Protein AF-0000000086655453 (afdb_homodimer)

Foldseek 3Di:
DPPLPDQDADDPVRCVLCVVVCVVQHRSLLSLQQAFEEEEEDQALLSQLLLLLSVSSHHAEYEYEAQDFAACLRVQRRDQADPVRGGHQRQVRNQPSSCVSHVNHHYHYHNDDPVPDDLVVPLVGQEYEHELDAPVSQQVVQVSCVVSQHKYKYKYAFFLKMKIWTANAKAKFKEWDWDWDFDPDPDDDDDPDRDTDTDTDIDMDIDGADGPVQQAPDALVQDDDPPCLLVLVVNLQNVLCNVPVDGDAPVCQVPPSSVVSSVVSCVSNVVPCVNVVVSNDRRHGHRNVSSNLNSVLRSVQVSCRSSRYDDHQQTMKIADSVVRDIDGDNGD/DPPLPDQDADDPVRCVLCVVVCVVQHRSLLSLQQAFEEEEEDQALLSQLLLLLSVSSHHAEYEYEAQDFAACLRVQRRDQADPVRGGHQRQVRNQPSSCVSHVNHHYHYHNDDPVPDDLVVPLVGQEYEHELDAPVSQQVVQVSCVVSQHKYKYKYAFFLWMKIWTANAKAKFKEWDWDWDFDDDPDDDDDPDRDTDTDTDIDMDIDGADGPVQQAPDALVQDDDPPCLLVLVVNLQNVLCNVPVDGDAPVCQVPPSSVVSSVVSCVSNVVPCVNVVVSNDRRHGHRNVSSNLNSVLRSVQVSCRSSRYDDHQQTMKIADSVVRDIDGDNGD

Organism: Vespula vulgaris (NCBI:txid7454)

Solvent-accessible surface area (backbone atoms only — not comparable to full-atom values): 35285 Å² total; per-residue (Å²): 125,80,83,72,73,85,59,66,78,76,49,71,67,52,47,63,62,42,41,65,56,27,69,71,65,29,64,68,25,46,31,38,25,41,64,35,28,34,38,38,30,32,67,47,24,36,36,44,33,28,52,52,34,42,46,42,70,38,29,28,33,39,36,32,33,20,53,52,57,34,48,69,69,41,56,39,26,24,75,44,43,54,82,85,45,62,68,35,44,34,19,61,52,26,39,66,55,54,36,61,64,34,81,82,34,48,68,46,59,36,60,53,52,75,88,74,55,58,77,71,63,60,66,74,34,51,31,39,37,42,27,90,64,36,56,68,54,49,40,51,51,44,53,52,22,61,74,67,69,21,36,31,35,37,39,49,51,34,14,54,31,32,39,36,38,42,28,52,42,80,37,64,28,35,36,78,40,80,40,75,40,77,46,77,71,78,77,89,66,80,92,73,78,76,49,68,43,79,42,79,43,79,41,80,46,77,49,77,48,54,58,65,67,61,59,55,86,57,59,69,88,75,47,62,83,91,61,38,63,56,53,53,52,51,50,30,53,44,49,41,23,50,74,68,75,44,76,62,49,65,91,44,66,88,28,66,67,60,47,51,39,43,48,52,49,32,61,74,63,66,46,78,69,74,52,51,70,64,71,72,42,60,57,35,52,53,36,33,27,47,18,24,28,54,13,12,53,49,26,45,43,50,50,23,61,55,31,26,42,44,84,67,78,62,29,32,38,38,39,35,59,85,76,74,28,51,46,77,42,69,58,116,127,80,83,72,73,85,58,67,79,75,49,70,68,50,46,61,61,42,41,64,58,28,69,72,67,30,64,69,23,46,32,38,25,43,65,35,30,33,37,37,30,33,68,47,23,37,36,43,35,29,51,51,35,42,46,42,68,37,28,27,33,39,36,32,32,20,53,53,57,33,48,70,68,42,58,39,26,24,74,46,43,55,82,86,46,61,67,35,45,33,19,61,50,26,40,65,56,55,36,61,64,34,82,81,34,48,68,45,59,36,59,55,52,74,88,74,54,56,78,71,64,60,67,76,34,50,32,38,38,44,28,91,65,36,56,69,53,50,41,51,50,44,52,53,23,60,73,66,69,21,36,33,33,38,38,49,52,33,14,53,32,34,40,37,37,43,28,54,44,77,37,63,26,35,36,79,41,79,39,77,39,78,46,78,73,78,77,89,68,81,92,72,78,75,50,67,44,78,43,79,42,78,41,80,46,76,49,76,48,55,58,67,68,61,58,55,87,57,58,69,88,75,48,63,81,92,63,40,64,56,53,53,52,50,50,31,52,46,49,41,23,50,74,68,75,46,76,61,48,65,90,44,64,90,28,67,68,60,48,51,39,44,48,52,50,31,60,75,64,66,45,78,70,74,52,52,70,64,69,71,42,62,57,34,52,51,37,33,29,48,18,24,28,54,14,12,53,49,24,47,44,51,50,23,62,55,32,27,42,45,84,66,78,63,28,32,38,37,37,37,59,86,76,74,29,50,47,77,41,69,58,116

Structure (mmCIF, N/CA/C/O backbone):
data_AF-0000000086655453-model_v1
#
loop_
_entity.id
_entity.type
_entity.pdbx_description
1 polymer 'THIF-type NAD/FAD binding fold domain-containing protein'
#
loop_
_atom_site.group_PDB
_atom_site.id
_atom_site.type_symbol
_atom_site.label_atom_id
_atom_site.label_alt_id
_atom_site.label_comp_id
_atom_site.label_asym_id
_atom_site.label_entity_id
_atom_site.label_seq_id
_atom_site.pdbx_PDB_ins_code
_atom_site.Cartn_x
_atom_site.Cartn_y
_atom_site.Cartn_z
_atom_site.occupancy
_atom_site.B_iso_or_equiv
_atom_site.auth_seq_id
_atom_site.auth_comp_id
_atom_site.auth_asym_id
_atom_site.auth_atom_id
_atom_site.pdbx_PDB_model_num
ATOM 1 N N . MET A 1 1 ? 33.812 9.242 -1.359 1 27.67 1 MET A N 1
ATOM 2 C CA . MET A 1 1 ? 34.188 8 -0.683 1 27.67 1 MET A CA 1
ATOM 3 C C . MET A 1 1 ? 33.219 7.684 0.447 1 27.67 1 MET A C 1
ATOM 5 O O . MET A 1 1 ? 33 8.516 1.324 1 27.67 1 MET A O 1
ATOM 9 N N . PHE A 1 2 ? 32.219 6.801 0.137 1 37.5 2 PHE A N 1
ATOM 10 C CA . PHE A 1 2 ? 31.234 6.391 1.139 1 37.5 2 PHE A CA 1
ATOM 11 C C . PHE A 1 2 ? 31.922 5.984 2.436 1 37.5 2 PHE A C 1
ATOM 13 O O . PHE A 1 2 ? 32.812 5.145 2.428 1 37.5 2 PHE A O 1
ATOM 20 N N . ASP A 1 3 ? 32.156 6.832 3.258 1 39.81 3 ASP A N 1
ATOM 21 C CA . ASP A 1 3 ? 32.781 6.469 4.531 1 39.81 3 ASP A CA 1
ATOM 22 C C . ASP A 1 3 ? 32.156 5.195 5.098 1 39.81 3 ASP A C 1
ATOM 24 O O . ASP A 1 3 ? 31.047 5.219 5.613 1 39.81 3 ASP A O 1
ATOM 28 N N . ASP A 1 4 ? 32.281 4.039 4.48 1 44.34 4 ASP A N 1
ATOM 29 C CA . ASP A 1 4 ? 31.969 2.625 4.637 1 44.34 4 ASP A CA 1
ATOM 30 C C . ASP A 1 4 ? 32.219 2.152 6.062 1 44.34 4 ASP A C 1
ATOM 32 O O . ASP A 1 4 ? 32.219 0.95 6.336 1 44.34 4 ASP A O 1
ATOM 36 N N . LYS A 1 5 ? 33.062 2.898 6.848 1 44.72 5 LYS A N 1
ATOM 37 C CA . LYS A 1 5 ? 33.75 2.197 7.93 1 44.72 5 LYS A CA 1
ATOM 38 C C . LYS A 1 5 ? 32.75 1.598 8.914 1 44.72 5 LYS A C 1
ATOM 40 O O . LYS A 1 5 ? 32.938 0.47 9.383 1 44.72 5 LYS A O 1
ATOM 45 N N . ASN A 1 6 ? 31.969 2.42 9.727 1 48.34 6 ASN A N 1
ATOM 46 C CA . ASN A 1 6 ? 31.578 2.094 11.094 1 48.34 6 ASN A CA 1
ATOM 47 C C . ASN A 1 6 ? 30.219 1.396 11.133 1 48.34 6 ASN A C 1
ATOM 49 O O . ASN A 1 6 ? 29.438 1.604 12.062 1 48.34 6 ASN A O 1
ATOM 53 N N . HIS A 1 7 ? 29.781 0.825 10 1 65.94 7 HIS A N 1
ATOM 54 C CA . HIS A 1 7 ? 28.516 0.166 10.289 1 65.94 7 HIS A CA 1
ATOM 55 C C . HIS A 1 7 ? 28.734 -1.15 11.023 1 65.94 7 HIS A C 1
ATOM 57 O O . HIS A 1 7 ? 29.641 -1.915 10.688 1 65.94 7 HIS A O 1
ATOM 63 N N . ALA A 1 8 ? 28.031 -1.305 12.102 1 70.62 8 ALA A N 1
ATOM 64 C CA . ALA A 1 8 ? 28.125 -2.514 12.914 1 70.62 8 ALA A CA 1
ATOM 65 C C . ALA A 1 8 ? 27.859 -3.762 12.078 1 70.62 8 ALA A C 1
ATOM 67 O O . ALA A 1 8 ? 27.047 -3.742 11.156 1 70.62 8 ALA A O 1
ATOM 68 N N . GLU A 1 9 ? 28.609 -4.754 12.242 1 87.56 9 GLU A N 1
ATOM 69 C CA . GLU A 1 9 ? 28.438 -6.043 11.586 1 87.56 9 GLU A CA 1
ATOM 70 C C . GLU A 1 9 ? 27.125 -6.695 12.008 1 87.56 9 GLU A C 1
ATOM 72 O O . GLU A 1 9 ? 26.672 -6.512 13.141 1 87.56 9 GLU A O 1
ATOM 77 N N . LEU A 1 10 ? 26.453 -7.328 11.008 1 92.62 10 LEU A N 1
ATOM 78 C CA . LEU A 1 10 ? 25.25 -8.07 11.328 1 92.62 10 LEU A CA 1
ATOM 79 C C . LEU A 1 10 ? 25.562 -9.305 12.164 1 92.62 10 LEU A C 1
ATOM 81 O O . LEU A 1 10 ? 26.547 -10 11.906 1 92.62 10 LEU A O 1
ATOM 85 N N . THR A 1 11 ? 24.812 -9.492 13.172 1 92.69 11 THR A N 1
ATOM 86 C CA . THR A 1 11 ? 24.906 -10.742 13.914 1 92.69 11 THR A CA 1
ATOM 87 C C . THR A 1 11 ? 24.453 -11.914 13.055 1 92.69 11 THR A C 1
ATOM 89 O O . THR A 1 11 ? 23.812 -11.727 12.016 1 92.69 11 THR A O 1
ATOM 92 N N . ASP A 1 12 ? 24.75 -13.109 13.484 1 91.81 12 ASP A N 1
ATOM 93 C CA . ASP A 1 12 ? 24.312 -14.305 12.773 1 91.81 12 ASP A CA 1
ATOM 94 C C . ASP A 1 12 ? 22.781 -14.367 12.703 1 91.81 12 ASP A C 1
ATOM 96 O O . ASP A 1 12 ? 22.219 -14.758 11.68 1 91.81 12 ASP A O 1
ATOM 100 N N . ALA A 1 13 ? 22.188 -14.039 13.773 1 90.19 13 ALA A N 1
ATOM 101 C CA . ALA A 1 13 ? 20.734 -14.055 13.836 1 90.19 13 ALA A CA 1
ATOM 102 C C . ALA 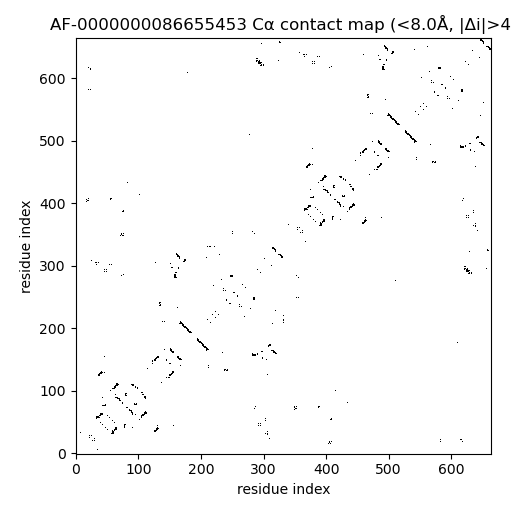A 1 13 ? 20.125 -13.055 12.852 1 90.19 13 ALA A C 1
ATOM 104 O O . ALA A 1 13 ? 19.156 -13.367 12.156 1 90.19 13 ALA A O 1
ATOM 105 N N . GLU A 1 14 ? 20.703 -11.93 12.758 1 91.25 14 GLU A N 1
ATOM 106 C CA . GLU A 1 14 ? 20.25 -10.922 11.805 1 91.25 14 GLU A CA 1
ATOM 107 C C . GLU A 1 14 ? 20.484 -11.375 10.367 1 91.25 14 GLU A C 1
ATOM 109 O O . GLU A 1 14 ? 19.609 -11.219 9.508 1 91.25 14 GLU A O 1
ATOM 114 N N . ALA A 1 15 ? 21.656 -11.891 10.18 1 90.81 15 ALA A N 1
ATOM 115 C CA . ALA A 1 15 ? 22 -12.367 8.836 1 90.81 15 ALA A CA 1
ATOM 116 C C . ALA A 1 15 ? 21.016 -13.43 8.367 1 90.81 15 ALA A C 1
ATOM 118 O O . ALA A 1 15 ? 20.625 -13.445 7.195 1 90.81 15 ALA A O 1
ATOM 119 N N . GLU A 1 16 ? 20.719 -14.25 9.25 1 89.75 16 GLU A N 1
ATOM 120 C CA . GLU A 1 16 ? 19.75 -15.297 8.922 1 89.75 16 GLU A CA 1
ATOM 121 C C . GLU A 1 16 ? 18.375 -14.695 8.641 1 89.75 16 GLU A C 1
ATOM 123 O O . GLU A 1 16 ? 17.719 -15.062 7.66 1 89.75 16 GLU A O 1
ATOM 128 N N . LEU A 1 17 ? 17.984 -13.812 9.461 1 88 17 LEU A N 1
ATOM 129 C CA . LEU A 1 17 ? 16.656 -13.211 9.352 1 88 17 LEU A CA 1
ATOM 130 C C . LEU A 1 17 ? 16.547 -12.375 8.078 1 88 17 LEU A C 1
ATOM 132 O O . LEU A 1 17 ? 15.5 -12.367 7.426 1 88 17 LEU A O 1
ATOM 136 N N . TYR A 1 18 ? 17.625 -11.711 7.699 1 90.5 18 TYR A N 1
ATOM 137 C CA . TYR A 1 18 ? 17.562 -10.766 6.59 1 90.5 18 TYR A CA 1
ATOM 138 C C . TYR A 1 18 ? 18.219 -11.352 5.344 1 90.5 18 TYR A C 1
ATOM 140 O O . TYR A 1 18 ? 18.578 -10.609 4.422 1 90.5 18 TYR A O 1
ATOM 148 N N . ASP A 1 19 ? 18.406 -12.625 5.309 1 88.25 19 ASP A N 1
ATOM 149 C CA . ASP A 1 19 ? 19.094 -13.289 4.211 1 88.25 19 ASP A CA 1
ATOM 150 C C . ASP A 1 19 ? 18.484 -12.914 2.863 1 88.25 19 ASP A C 1
ATOM 152 O O . ASP A 1 19 ? 19.203 -12.562 1.925 1 88.25 19 ASP A O 1
ATOM 156 N N . ARG A 1 20 ? 17.234 -12.992 2.744 1 85.25 20 ARG A N 1
ATOM 157 C CA . ARG A 1 20 ? 16.562 -12.664 1.486 1 85.25 20 ARG A CA 1
ATOM 158 C C . ARG A 1 20 ? 16.859 -11.234 1.062 1 85.25 20 ARG A C 1
ATOM 160 O O . ARG A 1 20 ? 17.188 -10.977 -0.1 1 85.25 20 ARG A O 1
ATOM 167 N N . GLN A 1 21 ? 16.75 -10.273 1.935 1 88.44 21 GLN A N 1
ATOM 168 C CA . GLN A 1 21 ? 16.984 -8.859 1.662 1 88.44 21 GLN A CA 1
ATOM 169 C C . GLN A 1 21 ? 18.438 -8.609 1.259 1 88.44 21 GLN A C 1
ATOM 171 O O . GLN A 1 21 ? 18.703 -7.816 0.357 1 88.44 21 GLN A O 1
ATOM 176 N N . ILE A 1 22 ? 19.297 -9.297 1.886 1 89.94 22 ILE A N 1
ATOM 177 C CA . ILE A 1 22 ? 20.719 -9.172 1.585 1 89.94 22 ILE A CA 1
ATOM 178 C C . ILE A 1 22 ? 20.984 -9.641 0.154 1 89.94 22 ILE A C 1
ATOM 180 O O . ILE A 1 22 ? 21.781 -9.031 -0.563 1 89.94 22 ILE A O 1
ATOM 184 N N . ARG A 1 23 ? 20.312 -10.625 -0.198 1 84.56 23 ARG A N 1
ATOM 185 C CA . ARG A 1 23 ? 20.469 -11.117 -1.563 1 84.56 23 ARG A CA 1
ATOM 186 C C . ARG A 1 23 ? 19.906 -10.125 -2.572 1 84.56 23 ARG A C 1
ATOM 188 O O . ARG A 1 23 ? 20.328 -10.094 -3.729 1 84.56 23 ARG A O 1
ATOM 195 N N . LEU A 1 24 ? 19 -9.352 -2.152 1 83.75 24 LEU A N 1
ATOM 196 C CA . LEU A 1 24 ? 18.328 -8.383 -3.006 1 83.75 24 LEU A CA 1
ATOM 197 C C . LEU A 1 24 ? 19.172 -7.117 -3.158 1 83.75 24 LEU A C 1
ATOM 199 O O . LEU A 1 24 ? 19.406 -6.656 -4.277 1 83.75 24 LEU A O 1
ATOM 203 N N . TRP A 1 25 ? 19.609 -6.555 -2.109 1 87.88 25 TRP A N 1
ATOM 204 C CA . TRP A 1 25 ? 20.266 -5.262 -2.234 1 87.88 25 TRP A CA 1
ATOM 205 C C . TRP A 1 25 ? 21.672 -5.309 -1.643 1 87.88 25 TRP A C 1
ATOM 207 O O . TRP A 1 25 ? 22.391 -4.309 -1.657 1 87.88 25 TRP A O 1
ATOM 217 N N . GLY A 1 26 ? 22.125 -6.379 -1.104 1 89.38 26 GLY A N 1
ATOM 218 C CA . GLY A 1 26 ? 23.516 -6.547 -0.687 1 89.38 26 GLY A CA 1
ATOM 219 C C . GLY A 1 26 ? 23.719 -6.355 0.805 1 89.38 26 GLY A C 1
ATOM 220 O O . GLY A 1 26 ? 22.922 -5.676 1.461 1 89.38 26 GLY A O 1
ATOM 221 N N . LEU A 1 27 ? 24.828 -6.91 1.204 1 93.44 27 LEU A N 1
ATOM 222 C CA . LEU A 1 27 ? 25.172 -6.918 2.621 1 93.44 27 LEU A CA 1
ATOM 223 C C . LEU A 1 27 ? 25.391 -5.5 3.135 1 93.44 27 LEU A C 1
ATOM 225 O O . LEU A 1 27 ? 24.891 -5.133 4.199 1 93.44 27 LEU A O 1
ATOM 229 N N . GLU A 1 28 ? 26.078 -4.695 2.365 1 94.38 28 GLU A N 1
ATOM 230 C CA . GLU A 1 28 ? 26.391 -3.336 2.795 1 94.38 28 GLU A CA 1
ATOM 231 C C . GLU A 1 28 ? 25.109 -2.502 2.928 1 94.38 28 GLU A C 1
ATOM 233 O O . GLU A 1 28 ? 24.984 -1.698 3.854 1 94.38 28 GLU A O 1
ATOM 238 N N . SER A 1 29 ? 24.203 -2.68 2.025 1 94.44 29 SER A N 1
ATOM 239 C CA . SER A 1 29 ? 22.922 -1.995 2.09 1 94.44 29 SER A CA 1
ATOM 240 C C . SER A 1 29 ? 22.156 -2.381 3.35 1 94.44 29 SER A C 1
ATOM 242 O O . SER A 1 29 ? 21.562 -1.522 4.016 1 94.44 29 SER A O 1
ATOM 244 N N . GLN A 1 30 ? 22.203 -3.648 3.68 1 95.38 30 GLN A N 1
ATOM 245 C CA . GLN A 1 30 ? 21.484 -4.113 4.867 1 95.38 30 GLN A CA 1
ATOM 246 C C . GLN A 1 30 ? 22.141 -3.576 6.141 1 95.38 30 GLN A C 1
ATOM 248 O O . GLN A 1 30 ? 21.453 -3.287 7.121 1 95.38 30 GLN A O 1
ATOM 253 N N . LYS A 1 31 ? 23.422 -3.461 6.125 1 96.62 31 LYS A N 1
ATOM 254 C CA . LYS A 1 31 ? 24.109 -2.877 7.266 1 96.62 31 LYS A CA 1
ATOM 255 C C . LYS A 1 31 ? 23.688 -1.427 7.484 1 96.62 31 LYS A C 1
ATOM 257 O O . LYS A 1 31 ? 23.5 -0.998 8.625 1 96.62 31 LYS A O 1
ATOM 262 N N . ARG A 1 32 ? 23.531 -0.727 6.379 1 96.94 32 ARG A N 1
ATOM 263 C CA . ARG A 1 32 ? 23.078 0.656 6.488 1 96.94 32 ARG A CA 1
ATOM 264 C C . ARG A 1 32 ? 21.672 0.725 7.074 1 96.94 32 ARG A C 1
ATOM 266 O O . ARG A 1 32 ? 21.391 1.582 7.91 1 96.94 32 ARG A O 1
ATOM 273 N N . LEU A 1 33 ? 20.844 -0.157 6.633 1 97.12 33 LEU A N 1
ATOM 274 C CA . LEU A 1 33 ? 19.5 -0.228 7.18 1 97.12 33 LEU A CA 1
ATOM 275 C C . LEU A 1 33 ? 19.531 -0.518 8.68 1 97.12 33 LEU A C 1
ATOM 277 O O . LEU A 1 33 ? 18.828 0.129 9.453 1 97.12 33 LEU A O 1
ATOM 281 N N . ARG A 1 34 ? 20.375 -1.398 9.055 1 96.88 34 ARG A N 1
ATOM 282 C CA . ARG A 1 34 ? 20.453 -1.827 10.445 1 96.88 34 ARG A CA 1
ATOM 283 C C . ARG A 1 34 ? 21.125 -0.757 11.312 1 96.88 34 ARG A C 1
ATOM 285 O O . ARG A 1 34 ? 21.172 -0.886 12.531 1 96.88 34 ARG A O 1
ATOM 292 N N . SER A 1 35 ? 21.562 0.302 10.711 1 97.12 35 SER A N 1
ATOM 293 C CA . SER A 1 35 ? 22.141 1.414 11.461 1 97.12 35 SER A CA 1
ATOM 294 C C . SER A 1 35 ? 21.188 2.596 11.531 1 97.12 35 SER A C 1
ATOM 296 O O . SER A 1 35 ? 21.438 3.572 12.234 1 97.12 35 SER A O 1
ATOM 298 N N . ALA A 1 36 ? 20.125 2.529 10.828 1 98.38 36 ALA A N 1
ATOM 299 C CA . ALA A 1 36 ? 19.188 3.645 10.688 1 98.38 36 ALA A CA 1
ATOM 300 C C . ALA A 1 36 ? 18.391 3.863 11.969 1 98.38 36 ALA A C 1
ATOM 302 O O . ALA A 1 36 ? 17.891 2.908 12.57 1 98.38 36 ALA A O 1
ATOM 303 N N . LYS A 1 37 ? 18.328 5.062 12.461 1 98.81 37 LYS A N 1
ATOM 304 C CA . LYS A 1 37 ? 17.5 5.527 13.562 1 98.81 37 LYS A CA 1
ATOM 305 C C . LYS A 1 37 ? 16.359 6.414 13.062 1 98.81 37 LYS A C 1
ATOM 307 O O . LYS A 1 37 ? 16.578 7.578 12.727 1 98.81 37 LYS A O 1
ATOM 312 N N . VAL A 1 38 ? 15.148 5.906 13.102 1 98.94 38 VAL A N 1
ATOM 313 C CA . VAL A 1 38 ? 14.016 6.539 12.438 1 98.94 38 VAL A CA 1
ATOM 314 C C . VAL A 1 38 ? 13.109 7.199 13.477 1 98.94 38 VAL A C 1
ATOM 316 O O . VAL A 1 38 ? 12.797 6.594 14.508 1 98.94 38 VAL A O 1
ATOM 319 N N . LEU A 1 39 ? 12.75 8.43 13.273 1 98.94 39 LEU A N 1
ATOM 320 C CA . LEU A 1 39 ? 11.648 9.078 13.977 1 98.94 39 LEU A CA 1
ATOM 321 C C . LEU A 1 39 ? 10.406 9.148 13.094 1 98.94 39 LEU A C 1
ATOM 323 O O . LEU A 1 39 ? 10.445 9.75 12.016 1 98.94 39 LEU A O 1
ATOM 327 N N . LEU A 1 40 ? 9.375 8.508 13.477 1 98.94 40 LEU A N 1
ATOM 328 C CA . LEU A 1 40 ? 8.086 8.57 12.789 1 98.94 40 LEU A CA 1
ATOM 329 C C . LEU A 1 40 ? 7.09 9.406 13.578 1 98.94 40 LEU A C 1
ATOM 331 O O . LEU A 1 40 ? 6.711 9.047 14.695 1 98.94 40 LEU A O 1
ATOM 335 N N . ILE A 1 41 ? 6.699 10.492 12.984 1 98.94 41 ILE A N 1
ATOM 336 C CA . ILE A 1 41 ? 5.77 11.422 13.617 1 98.94 41 ILE A CA 1
ATOM 337 C C . ILE A 1 41 ? 4.367 11.219 13.039 1 98.94 41 ILE A C 1
ATOM 339 O O . ILE A 1 41 ? 4.164 11.32 11.828 1 98.94 41 ILE A O 1
ATOM 343 N N . GLY A 1 42 ? 3.389 11.008 13.914 1 98.56 42 GLY A N 1
ATOM 344 C CA . GLY A 1 42 ? 2.025 10.742 13.484 1 98.56 42 GLY A CA 1
ATOM 345 C C . GLY A 1 42 ? 1.745 9.266 13.273 1 98.56 42 GLY A C 1
ATOM 346 O O . GLY A 1 42 ? 2.402 8.609 12.453 1 98.56 42 GLY A O 1
ATOM 347 N N . LEU A 1 43 ? 0.722 8.773 14.039 1 98.31 43 LEU A N 1
ATOM 348 C CA . LEU A 1 43 ? 0.458 7.336 13.992 1 98.31 43 LEU A CA 1
ATOM 349 C C . LEU A 1 43 ? -0.995 7.062 13.617 1 98.31 43 LEU A C 1
ATOM 351 O O . LEU A 1 43 ? -1.688 6.316 14.32 1 98.31 43 LEU A O 1
ATOM 355 N N . GLY A 1 44 ? -1.481 7.652 12.492 1 97.44 44 GLY A N 1
ATOM 356 C CA . GLY A 1 44 ? -2.676 7.164 11.82 1 97.44 44 GLY A CA 1
ATOM 357 C C . GLY A 1 44 ? -2.428 5.918 10.992 1 97.44 44 GLY A C 1
ATOM 358 O O . GLY A 1 44 ? -1.442 5.211 11.203 1 97.44 44 GLY A O 1
ATOM 359 N N . GLY A 1 45 ? -3.342 5.605 10.133 1 98 45 GLY A N 1
ATOM 360 C CA . GLY A 1 45 ? -3.141 4.453 9.266 1 98 45 GLY A CA 1
ATOM 361 C C . GLY A 1 45 ? -1.906 4.574 8.391 1 98 45 GLY A C 1
ATOM 362 O O . GLY A 1 45 ? -1.184 3.594 8.195 1 98 45 GLY A O 1
ATOM 363 N N . PHE A 1 46 ? -1.718 5.785 7.855 1 98.62 46 PHE A N 1
ATOM 364 C CA . PHE A 1 46 ? -0.568 6.055 7 1 98.62 46 PHE A CA 1
ATOM 365 C C . PHE A 1 46 ? 0.735 5.82 7.754 1 98.62 46 PHE A C 1
ATOM 367 O O . PHE A 1 46 ? 1.624 5.121 7.266 1 98.62 46 PHE A O 1
ATOM 374 N N . GLY A 1 47 ? 0.87 6.316 8.961 1 98.81 47 GLY A N 1
ATOM 375 C CA . GLY A 1 47 ? 2.039 6.098 9.797 1 98.81 47 GLY A CA 1
ATOM 376 C C . GLY A 1 47 ? 2.258 4.641 10.148 1 98.81 47 GLY A C 1
ATOM 377 O O . GLY A 1 47 ? 3.395 4.164 10.172 1 98.81 47 GLY A O 1
ATOM 378 N N . ALA A 1 48 ? 1.188 3.959 10.445 1 98.81 48 ALA A N 1
ATOM 379 C CA . ALA A 1 48 ? 1.271 2.535 10.758 1 98.81 48 ALA A CA 1
ATOM 380 C C . ALA A 1 48 ? 1.857 1.748 9.594 1 98.81 48 ALA A C 1
ATOM 382 O O . ALA A 1 48 ? 2.67 0.841 9.789 1 98.81 48 ALA A O 1
ATOM 383 N N . GLU A 1 49 ? 1.449 2.084 8.406 1 98.88 49 GLU A N 1
ATOM 384 C CA . GLU A 1 49 ? 1.982 1.428 7.219 1 98.88 49 GLU A CA 1
ATOM 385 C C . GLU A 1 49 ? 3.484 1.658 7.086 1 98.88 49 GLU A C 1
ATOM 387 O O . GLU A 1 49 ? 4.234 0.736 6.758 1 98.88 49 GLU A O 1
ATOM 392 N N . ILE A 1 50 ? 3.922 2.877 7.273 1 98.88 50 ILE A N 1
ATOM 393 C CA . ILE A 1 50 ? 5.34 3.205 7.191 1 98.88 50 ILE A CA 1
ATOM 394 C C . ILE A 1 50 ? 6.117 2.408 8.242 1 98.88 50 ILE A C 1
ATOM 396 O O . ILE A 1 50 ? 7.121 1.77 7.926 1 98.88 50 ILE A O 1
ATOM 400 N N . ALA A 1 51 ? 5.609 2.414 9.469 1 98.88 51 ALA A N 1
ATOM 401 C CA . ALA A 1 51 ? 6.262 1.669 10.547 1 98.88 51 ALA A CA 1
ATOM 402 C C . ALA A 1 51 ? 6.398 0.193 10.188 1 98.88 51 ALA A C 1
ATOM 404 O O . ALA A 1 51 ? 7.477 -0.388 10.32 1 98.88 51 ALA A O 1
ATOM 405 N N . LYS A 1 52 ? 5.34 -0.365 9.719 1 98.69 52 LYS A N 1
ATOM 406 C CA . LYS A 1 52 ? 5.336 -1.777 9.344 1 98.69 52 LYS A CA 1
ATOM 407 C C . LYS A 1 52 ? 6.449 -2.086 8.344 1 98.69 52 LYS A C 1
ATOM 409 O O . LYS A 1 52 ? 7.27 -2.975 8.578 1 98.69 52 LYS A O 1
ATOM 414 N N . ASN A 1 53 ? 6.523 -1.34 7.348 1 98.62 53 ASN A N 1
ATOM 415 C CA . ASN A 1 53 ? 7.422 -1.657 6.242 1 98.62 53 ASN A CA 1
ATOM 416 C C . ASN A 1 53 ? 8.883 -1.405 6.617 1 98.62 53 ASN A C 1
ATOM 418 O O . ASN A 1 53 ? 9.758 -2.193 6.266 1 98.62 53 ASN A O 1
ATOM 422 N N . VAL A 1 54 ? 9.195 -0.356 7.344 1 98.38 54 VAL A N 1
ATOM 423 C CA . VAL A 1 54 ? 10.578 -0.045 7.68 1 98.38 54 VAL A CA 1
ATOM 424 C C . VAL A 1 54 ? 11.086 -1.024 8.734 1 98.38 54 VAL A C 1
ATOM 426 O O . VAL A 1 54 ? 12.266 -1.402 8.727 1 98.38 54 VAL A O 1
ATOM 429 N N . ILE A 1 55 ? 10.203 -1.456 9.641 1 98.31 55 ILE A N 1
ATOM 430 C CA . ILE A 1 55 ? 10.578 -2.428 10.664 1 98.31 55 ILE A CA 1
ATOM 431 C C . ILE A 1 55 ? 10.875 -3.775 10.016 1 98.31 55 ILE A C 1
ATOM 433 O O . ILE A 1 55 ? 11.875 -4.422 10.336 1 98.31 55 ILE A O 1
ATOM 437 N N . LEU A 1 56 ? 10.055 -4.18 9.117 1 96.94 56 LEU A N 1
ATOM 438 C CA . LEU A 1 56 ? 10.266 -5.441 8.414 1 96.94 56 LEU A CA 1
ATOM 439 C C . LEU A 1 56 ? 11.562 -5.402 7.609 1 96.94 56 LEU A C 1
ATOM 441 O O . LEU A 1 56 ? 12.219 -6.434 7.434 1 96.94 56 LEU A O 1
ATOM 445 N N . ALA A 1 57 ? 11.93 -4.176 7.121 1 96.12 57 ALA A N 1
ATOM 446 C CA . ALA A 1 57 ? 13.164 -4.02 6.355 1 96.12 57 ALA A CA 1
ATOM 447 C C . ALA A 1 57 ? 14.383 -4.133 7.262 1 96.12 57 ALA A C 1
ATOM 449 O O . ALA A 1 57 ? 15.508 -4.305 6.781 1 96.12 57 ALA A O 1
ATOM 450 N N . GLY A 1 58 ? 14.219 -3.922 8.586 1 96.88 58 GLY A N 1
ATOM 451 C CA . GLY A 1 58 ? 15.289 -4.191 9.539 1 96.88 58 GLY A CA 1
ATOM 452 C C . GLY A 1 58 ? 16.062 -2.947 9.938 1 96.88 58 GLY A C 1
ATOM 453 O O . GLY A 1 58 ? 17.297 -2.977 10.023 1 96.88 58 GLY A O 1
ATOM 454 N N . VAL A 1 59 ? 15.414 -1.843 10.133 1 97.75 59 VAL A N 1
ATOM 455 C CA . VAL A 1 59 ? 16.078 -0.666 10.68 1 97.75 59 VAL A CA 1
ATOM 456 C C . VAL A 1 59 ? 16.516 -0.938 12.117 1 97.75 59 VAL A C 1
ATOM 458 O O . VAL A 1 59 ? 16.062 -1.898 12.742 1 97.75 59 VAL A O 1
ATOM 461 N N . LYS A 1 60 ? 17.391 -0.098 12.602 1 97.75 60 LYS A N 1
ATOM 462 C CA . LYS A 1 60 ? 17.906 -0.299 13.961 1 97.75 60 LYS A CA 1
ATOM 463 C C . LYS A 1 60 ? 16.844 0.051 15 1 97.75 60 LYS A C 1
ATOM 465 O O . LYS A 1 60 ? 16.531 -0.758 15.883 1 97.75 60 LYS A O 1
ATOM 470 N N . THR A 1 61 ? 16.438 1.29 14.945 1 98.56 61 THR A N 1
ATOM 471 C CA . THR A 1 61 ? 15.445 1.794 15.883 1 98.56 61 THR A CA 1
ATOM 472 C C . THR A 1 61 ? 14.367 2.59 15.156 1 98.56 61 THR A C 1
ATOM 474 O O . THR A 1 61 ? 14.617 3.168 14.102 1 98.56 61 THR A O 1
ATOM 477 N N . ILE A 1 62 ? 13.195 2.539 15.695 1 98.88 62 ILE A N 1
ATOM 478 C CA . ILE A 1 62 ? 12.141 3.461 15.281 1 98.88 62 ILE A CA 1
ATOM 479 C C . ILE A 1 62 ? 11.445 4.02 16.516 1 98.88 62 ILE A C 1
ATOM 481 O O . ILE A 1 62 ? 11.078 3.27 17.422 1 98.88 62 ILE A O 1
ATOM 485 N N . THR A 1 63 ? 11.359 5.32 16.594 1 98.94 63 THR A N 1
ATOM 486 C CA . THR A 1 63 ? 10.594 6.004 17.625 1 98.94 63 THR A CA 1
ATOM 487 C C . THR A 1 63 ? 9.266 6.504 17.062 1 98.94 63 THR A C 1
ATOM 489 O O . THR A 1 63 ? 9.234 7.238 16.078 1 98.94 63 THR A O 1
ATOM 492 N N . LEU A 1 64 ? 8.203 6.039 17.719 1 98.94 64 LEU A N 1
ATOM 493 C CA . LEU A 1 64 ? 6.852 6.469 17.375 1 98.94 64 LEU A CA 1
ATOM 494 C C . LEU A 1 64 ? 6.453 7.703 18.188 1 98.94 64 LEU A C 1
ATOM 496 O O . LEU A 1 64 ? 6.273 7.621 19.406 1 98.94 64 LEU A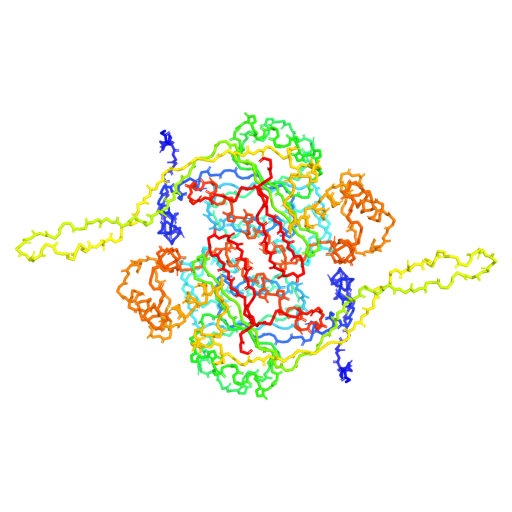 O 1
ATOM 500 N N . LEU A 1 65 ? 6.34 8.828 17.516 1 98.94 65 LEU A N 1
ATOM 501 C CA . LEU A 1 65 ? 6.012 10.078 18.188 1 98.94 65 LEU A CA 1
ATOM 502 C C . LEU A 1 65 ? 4.609 10.547 17.812 1 98.94 65 LEU A C 1
ATOM 504 O O . LEU A 1 65 ? 4.332 10.836 16.656 1 98.94 65 LEU A O 1
ATOM 508 N N . ASP A 1 66 ? 3.717 10.609 18.766 1 98.81 66 ASP A N 1
ATOM 509 C CA . ASP A 1 66 ? 2.352 11.102 18.578 1 98.81 66 ASP A CA 1
ATOM 510 C C . ASP A 1 66 ? 1.738 11.516 19.922 1 98.81 66 ASP A C 1
ATOM 512 O O . ASP A 1 66 ? 1.638 10.695 20.844 1 98.81 66 ASP A O 1
ATOM 516 N N . HIS A 1 67 ? 1.304 12.75 20.047 1 98.5 67 HIS A N 1
ATOM 517 C CA . HIS A 1 67 ? 0.749 13.242 21.312 1 98.5 67 HIS A CA 1
ATOM 518 C C . HIS A 1 67 ? -0.752 12.984 21.391 1 98.5 67 HIS A C 1
ATOM 520 O O . HIS A 1 67 ? -1.355 13.133 22.453 1 98.5 67 HIS A O 1
ATOM 526 N N . ARG A 1 68 ? -1.411 12.602 20.344 1 97.62 68 ARG A N 1
ATOM 527 C CA . ARG A 1 68 ? -2.863 12.492 20.266 1 97.62 68 ARG A CA 1
ATOM 528 C C . ARG A 1 68 ? -3.34 11.141 20.797 1 97.62 68 ARG A C 1
ATOM 530 O O . ARG A 1 68 ? -2.57 10.18 20.828 1 97.62 68 ARG A O 1
ATOM 537 N N . ASN A 1 69 ? -4.609 11.125 21.078 1 98.25 69 ASN A N 1
ATOM 538 C CA . ASN A 1 69 ? -5.25 9.914 21.562 1 98.25 69 ASN A CA 1
ATOM 539 C C . ASN A 1 69 ? -5.996 9.18 20.453 1 98.25 69 ASN A C 1
ATOM 541 O O . ASN A 1 69 ? -6.406 9.797 19.469 1 98.25 69 ASN A O 1
ATOM 545 N N . VAL A 1 70 ? -6.191 7.887 20.641 1 97.38 70 VAL A N 1
ATOM 546 C CA . VAL A 1 70 ? -6.902 7.02 19.703 1 97.38 70 VAL A CA 1
ATOM 547 C C . VAL A 1 70 ? -8.375 7.41 19.656 1 97.38 70 VAL A C 1
ATOM 549 O O . VAL A 1 70 ? -9 7.637 20.703 1 97.38 70 VAL A O 1
ATOM 552 N N . THR A 1 71 ? -8.906 7.527 18.484 1 93.19 71 THR A N 1
ATOM 553 C CA . THR A 1 71 ? -10.328 7.77 18.25 1 93.19 71 THR A CA 1
ATOM 554 C C . THR A 1 71 ? -10.969 6.598 17.516 1 93.19 71 THR A C 1
ATOM 556 O O . THR A 1 71 ? -10.266 5.707 17.031 1 93.19 71 THR A O 1
ATOM 559 N N . ILE A 1 72 ? -12.258 6.598 17.438 1 89.56 72 ILE A N 1
ATOM 560 C CA . ILE A 1 72 ? -12.992 5.535 16.75 1 89.56 72 ILE A CA 1
ATOM 561 C C . ILE A 1 72 ? -12.625 5.516 15.273 1 89.56 72 ILE A C 1
ATOM 563 O O . ILE A 1 72 ? -12.555 4.449 14.656 1 89.56 72 ILE A O 1
ATOM 567 N N . GLU A 1 73 ? -12.281 6.656 14.719 1 87.06 73 GLU A N 1
ATOM 568 C CA . GLU A 1 73 ? -11.93 6.77 13.305 1 87.06 73 GLU A CA 1
ATOM 569 C C . GLU A 1 73 ? -10.633 6.035 13 1 87.06 73 GLU A C 1
ATOM 571 O O . GLU A 1 73 ? -10.438 5.543 11.883 1 87.06 73 GLU A O 1
ATOM 576 N N . ASP A 1 74 ? -9.805 5.898 13.977 1 92.25 74 ASP A N 1
ATOM 577 C CA . ASP A 1 74 ? -8.516 5.238 13.789 1 92.25 74 ASP A CA 1
ATOM 578 C C . ASP A 1 74 ? -8.695 3.742 13.555 1 92.25 74 ASP A C 1
ATOM 580 O O . ASP A 1 74 ? -7.855 3.104 12.922 1 92.25 74 ASP A O 1
ATOM 584 N N . THR A 1 75 ? -9.789 3.17 14.023 1 90.69 75 THR A N 1
ATOM 585 C CA . THR A 1 75 ? -9.977 1.724 14.016 1 90.69 75 THR A CA 1
ATOM 586 C C . THR A 1 75 ? -10.164 1.207 12.594 1 90.69 75 THR A C 1
ATOM 588 O O . THR A 1 75 ? -10.016 0.01 12.336 1 90.69 75 THR A O 1
ATOM 591 N N . CYS A 1 76 ? -10.359 2.039 11.641 1 90.5 76 CYS A N 1
ATOM 592 C CA . CYS A 1 76 ? -10.641 1.632 10.273 1 90.5 76 CYS A CA 1
ATOM 593 C C . CYS A 1 76 ? -9.359 1.551 9.453 1 90.5 76 CYS A C 1
ATOM 595 O O . CYS A 1 76 ? -9.367 1.028 8.336 1 90.5 76 CYS A O 1
ATOM 597 N N . SER A 1 77 ? -8.297 2.072 10.039 1 95 77 SER A N 1
ATOM 598 C CA . SER A 1 77 ? -7.09 2.102 9.219 1 95 77 SER A CA 1
ATOM 599 C C . SER A 1 77 ? -5.844 1.827 10.047 1 95 77 SER A C 1
ATOM 601 O O . SER A 1 77 ? -4.789 1.488 9.508 1 95 77 SER A O 1
ATOM 603 N N . GLN A 1 78 ? -5.859 2.039 11.359 1 97 78 GLN A N 1
ATOM 604 C CA . GLN A 1 78 ? -4.715 1.819 12.234 1 97 78 GLN A CA 1
ATOM 605 C C . GLN A 1 78 ? -4.715 0.398 12.789 1 97 78 GLN A C 1
ATOM 607 O O . GLN A 1 78 ? -5.504 0.074 13.68 1 97 78 GLN A O 1
ATOM 612 N N . PHE A 1 79 ? -3.77 -0.41 12.375 1 97.81 79 PHE A N 1
ATOM 613 C CA . PHE A 1 79 ? -3.877 -1.844 12.617 1 97.81 79 PHE A CA 1
ATOM 614 C C . PHE A 1 79 ? -2.938 -2.277 13.734 1 97.81 79 PHE A C 1
ATOM 616 O O . PHE A 1 79 ? -2.957 -3.438 14.156 1 97.81 79 PHE A O 1
ATOM 623 N N . PHE A 1 80 ? -2.172 -1.38 14.289 1 97.94 80 PHE A N 1
ATOM 624 C CA . PHE A 1 80 ? -1.322 -1.715 15.422 1 97.94 80 PHE A CA 1
ATOM 625 C C . PHE A 1 80 ? -2.066 -1.502 16.734 1 97.94 80 PHE A C 1
ATOM 627 O O . PHE A 1 80 ? -1.629 -1.974 17.797 1 97.94 80 PHE A O 1
ATOM 634 N N . ILE A 1 81 ? -3.137 -0.752 16.719 1 97.5 81 ILE A N 1
ATOM 635 C CA . ILE A 1 81 ? -3.834 -0.391 17.953 1 97.5 81 ILE A CA 1
ATOM 636 C C . ILE A 1 81 ? -5.031 -1.316 18.156 1 97.5 81 ILE A C 1
ATOM 638 O O . ILE A 1 81 ? -5.926 -1.383 17.312 1 97.5 81 ILE A O 1
ATOM 642 N N . PRO A 1 82 ? -5.035 -1.959 19.266 1 94 82 PRO A N 1
ATOM 643 C CA . PRO A 1 82 ? -6.223 -2.768 19.562 1 94 82 PRO A CA 1
ATOM 644 C C . PRO A 1 82 ? -7.488 -1.926 19.688 1 94 82 PRO A C 1
ATOM 646 O O . PRO A 1 82 ? -7.438 -0.789 20.156 1 94 82 PRO A O 1
ATOM 649 N N . ASN A 1 83 ? -8.609 -2.535 19.359 1 89.25 83 ASN A N 1
ATOM 650 C CA . ASN A 1 83 ? -9.883 -1.822 19.312 1 89.25 83 ASN A CA 1
ATOM 651 C C . ASN A 1 83 ? -10.32 -1.368 20.703 1 89.25 83 ASN A C 1
ATOM 653 O O . ASN A 1 83 ? -11.102 -0.427 20.828 1 89.25 83 ASN A O 1
ATOM 657 N N . ASP A 1 84 ? -9.773 -1.943 21.719 1 92.5 84 ASP A N 1
ATOM 658 C CA . ASP A 1 84 ? -10.203 -1.61 23.078 1 92.5 84 ASP A CA 1
ATOM 659 C C . ASP A 1 84 ? -9.336 -0.504 23.672 1 92.5 84 ASP A C 1
ATOM 661 O O . ASP A 1 84 ? -9.398 -0.233 24.875 1 92.5 84 ASP A O 1
ATOM 665 N N . GLN A 1 85 ? -8.492 0.105 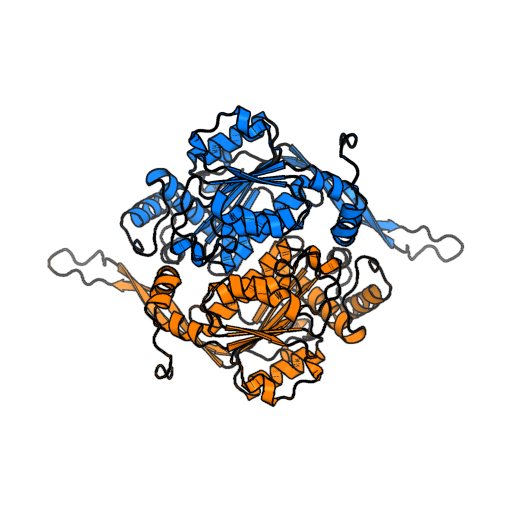22.906 1 96.06 85 GLN A N 1
ATOM 666 C CA . GLN A 1 85 ? -7.559 1.107 23.422 1 96.06 85 GLN A CA 1
ATOM 667 C C . GLN A 1 85 ? -7.996 2.516 23.016 1 96.06 85 GLN A C 1
ATOM 669 O O . GLN A 1 85 ? -7.191 3.449 23.047 1 96.06 85 GLN A O 1
ATOM 674 N N . ILE A 1 86 ? -9.258 2.68 22.594 1 94.75 86 ILE A N 1
ATOM 675 C CA . ILE A 1 86 ? -9.789 4 22.281 1 94.75 86 ILE A CA 1
ATOM 676 C C . ILE A 1 86 ? -9.617 4.926 23.484 1 94.75 86 ILE A C 1
ATOM 678 O O . ILE A 1 86 ? -9.898 4.539 24.609 1 94.75 86 ILE A O 1
ATOM 682 N N . GLY A 1 87 ? -9.078 6.125 23.297 1 97.62 87 GLY A N 1
ATOM 683 C CA . GLY A 1 87 ? -8.867 7.09 24.359 1 97.62 87 GLY A CA 1
ATOM 684 C C . GLY A 1 87 ? -7.449 7.074 24.906 1 97.62 87 GLY A C 1
ATOM 685 O O . GLY A 1 87 ? -7.035 8.008 25.609 1 97.62 87 GLY A O 1
ATOM 686 N N . LYS A 1 88 ? -6.711 6.051 24.594 1 98.44 88 LYS A N 1
ATOM 687 C CA . LYS A 1 88 ? -5.305 5.977 24.984 1 98.44 88 LYS A CA 1
ATOM 688 C C . LYS A 1 88 ? -4.41 6.672 23.969 1 98.44 88 LYS A C 1
ATOM 690 O O . LYS A 1 88 ? -4.84 6.961 22.844 1 98.44 88 LYS A O 1
ATOM 695 N N . ASN A 1 89 ? -3.217 6.965 24.422 1 98.75 89 ASN A N 1
ATOM 696 C CA . ASN A 1 89 ? -2.281 7.621 23.516 1 98.75 89 ASN A CA 1
ATOM 697 C C . ASN A 1 89 ? -1.927 6.723 22.328 1 98.75 89 ASN A C 1
ATOM 699 O O . ASN A 1 89 ? -1.615 5.547 22.5 1 98.75 89 ASN A O 1
ATOM 703 N N . LYS A 1 90 ? -1.868 7.266 21.125 1 98.62 90 LYS A N 1
ATOM 704 C CA . LYS A 1 90 ? -1.662 6.504 19.906 1 98.62 90 LYS A CA 1
ATOM 705 C C . LYS A 1 90 ? -0.291 5.836 19.891 1 98.62 90 LYS A C 1
ATOM 707 O O . LYS A 1 90 ? -0.166 4.672 19.516 1 98.62 90 LYS A O 1
ATOM 712 N N . ALA A 1 91 ? 0.753 6.605 20.25 1 98.81 91 ALA A N 1
ATOM 713 C CA . ALA A 1 91 ? 2.105 6.059 20.219 1 98.81 91 ALA A CA 1
ATOM 714 C C . ALA A 1 91 ? 2.24 4.891 21.203 1 98.81 91 ALA A C 1
ATOM 716 O O . ALA A 1 91 ? 2.744 3.824 20.828 1 98.81 91 ALA A O 1
ATOM 717 N N . GLU A 1 92 ? 1.746 5.074 22.344 1 98.81 92 GLU A N 1
ATOM 718 C CA . GLU A 1 92 ? 1.829 4.051 23.391 1 98.81 92 GLU A CA 1
ATOM 719 C C . GLU A 1 92 ? 0.984 2.832 23.031 1 98.81 92 GLU A C 1
ATOM 721 O O . GLU A 1 92 ? 1.418 1.694 23.219 1 98.81 92 GLU A O 1
ATOM 726 N N . ALA A 1 93 ? -0.197 3.109 22.531 1 98.62 93 ALA A N 1
ATOM 727 C CA . ALA A 1 93 ? -1.118 2.025 22.203 1 98.62 93 ALA A CA 1
ATOM 728 C C . ALA A 1 93 ? -0.588 1.193 21.031 1 98.62 93 ALA A C 1
ATOM 730 O O . ALA A 1 93 ? -0.967 0.031 20.875 1 98.62 93 ALA A O 1
ATOM 731 N N . SER A 1 94 ? 0.271 1.731 20.188 1 98.62 94 SER A N 1
ATOM 732 C CA . SER A 1 94 ? 0.803 1.049 19.016 1 98.62 94 SER A CA 1
ATOM 733 C C . SER A 1 94 ? 2.041 0.23 19.375 1 98.62 94 SER A C 1
ATOM 735 O O . SER A 1 94 ? 2.5 -0.585 18.562 1 98.62 94 SER A O 1
ATOM 737 N N . LEU A 1 95 ? 2.582 0.394 20.5 1 98.56 95 LEU A N 1
ATOM 738 C CA . LEU A 1 95 ? 3.943 -0.017 20.828 1 98.56 95 LEU A CA 1
ATOM 739 C C . LEU A 1 95 ? 4.078 -1.536 20.797 1 98.56 95 LEU A C 1
ATOM 741 O O . LEU A 1 95 ? 4.941 -2.072 20.094 1 98.56 95 LEU A O 1
ATOM 745 N N . GLN A 1 96 ? 3.246 -2.24 21.484 1 97.25 96 GLN A N 1
ATOM 746 C CA . GLN A 1 96 ? 3.404 -3.678 21.688 1 97.25 96 GLN A CA 1
ATOM 747 C C . GLN A 1 96 ? 3.295 -4.426 20.359 1 97.25 96 GLN A C 1
ATOM 749 O O . GLN A 1 96 ? 4.145 -5.262 20.031 1 97.25 96 GLN A O 1
ATOM 754 N N . ARG A 1 97 ? 2.26 -4.172 19.609 1 96.94 97 ARG A N 1
ATOM 755 C CA . ARG A 1 97 ? 2.068 -4.867 18.328 1 96.94 97 ARG A CA 1
ATOM 756 C C . ARG A 1 97 ? 3.156 -4.492 17.328 1 96.94 97 ARG A C 1
ATOM 758 O O . ARG A 1 97 ? 3.57 -5.316 16.516 1 96.94 97 ARG A O 1
ATOM 765 N N . THR A 1 98 ? 3.639 -3.26 17.391 1 97.88 98 THR A N 1
ATOM 766 C CA . THR A 1 98 ? 4.742 -2.85 16.531 1 97.88 98 THR A CA 1
ATOM 767 C C . THR A 1 98 ? 6.012 -3.619 16.875 1 97.88 98 THR A C 1
ATOM 769 O O . THR A 1 98 ? 6.723 -4.09 15.984 1 97.88 98 THR A O 1
ATOM 772 N N . LYS A 1 99 ? 6.297 -3.826 18.125 1 97.25 99 LYS A N 1
ATOM 773 C CA . LYS A 1 99 ? 7.465 -4.562 18.594 1 97.25 99 LYS A CA 1
ATOM 774 C C . LYS A 1 99 ? 7.43 -6.012 18.109 1 97.25 99 LYS A C 1
ATOM 776 O O . LYS A 1 99 ? 8.477 -6.598 17.812 1 97.25 99 LYS A O 1
ATOM 781 N N . ASN A 1 100 ? 6.262 -6.523 18.031 1 94.94 100 ASN A N 1
ATOM 782 C CA . ASN A 1 100 ? 6.082 -7.93 17.688 1 94.94 100 ASN A CA 1
ATOM 783 C C . ASN A 1 100 ? 6.434 -8.195 16.219 1 94.94 100 ASN A C 1
ATOM 785 O O . ASN A 1 100 ? 6.637 -9.344 15.828 1 94.94 100 ASN A O 1
ATOM 789 N N . LEU A 1 101 ? 6.492 -7.199 15.406 1 95.56 101 LEU A N 1
ATOM 790 C CA . LEU A 1 101 ? 6.746 -7.367 13.977 1 95.56 101 LEU A CA 1
ATOM 791 C C . LEU A 1 101 ? 8.148 -7.91 13.734 1 95.56 101 LEU A C 1
ATOM 793 O O . LEU A 1 101 ? 8.359 -8.742 12.852 1 95.56 101 LEU A O 1
ATOM 797 N N . ASN A 1 102 ? 9.141 -7.434 14.484 1 95.06 102 ASN A N 1
ATOM 798 C CA . ASN A 1 102 ? 10.547 -7.793 14.336 1 95.06 102 ASN A CA 1
ATOM 799 C C . ASN A 1 102 ? 11.32 -7.594 15.641 1 95.06 102 ASN A C 1
ATOM 801 O O . ASN A 1 102 ? 11.633 -6.465 16.016 1 95.06 102 ASN A O 1
ATOM 805 N N . PRO A 1 103 ? 11.633 -8.578 16.297 1 93.81 103 PRO A N 1
ATOM 806 C CA . PRO A 1 103 ? 12.273 -8.469 17.609 1 93.81 103 PRO A CA 1
ATOM 807 C C . PRO A 1 103 ? 13.664 -7.848 17.531 1 93.81 103 PRO A C 1
ATOM 809 O O . PRO A 1 103 ? 14.227 -7.449 18.562 1 93.81 103 PRO A O 1
ATOM 812 N N . MET A 1 104 ? 14.258 -7.738 16.375 1 94.75 104 MET A N 1
ATOM 813 C CA . MET A 1 104 ? 15.602 -7.195 16.219 1 94.75 104 MET A CA 1
ATOM 814 C C . MET A 1 104 ? 15.57 -5.672 16.125 1 94.75 104 MET A C 1
ATOM 816 O O . MET A 1 104 ? 16.609 -5.02 16.203 1 94.75 104 MET A O 1
ATOM 820 N N . VAL A 1 105 ? 14.406 -5.094 15.938 1 97.56 105 VAL A N 1
ATOM 821 C CA . VAL A 1 105 ? 14.258 -3.648 15.828 1 97.56 105 VAL A CA 1
ATOM 822 C C . VAL A 1 105 ? 13.844 -3.064 17.172 1 97.56 105 VAL A C 1
ATOM 824 O O . VAL A 1 105 ? 12.906 -3.553 17.812 1 97.56 105 VAL A O 1
ATOM 827 N N . ASN A 1 106 ? 14.594 -2.049 17.641 1 98.44 106 ASN A N 1
ATOM 828 C CA . ASN A 1 106 ? 14.219 -1.339 18.859 1 98.44 106 ASN A CA 1
ATOM 829 C C . ASN A 1 106 ? 13.102 -0.335 18.594 1 98.44 106 ASN A C 1
ATOM 831 O O . ASN A 1 106 ? 13.281 0.631 17.859 1 98.44 106 ASN A O 1
ATOM 835 N N . VAL A 1 107 ? 11.93 -0.566 19.172 1 98.81 107 VAL A N 1
ATOM 836 C CA . VAL A 1 107 ? 10.766 0.298 18.984 1 98.81 107 VAL A CA 1
ATOM 837 C C . VAL A 1 107 ? 10.469 1.054 20.281 1 98.81 107 VAL A C 1
ATOM 839 O O . VAL A 1 107 ? 10.367 0.449 21.344 1 98.81 107 VAL A O 1
ATOM 842 N N . GLU A 1 108 ? 10.352 2.363 20.156 1 98.81 108 GLU A N 1
ATOM 843 C CA . GLU A 1 108 ? 10.031 3.205 21.312 1 98.81 108 GLU A CA 1
ATOM 844 C C . GLU A 1 108 ? 8.812 4.086 21.031 1 98.81 108 GLU A C 1
ATOM 846 O O . GLU A 1 108 ? 8.547 4.438 19.875 1 98.81 108 GLU A O 1
ATOM 851 N N . ALA A 1 109 ? 8.102 4.395 22.094 1 98.81 109 ALA A N 1
ATOM 852 C CA . ALA A 1 109 ? 6.973 5.32 22 1 98.81 109 ALA A CA 1
ATOM 853 C C . ALA A 1 109 ? 7.285 6.633 22.719 1 98.81 109 ALA A C 1
ATOM 855 O O . ALA A 1 109 ? 7.91 6.637 23.781 1 98.81 109 ALA A O 1
ATOM 856 N N . ASP A 1 110 ? 6.988 7.723 22.094 1 98.81 110 ASP A N 1
ATOM 857 C CA . ASP A 1 110 ? 7.074 9.07 22.641 1 98.81 110 ASP A CA 1
ATOM 858 C C . ASP A 1 110 ? 5.738 9.797 22.531 1 98.81 110 ASP A C 1
ATOM 860 O O . ASP A 1 110 ? 5.312 10.164 21.438 1 98.81 110 ASP A O 1
ATOM 864 N N . SER A 1 111 ? 5.055 10.125 23.641 1 98.69 111 SER A N 1
ATOM 865 C CA . SER A 1 111 ? 3.699 10.664 23.656 1 98.69 111 SER A CA 1
ATOM 866 C C . SER A 1 111 ? 3.709 12.188 23.672 1 98.69 111 SER A C 1
ATOM 868 O O . SER A 1 111 ? 2.658 12.82 23.812 1 98.69 111 SER A O 1
ATOM 870 N N . ALA A 1 112 ? 4.855 12.773 23.531 1 98.44 112 ALA A N 1
ATOM 871 C CA . ALA A 1 112 ? 4.973 14.227 23.609 1 98.44 112 ALA A CA 1
ATOM 872 C C . ALA A 1 112 ? 4.5 14.883 22.312 1 98.44 112 ALA A C 1
ATOM 874 O O . ALA A 1 112 ? 4.387 14.211 21.281 1 98.44 112 ALA A O 1
ATOM 875 N N . ASN A 1 113 ? 4.148 16.156 22.453 1 98.31 113 ASN A N 1
ATOM 876 C CA . ASN A 1 113 ? 3.875 16.969 21.281 1 98.31 113 ASN A CA 1
ATOM 877 C C . ASN A 1 113 ? 5.164 17.375 20.562 1 98.31 113 ASN A C 1
ATOM 879 O O . ASN A 1 113 ? 6.137 17.766 21.203 1 98.31 113 ASN A O 1
ATOM 883 N N . ILE A 1 114 ? 5.156 17.203 19.281 1 97.88 114 ILE A N 1
ATOM 884 C CA . ILE A 1 114 ? 6.344 17.5 18.484 1 97.88 114 ILE A CA 1
ATOM 885 C C . ILE A 1 114 ? 6.793 18.938 18.734 1 97.88 114 ILE A C 1
ATOM 887 O O . ILE A 1 114 ? 7.992 19.219 18.719 1 97.88 114 ILE A O 1
ATOM 891 N N . ASP A 1 115 ? 5.863 19.844 18.953 1 97.5 115 ASP A N 1
ATOM 892 C CA . ASP A 1 115 ? 6.152 21.266 19.156 1 97.5 115 ASP A CA 1
ATOM 893 C C . ASP A 1 115 ? 6.91 21.5 20.469 1 97.5 115 ASP A C 1
ATOM 895 O O . ASP A 1 115 ? 7.531 22.547 20.656 1 97.5 115 ASP A O 1
ATOM 899 N N . ASP A 1 116 ? 6.906 20.547 21.312 1 97.94 116 ASP A N 1
ATOM 900 C CA . ASP A 1 116 ? 7.539 20.688 22.625 1 97.94 116 ASP A CA 1
ATOM 901 C C . ASP A 1 116 ? 8.969 20.141 22.594 1 97.94 116 ASP A C 1
ATOM 903 O O . ASP A 1 116 ? 9.703 20.281 23.578 1 97.94 116 ASP A O 1
ATOM 907 N N . LYS A 1 117 ? 9.367 19.531 21.516 1 98.5 117 LYS A N 1
ATOM 908 C CA . LYS A 1 117 ? 10.695 18.938 21.438 1 98.5 117 LYS A CA 1
ATOM 909 C C . LYS A 1 117 ? 11.742 20 21.062 1 98.5 117 LYS A C 1
ATOM 911 O O . LYS A 1 117 ? 11.547 20.781 20.141 1 98.5 117 LYS A O 1
ATOM 916 N N . PRO A 1 118 ? 12.812 20.062 21.828 1 98.19 118 PRO A N 1
ATOM 917 C CA . PRO A 1 118 ? 13.906 20.953 21.406 1 98.19 118 PRO A CA 1
ATOM 918 C C . PRO A 1 118 ? 14.586 20.484 20.125 1 98.19 118 PRO A C 1
ATOM 920 O O . PRO A 1 118 ? 14.562 19.297 19.812 1 98.19 118 PRO A O 1
ATOM 923 N N . ASP A 1 119 ? 15.234 21.375 19.406 1 97.94 119 ASP A N 1
ATOM 924 C CA . ASP A 1 119 ? 15.867 21.062 18.125 1 97.94 119 ASP A CA 1
ATOM 925 C C . ASP A 1 119 ? 16.875 19.922 18.281 1 97.94 119 ASP A C 1
ATOM 927 O O . ASP A 1 119 ? 17.016 19.078 17.406 1 97.94 119 ASP A O 1
ATOM 931 N N . GLU A 1 120 ? 17.516 19.891 19.391 1 98.19 120 GLU A N 1
ATOM 932 C CA . GLU A 1 120 ? 18.562 18.906 19.641 1 98.19 120 GLU A CA 1
ATOM 933 C C . GLU A 1 120 ? 18 17.484 19.703 1 98.19 120 GLU A C 1
ATOM 935 O O . GLU A 1 120 ? 18.719 16.516 19.453 1 98.19 120 GLU A O 1
ATOM 940 N N . TYR A 1 121 ? 16.75 17.391 20.062 1 98.62 121 TYR A N 1
ATOM 941 C CA . TYR A 1 121 ? 16.078 16.094 20.109 1 98.62 121 TYR A CA 1
ATOM 942 C C . TYR A 1 121 ? 16.188 15.359 18.781 1 98.62 121 TYR A C 1
ATOM 944 O O . TYR A 1 121 ? 16.422 14.148 18.75 1 98.62 121 TYR A O 1
ATOM 952 N N . PHE A 1 122 ? 16.094 16.078 17.734 1 98.75 122 PHE A N 1
ATOM 953 C CA . PHE A 1 122 ? 15.992 15.492 16.391 1 98.75 122 PHE A CA 1
ATOM 954 C C . PHE A 1 122 ? 17.344 15 15.906 1 98.75 122 PHE A C 1
ATOM 956 O O . PHE A 1 122 ? 17.422 14.164 15.008 1 98.75 122 PHE A O 1
ATOM 963 N N . ASN A 1 123 ? 18.422 15.5 16.484 1 98.19 123 ASN A N 1
ATOM 964 C CA . ASN A 1 123 ? 19.766 15.094 16.109 1 98.19 123 ASN A CA 1
ATOM 965 C C . ASN A 1 123 ? 20.062 13.656 16.516 1 98.19 123 ASN A C 1
ATOM 967 O O . ASN A 1 123 ? 21.078 13.078 16.109 1 98.19 123 ASN A O 1
ATOM 971 N N . ASN A 1 124 ? 19.156 13.039 17.266 1 98.31 124 ASN A N 1
ATOM 972 C CA . ASN A 1 124 ? 19.297 11.648 17.688 1 98.31 124 ASN A CA 1
ATOM 973 C C . ASN A 1 124 ? 18.906 10.688 16.562 1 98.31 124 ASN A C 1
ATOM 975 O O . ASN A 1 124 ? 19.141 9.484 16.672 1 98.31 124 ASN A O 1
ATOM 979 N N . PHE A 1 125 ? 18.438 11.211 15.477 1 98.81 125 PHE A N 1
ATOM 980 C CA . PHE A 1 125 ? 17.922 10.391 14.383 1 98.81 125 PHE A CA 1
ATOM 981 C C . PHE A 1 125 ? 18.656 10.711 13.086 1 98.81 125 PHE A C 1
ATOM 983 O O . PHE A 1 125 ? 19.266 11.773 12.953 1 98.81 125 PHE A O 1
ATOM 990 N N . ASN A 1 126 ? 18.641 9.773 12.141 1 98.5 126 ASN A N 1
ATOM 991 C CA . ASN A 1 126 ? 19.203 10.062 10.828 1 98.5 126 ASN A CA 1
ATOM 992 C C . ASN A 1 126 ? 18.141 9.945 9.727 1 98.5 126 ASN A C 1
ATOM 994 O O . ASN A 1 126 ? 18.422 10.234 8.562 1 98.5 126 ASN A O 1
ATOM 998 N N . VAL A 1 127 ? 16.953 9.562 10.086 1 98.88 127 VAL A N 1
ATOM 999 C CA . VAL A 1 127 ? 15.781 9.594 9.227 1 98.88 127 VAL A CA 1
ATOM 1000 C C . VAL A 1 127 ? 14.586 10.133 10 1 98.88 127 VAL A C 1
ATOM 1002 O O . VAL A 1 127 ? 14.297 9.664 11.109 1 98.88 127 VAL A O 1
ATOM 1005 N N . ILE A 1 128 ? 13.891 11.094 9.477 1 98.94 128 ILE A N 1
ATOM 1006 C CA . ILE A 1 128 ? 12.664 11.602 10.086 1 98.94 128 ILE A CA 1
ATOM 1007 C C . ILE A 1 128 ? 11.531 11.586 9.062 1 98.94 128 ILE A C 1
ATOM 1009 O O . ILE A 1 128 ? 11.688 12.07 7.941 1 98.94 128 ILE A O 1
ATOM 1013 N N . CYS A 1 129 ? 10.461 10.984 9.406 1 98.88 129 CYS A N 1
ATOM 1014 C CA . CYS A 1 129 ? 9.234 10.969 8.609 1 98.88 129 CYS A CA 1
ATOM 1015 C C . CYS A 1 129 ? 8.102 11.672 9.352 1 98.88 129 CYS A C 1
ATOM 1017 O O . CYS A 1 129 ? 7.715 11.25 10.445 1 98.88 129 CYS A O 1
ATOM 1019 N N . ALA A 1 130 ? 7.562 12.688 8.75 1 98.88 130 ALA A N 1
ATOM 1020 C CA . ALA A 1 130 ? 6.527 13.5 9.383 1 98.88 130 ALA A CA 1
ATOM 1021 C C . ALA A 1 130 ? 5.184 13.328 8.688 1 98.88 130 ALA A C 1
ATOM 1023 O O . ALA A 1 130 ? 5.078 13.531 7.473 1 98.88 130 ALA A O 1
ATOM 1024 N N . THR A 1 131 ? 4.188 12.922 9.375 1 98.44 131 THR A N 1
ATOM 1025 C CA . THR A 1 131 ? 2.812 12.828 8.898 1 98.44 131 THR A CA 1
ATOM 1026 C C . THR A 1 131 ? 1.858 13.539 9.859 1 98.44 131 THR A C 1
ATOM 1028 O O . THR A 1 131 ? 2.154 13.68 11.047 1 98.44 131 THR A O 1
ATOM 1031 N N . GLN A 1 132 ? 0.75 14.023 9.297 1 97.56 132 GLN A N 1
ATOM 1032 C CA . GLN A 1 132 ? -0.271 14.734 10.062 1 97.56 132 GLN A CA 1
ATOM 1033 C C . GLN A 1 132 ? 0.312 15.969 10.75 1 97.56 132 GLN A C 1
ATOM 1035 O O . GLN A 1 132 ? 0.021 16.234 11.914 1 97.56 132 GLN A O 1
ATOM 1040 N N . CYS A 1 133 ? 1.227 16.641 10.117 1 98.5 133 CYS A N 1
ATOM 1041 C CA . CYS A 1 133 ? 1.858 17.875 10.586 1 98.5 133 CYS A CA 1
ATOM 1042 C C . CYS A 1 133 ? 1.391 19.078 9.773 1 98.5 133 CYS A C 1
ATOM 1044 O O . CYS A 1 133 ? 1.012 18.922 8.609 1 98.5 133 CYS A O 1
ATOM 1046 N N . THR A 1 134 ? 1.384 20.219 10.391 1 98.38 134 THR A N 1
ATOM 1047 C CA . THR A 1 134 ? 1.102 21.469 9.688 1 98.38 134 THR A CA 1
ATOM 1048 C C . THR A 1 134 ? 2.277 21.859 8.797 1 98.38 134 THR A C 1
ATOM 1050 O O . THR A 1 134 ? 3.383 21.344 8.945 1 98.38 134 THR A O 1
ATOM 1053 N N . MET A 1 135 ? 2.023 22.781 7.879 1 98.31 135 MET A N 1
ATOM 1054 C CA . MET A 1 135 ? 3.09 23.281 7.02 1 98.31 135 MET A CA 1
ATOM 1055 C C . MET A 1 135 ? 4.191 23.938 7.844 1 98.31 135 MET A C 1
ATOM 1057 O O . MET A 1 135 ? 5.375 23.781 7.535 1 98.31 135 MET A O 1
ATOM 1061 N N . THR A 1 136 ? 3.795 24.672 8.844 1 98.44 136 THR A N 1
ATOM 1062 C CA . THR A 1 136 ? 4.762 25.297 9.734 1 98.44 136 THR A CA 1
ATOM 1063 C C . THR A 1 136 ? 5.668 24.266 10.383 1 98.44 136 THR A C 1
ATOM 1065 O O . THR A 1 136 ? 6.891 24.422 10.398 1 98.44 136 THR A O 1
ATOM 1068 N N . GLN A 1 137 ? 5.098 23.203 10.875 1 98.56 137 GLN A N 1
ATOM 1069 C CA . GLN A 1 137 ? 5.863 22.125 11.484 1 98.56 137 GLN A CA 1
ATOM 1070 C C . GLN A 1 137 ? 6.785 21.469 10.461 1 98.56 137 GLN A C 1
ATOM 1072 O O . GLN A 1 137 ? 7.945 21.172 10.758 1 98.56 137 GLN A O 1
ATOM 1077 N N . LEU A 1 138 ? 6.254 21.219 9.289 1 98.81 138 LEU A N 1
ATOM 1078 C CA . LEU A 1 138 ? 7.027 20.562 8.242 1 98.81 138 LEU A CA 1
ATOM 1079 C C . LEU A 1 138 ? 8.234 21.406 7.844 1 98.81 138 LEU A C 1
ATOM 1081 O O . LEU A 1 138 ? 9.336 20.891 7.684 1 98.81 138 LEU A O 1
ATOM 1085 N N . LYS A 1 139 ? 8 22.703 7.691 1 98.62 139 LYS A N 1
ATOM 1086 C CA . LYS A 1 139 ? 9.086 23.609 7.344 1 98.62 139 LYS A CA 1
ATOM 1087 C C . LYS A 1 139 ? 10.156 23.641 8.43 1 98.62 139 LYS A C 1
ATOM 1089 O O . LYS A 1 139 ? 11.352 23.578 8.133 1 98.62 139 LYS A O 1
ATOM 1094 N N . LYS A 1 140 ? 9.734 23.703 9.594 1 98.62 140 LYS A N 1
ATOM 1095 C CA . LYS A 1 140 ? 10.664 23.734 10.719 1 98.62 140 LYS A CA 1
ATOM 1096 C C . LYS A 1 140 ? 11.469 22.438 10.789 1 98.62 140 LYS A C 1
ATOM 1098 O O . LYS A 1 140 ? 12.695 22.469 10.906 1 98.62 140 LYS A O 1
ATOM 1103 N N . LEU A 1 141 ? 10.805 21.312 10.734 1 98.81 141 LEU A N 1
ATOM 1104 C CA . LEU A 1 141 ? 11.461 20 10.789 1 98.81 141 LEU A CA 1
ATOM 1105 C C . LEU A 1 141 ? 12.469 19.859 9.648 1 98.81 141 LEU A C 1
ATOM 1107 O O . LEU A 1 141 ? 13.578 19.359 9.852 1 98.81 141 LEU A O 1
ATOM 1111 N N . ASN A 1 142 ? 12.008 20.266 8.484 1 98.88 142 ASN A N 1
ATOM 1112 C CA . ASN A 1 142 ? 12.898 20.141 7.332 1 98.88 142 ASN A CA 1
ATOM 1113 C C . ASN A 1 142 ? 14.156 20.984 7.504 1 98.88 142 ASN A C 1
ATOM 1115 O O . ASN A 1 142 ? 15.25 20.547 7.145 1 98.88 142 ASN A O 1
ATOM 1119 N N . LYS A 1 143 ? 13.977 22.188 8 1 98.56 143 LYS A N 1
ATOM 1120 C CA . LYS A 1 143 ? 15.125 23.047 8.273 1 98.56 143 LYS A CA 1
ATOM 1121 C C . LYS A 1 143 ? 16.094 22.391 9.258 1 98.56 143 LYS A C 1
ATOM 1123 O O . LYS A 1 143 ? 17.297 22.391 9.047 1 98.56 143 LYS A O 1
ATOM 1128 N N . ILE A 1 144 ? 15.586 21.828 10.312 1 98.69 144 ILE A N 1
ATOM 1129 C CA . ILE A 1 144 ? 16.375 21.141 11.312 1 98.69 144 ILE A CA 1
ATOM 1130 C C . ILE A 1 144 ? 17.094 19.953 10.68 1 98.69 144 ILE A C 1
ATOM 1132 O O . ILE A 1 144 ? 18.281 19.734 10.922 1 98.69 144 ILE A O 1
ATOM 1136 N N . CYS A 1 145 ? 16.406 19.188 9.859 1 98.75 145 CYS A N 1
ATOM 1137 C CA . CYS A 1 145 ? 16.984 18 9.219 1 98.75 145 CYS A CA 1
ATOM 1138 C C . CYS A 1 145 ? 18.141 18.391 8.305 1 98.75 145 CYS A C 1
ATOM 1140 O O . CYS A 1 145 ? 19.156 17.688 8.25 1 98.75 145 CYS A O 1
ATOM 1142 N N . ARG A 1 146 ? 17.984 19.469 7.57 1 98.38 146 ARG A N 1
ATOM 1143 C CA . ARG A 1 146 ? 19.062 19.938 6.707 1 98.38 146 ARG A CA 1
ATOM 1144 C C . ARG A 1 146 ? 20.281 20.359 7.531 1 98.38 146 ARG A C 1
ATOM 1146 O O . ARG A 1 146 ? 21.422 20.094 7.148 1 98.38 146 ARG A O 1
ATOM 1153 N N . GLN A 1 147 ? 19.984 20.984 8.609 1 98.06 147 GLN A N 1
ATOM 1154 C CA . GLN A 1 147 ? 21.047 21.438 9.5 1 98.06 147 GLN A CA 1
ATOM 1155 C C . GLN A 1 147 ? 21.859 20.25 10.023 1 98.06 147 GLN A C 1
ATOM 1157 O O . GLN A 1 147 ? 23.094 20.297 10.07 1 98.06 147 GLN A O 1
ATOM 1162 N N . TYR A 1 148 ? 21.172 19.203 10.375 1 98.25 148 TYR A N 1
ATOM 1163 C CA . TYR A 1 148 ? 21.812 18.062 11 1 98.25 148 TYR A CA 1
ATOM 1164 C C . TYR A 1 148 ? 22.078 16.953 9.977 1 98.25 148 TYR A C 1
ATOM 1166 O O . TYR A 1 148 ? 22.531 15.867 10.336 1 98.25 148 TYR A O 1
ATOM 1174 N N . LYS A 1 149 ? 21.797 17.172 8.68 1 97.94 149 LYS A N 1
ATOM 1175 C CA . LYS A 1 149 ? 22 16.219 7.594 1 97.94 149 LYS A CA 1
ATOM 1176 C C . LYS A 1 149 ? 21.203 14.945 7.824 1 97.94 149 LYS A C 1
ATOM 1178 O O . LYS A 1 149 ? 21.734 13.844 7.676 1 97.94 149 LYS A O 1
ATOM 1183 N N . ILE A 1 150 ? 20.016 15.141 8.312 1 98.75 150 ILE A N 1
ATOM 1184 C CA . ILE A 1 150 ? 19.062 14.062 8.508 1 98.75 150 ILE A CA 1
ATOM 1185 C C . ILE A 1 150 ? 18.188 13.914 7.258 1 98.75 150 ILE A C 1
ATOM 1187 O O . ILE A 1 150 ? 17.75 14.906 6.676 1 98.75 150 ILE A O 1
ATOM 1191 N N . LYS A 1 151 ? 18 12.688 6.766 1 98.81 151 LYS A N 1
ATOM 1192 C CA . LYS A 1 151 ? 17.062 12.445 5.676 1 98.81 151 LYS A CA 1
ATOM 1193 C C . LYS A 1 151 ? 15.625 12.75 6.105 1 98.81 151 LYS A C 1
ATOM 1195 O O . LYS A 1 151 ? 15.156 12.242 7.125 1 98.81 151 LYS A O 1
ATOM 1200 N N . PHE A 1 152 ? 14.93 13.617 5.32 1 98.88 152 PHE A N 1
ATOM 1201 C CA . PHE A 1 152 ? 13.609 14.086 5.73 1 98.88 152 PHE A CA 1
ATOM 1202 C C . PHE A 1 152 ? 12.539 13.602 4.762 1 98.88 152 PHE A C 1
ATOM 1204 O O . PHE A 1 152 ? 12.68 13.742 3.545 1 98.88 152 PHE A O 1
ATOM 1211 N N . PHE A 1 153 ? 11.484 13.07 5.312 1 98.94 153 PHE A N 1
ATOM 1212 C CA . PHE A 1 153 ? 10.312 12.625 4.574 1 98.94 153 PHE A CA 1
ATOM 1213 C C . PHE A 1 153 ? 9.039 13.211 5.168 1 98.94 153 PHE A C 1
ATOM 1215 O O . PHE A 1 153 ? 8.938 13.367 6.387 1 98.94 153 PHE A O 1
ATOM 1222 N N . ALA A 1 154 ? 8.094 13.492 4.34 1 98.88 154 ALA A N 1
ATOM 1223 C CA . ALA A 1 154 ? 6.77 13.945 4.762 1 98.88 154 ALA A CA 1
ATOM 1224 C C . ALA A 1 154 ? 5.68 13.352 3.873 1 98.88 154 ALA A C 1
ATOM 1226 O O . ALA A 1 154 ? 5.934 13 2.719 1 98.88 154 ALA A O 1
ATOM 1227 N N . GLY A 1 155 ? 4.531 13.195 4.371 1 98.5 155 GLY A N 1
ATOM 1228 C CA . GLY A 1 155 ? 3.398 12.711 3.598 1 98.5 155 GLY A CA 1
ATOM 1229 C C . GLY A 1 155 ? 2.125 12.594 4.414 1 98.5 155 GLY A C 1
ATOM 1230 O O . GLY A 1 155 ? 2.145 12.773 5.633 1 98.5 155 GLY A O 1
ATOM 1231 N N . ASP A 1 156 ? 1.096 12.273 3.662 1 98.38 156 ASP A N 1
ATOM 1232 C CA . ASP A 1 156 ? -0.203 12.117 4.309 1 98.38 156 ASP A CA 1
ATOM 1233 C C . ASP A 1 156 ? -1.195 11.414 3.383 1 98.38 156 ASP A C 1
ATOM 1235 O O . ASP A 1 156 ? -0.963 11.312 2.178 1 98.38 156 ASP A O 1
ATOM 1239 N N . VAL A 1 157 ? -2.223 10.938 4.035 1 97.69 157 VAL A N 1
ATOM 1240 C CA . VAL A 1 157 ? -3.395 10.406 3.346 1 97.69 157 VAL A CA 1
ATOM 1241 C C . VAL A 1 157 ? -4.656 11.086 3.867 1 97.69 157 VAL A C 1
ATOM 1243 O O . VAL A 1 157 ? -4.875 11.164 5.078 1 97.69 157 VAL A O 1
ATOM 1246 N N . TRP A 1 158 ? -5.453 11.68 2.996 1 96.06 158 TRP A N 1
ATOM 1247 C CA . TRP A 1 158 ? -6.777 12.227 3.27 1 96.06 158 TRP A CA 1
ATOM 1248 C C . TRP A 1 158 ? -7.844 11.523 2.434 1 96.06 158 TRP A C 1
ATOM 1250 O O . TRP A 1 158 ? -8.016 11.836 1.252 1 96.06 158 TRP A O 1
ATOM 1260 N N . GLY A 1 159 ? -8.547 10.664 3.137 1 93.62 159 GLY A N 1
ATOM 1261 C CA . GLY A 1 159 ? -9.508 9.859 2.389 1 93.62 159 GLY A CA 1
ATOM 1262 C C . GLY A 1 159 ? -8.859 9.016 1.31 1 93.62 159 GLY A C 1
ATOM 1263 O O . GLY A 1 159 ? -8.016 8.156 1.604 1 93.62 159 GLY A O 1
ATOM 1264 N N . THR A 1 160 ? -9.219 9.383 0.057 1 92.94 160 THR A N 1
ATOM 1265 C CA . THR A 1 160 ? -8.719 8.617 -1.078 1 92.94 160 THR A CA 1
ATOM 1266 C C . THR A 1 160 ? -7.52 9.312 -1.714 1 92.94 160 THR A C 1
ATOM 1268 O O . THR A 1 160 ? -6.961 8.828 -2.699 1 92.94 160 THR A O 1
ATOM 1271 N N . PHE A 1 161 ? -7.078 10.383 -1.147 1 94.81 161 PHE A N 1
ATOM 1272 C CA . PHE A 1 161 ? -5.965 11.164 -1.685 1 94.81 161 PHE A CA 1
ATOM 1273 C C . PHE A 1 161 ? -4.746 11.062 -0.775 1 94.81 161 PHE A C 1
ATOM 1275 O O . PHE A 1 161 ? -4.883 10.945 0.444 1 94.81 161 PHE A O 1
ATOM 1282 N N . GLY A 1 162 ? -3.541 11.078 -1.349 1 96.75 162 GLY A N 1
ATOM 1283 C CA . GLY A 1 162 ? -2.328 11.109 -0.549 1 96.75 162 GLY A CA 1
ATOM 1284 C C . GLY A 1 162 ? -1.122 11.625 -1.313 1 96.75 162 GLY A C 1
ATOM 1285 O O . GLY A 1 162 ? -1.17 11.766 -2.537 1 96.75 162 GLY A O 1
ATOM 1286 N N . TYR A 1 163 ? -0.084 12 -0.591 1 97.25 163 TYR A N 1
ATOM 1287 C CA . TYR A 1 163 ? 1.164 12.453 -1.194 1 97.25 163 TYR A CA 1
ATOM 1288 C C . TYR A 1 163 ? 2.361 12.039 -0.346 1 97.25 163 TYR A C 1
ATOM 1290 O O . TYR A 1 163 ? 2.211 11.719 0.837 1 97.25 163 TYR A O 1
ATOM 1298 N N . THR A 1 164 ? 3.498 11.977 -0.926 1 98.06 164 THR A N 1
ATOM 1299 C CA . THR A 1 164 ? 4.754 11.867 -0.192 1 98.06 164 THR A CA 1
ATOM 1300 C C . THR A 1 164 ? 5.77 12.883 -0.708 1 98.06 164 THR A C 1
ATOM 1302 O O . THR A 1 164 ? 5.68 13.328 -1.851 1 98.06 164 THR A O 1
ATOM 1305 N N . PHE A 1 165 ? 6.66 13.297 0.134 1 98.44 165 PHE A N 1
ATOM 1306 C CA . PHE A 1 165 ? 7.742 14.234 -0.145 1 98.44 165 PHE A CA 1
ATOM 1307 C C . PHE A 1 165 ? 9.047 13.75 0.479 1 98.44 165 PHE A C 1
ATOM 1309 O O . PHE A 1 165 ? 9.039 13.156 1.561 1 98.44 165 PHE A O 1
ATOM 1316 N N . ALA A 1 166 ? 10.117 13.984 -0.22 1 98.56 166 ALA A N 1
ATOM 1317 C CA . ALA A 1 166 ? 11.43 13.656 0.325 1 98.56 166 ALA A CA 1
ATOM 1318 C C . ALA A 1 166 ? 12.406 14.805 0.132 1 98.56 166 ALA A C 1
ATOM 1320 O O . ALA A 1 166 ? 12.414 15.453 -0.917 1 98.56 166 ALA A O 1
ATOM 1321 N N . ASP A 1 167 ? 13.172 15.086 1.134 1 98.75 167 ASP A N 1
ATOM 1322 C CA . ASP A 1 167 ? 14.359 15.93 1.097 1 98.75 167 ASP A CA 1
ATOM 1323 C C . ASP A 1 167 ? 15.57 15.188 1.66 1 98.75 167 ASP A C 1
ATOM 1325 O O . ASP A 1 167 ? 15.773 15.156 2.875 1 98.75 167 ASP A O 1
ATOM 1329 N N . LEU A 1 168 ? 16.453 14.758 0.748 1 98.44 168 LEU A N 1
ATOM 1330 C CA . LEU A 1 168 ? 17.609 13.969 1.134 1 98.44 168 LEU A CA 1
ATOM 1331 C C . LEU A 1 168 ? 18.891 14.805 1.062 1 98.44 168 LEU A C 1
ATOM 1333 O O . LEU A 1 168 ? 19.984 14.266 1.143 1 98.44 168 LEU A O 1
ATOM 1337 N N . GLY A 1 169 ? 18.734 16.125 0.884 1 97.38 169 GLY A N 1
ATOM 1338 C CA . GLY A 1 169 ? 19.906 16.953 0.662 1 97.38 169 GLY A CA 1
ATOM 1339 C C . GLY A 1 169 ? 20.719 16.516 -0.542 1 97.38 169 GLY A C 1
ATOM 1340 O O . GLY A 1 169 ? 20.188 16.359 -1.64 1 97.38 169 GLY A O 1
ATOM 1341 N N . GLU A 1 170 ? 22 16.5 -0.393 1 96.75 170 GLU A N 1
ATOM 1342 C CA . GLU A 1 170 ? 22.859 15.828 -1.358 1 96.75 170 GLU A CA 1
ATOM 1343 C C . GLU A 1 170 ? 22.922 14.328 -1.087 1 96.75 170 GLU A C 1
ATOM 1345 O O . GLU A 1 170 ? 23.359 13.898 -0.017 1 96.75 170 GLU A O 1
ATOM 1350 N N . HIS A 1 171 ? 22.406 13.555 -1.995 1 97.44 171 HIS A N 1
ATOM 1351 C CA . HIS A 1 171 ? 22.25 12.133 -1.734 1 97.44 171 HIS A CA 1
ATOM 1352 C C . HIS A 1 171 ? 22.969 11.289 -2.785 1 97.44 171 HIS A C 1
ATOM 1354 O O . HIS A 1 171 ? 22.734 11.453 -3.984 1 97.44 171 HIS A O 1
ATOM 1360 N N . GLU A 1 172 ? 23.812 10.445 -2.312 1 96.69 172 GLU A N 1
ATOM 1361 C CA . GLU A 1 172 ? 24.531 9.516 -3.174 1 96.69 172 GLU A CA 1
ATOM 1362 C C . GLU A 1 172 ? 23.922 8.117 -3.104 1 96.69 172 GLU A C 1
ATOM 1364 O O . GLU A 1 172 ? 23.516 7.66 -2.031 1 96.69 172 GLU A O 1
ATOM 1369 N N . TYR A 1 173 ? 23.875 7.465 -4.207 1 95.25 173 TYR A N 1
ATOM 1370 C CA . TYR A 1 173 ? 23.312 6.121 -4.262 1 95.25 173 TYR A CA 1
ATOM 1371 C C . TYR A 1 173 ? 23.922 5.316 -5.398 1 95.25 173 TYR A C 1
ATOM 1373 O O . TYR A 1 173 ? 24.578 5.875 -6.285 1 95.25 173 TYR A O 1
ATOM 1381 N N . ALA A 1 174 ? 23.781 4.023 -5.277 1 93.25 174 ALA A N 1
ATOM 1382 C CA . ALA A 1 174 ? 24.25 3.098 -6.312 1 93.25 174 ALA A CA 1
ATOM 1383 C C . ALA A 1 174 ? 23.078 2.629 -7.184 1 93.25 174 ALA A C 1
ATOM 1385 O O . ALA A 1 174 ? 21.969 2.422 -6.688 1 93.25 174 ALA A O 1
ATOM 1386 N N . GLU A 1 175 ? 23.328 2.525 -8.461 1 88.06 175 GLU A N 1
ATOM 1387 C CA . GLU A 1 175 ? 22.344 1.996 -9.406 1 88.06 175 GLU A CA 1
ATOM 1388 C C . GLU A 1 175 ? 22.984 0.958 -10.328 1 88.06 175 GLU A C 1
ATOM 1390 O O . GLU A 1 175 ? 24.109 1.133 -10.789 1 88.06 175 GLU A O 1
ATOM 1395 N N . ASP A 1 176 ? 22.297 -0.165 -10.484 1 80.06 176 ASP A N 1
ATOM 1396 C CA . ASP A 1 176 ? 22.75 -1.184 -11.422 1 80.06 176 ASP A CA 1
ATOM 1397 C C . ASP A 1 176 ? 22.312 -0.852 -12.844 1 80.06 176 ASP A C 1
ATOM 1399 O O . ASP A 1 176 ? 21.109 -0.673 -13.109 1 80.06 176 ASP A O 1
ATOM 1403 N N . ILE A 1 177 ? 23.297 -0.692 -13.711 1 78.94 177 ILE A N 1
ATOM 1404 C CA . ILE A 1 177 ? 22.984 -0.392 -15.109 1 78.94 177 ILE A CA 1
ATOM 1405 C C . ILE A 1 177 ? 23.484 -1.528 -16 1 78.94 177 ILE A C 1
ATOM 1407 O O . ILE A 1 177 ? 24.562 -2.086 -15.766 1 78.94 177 ILE A O 1
ATOM 1411 N N . VAL A 1 178 ? 22.656 -1.928 -16.969 1 73.44 178 VAL A N 1
ATOM 1412 C CA . VAL A 1 178 ? 23.062 -2.951 -17.922 1 73.44 178 VAL A CA 1
ATOM 1413 C C . VAL A 1 178 ? 23.922 -2.324 -19.031 1 73.44 178 VAL A C 1
ATOM 1415 O O . VAL A 1 178 ? 23.5 -1.355 -19.672 1 73.44 178 VAL A O 1
ATOM 1418 N N . GLN A 1 179 ? 25.141 -2.678 -19.109 1 74.5 179 GLN A N 1
ATOM 1419 C CA . GLN A 1 179 ? 26.047 -2.205 -20.156 1 74.5 179 GLN A CA 1
ATOM 1420 C C . GLN A 1 179 ? 26.344 -3.316 -21.156 1 74.5 179 GLN A C 1
ATOM 1422 O O . GLN A 1 179 ? 26.453 -4.484 -20.781 1 74.5 179 GLN A O 1
ATOM 1427 N N . THR A 1 180 ? 26.188 -3.012 -22.391 1 73 180 THR A N 1
ATOM 1428 C CA . THR A 1 180 ? 26.609 -3.943 -23.438 1 73 180 THR A CA 1
ATOM 1429 C C . THR A 1 180 ? 28.109 -3.832 -23.703 1 73 180 THR A C 1
ATOM 1431 O O . THR A 1 180 ? 28.609 -2.74 -23.969 1 73 180 THR A O 1
ATOM 1434 N N . LYS A 1 181 ? 28.844 -4.879 -23.391 1 69.5 181 LYS A N 1
ATOM 1435 C CA . LYS A 1 181 ? 30.281 -4.891 -23.656 1 69.5 181 LYS A CA 1
ATOM 1436 C C . LYS A 1 181 ? 30.609 -5.797 -24.844 1 69.5 181 LYS A C 1
ATOM 1438 O O . LYS A 1 181 ? 30.094 -6.902 -24.953 1 69.5 181 LYS A O 1
ATOM 1443 N N . PRO A 1 182 ? 31.422 -5.246 -25.766 1 70.31 182 PRO A N 1
ATOM 1444 C CA . PRO A 1 182 ? 31.859 -6.102 -26.859 1 70.31 182 PRO A CA 1
ATOM 1445 C C . PRO A 1 182 ? 32.719 -7.27 -26.391 1 70.31 182 PRO A C 1
ATOM 1447 O O . PRO A 1 182 ? 33.562 -7.105 -25.5 1 70.31 182 PRO A O 1
ATOM 1450 N N . VAL A 1 183 ? 32.281 -8.445 -26.453 1 66 183 VAL A N 1
ATOM 1451 C CA . VAL A 1 183 ? 33.094 -9.602 -26.125 1 66 183 VAL A CA 1
ATOM 1452 C C . VAL A 1 183 ? 34.062 -9.891 -27.281 1 66 183 VAL A C 1
ATOM 1454 O O . VAL A 1 183 ? 33.656 -9.922 -28.438 1 66 183 VAL A O 1
ATOM 1457 N N . ASN A 1 184 ? 35.312 -9.57 -27.047 1 58.28 184 ASN A N 1
ATOM 1458 C CA . ASN A 1 184 ? 36.312 -9.914 -28.031 1 58.28 184 ASN A CA 1
ATOM 1459 C C . ASN A 1 184 ? 36.312 -11.406 -28.344 1 58.28 184 ASN A C 1
ATOM 1461 O O . ASN A 1 184 ? 36.469 -12.234 -27.453 1 58.28 184 ASN A O 1
ATOM 1465 N N . ALA A 1 185 ? 35.656 -11.836 -29.328 1 52.84 185 ALA A N 1
ATOM 1466 C CA . ALA A 1 185 ? 35.781 -13.219 -29.797 1 52.84 185 ALA A CA 1
ATOM 1467 C C . ALA A 1 185 ? 37.25 -13.68 -29.766 1 52.84 185 ALA A C 1
ATOM 1469 O O . ALA A 1 185 ? 38.125 -13 -30.297 1 52.84 185 ALA A O 1
ATOM 1470 N N . ALA A 1 186 ? 37.594 -14.508 -28.922 1 47.88 186 ALA A N 1
ATOM 1471 C CA . ALA A 1 186 ? 38.969 -15.047 -29.062 1 47.88 186 ALA A CA 1
ATOM 1472 C C . ALA A 1 186 ? 39.344 -15.156 -30.531 1 47.88 186 ALA A C 1
ATOM 1474 O O . ALA A 1 186 ? 40.406 -14.656 -30.938 1 47.88 186 ALA A O 1
ATOM 1475 N N . GLY A 1 187 ? 39.719 -16.5 -31 1 44.44 187 GLY A N 1
ATOM 1476 C CA . GLY A 1 187 ? 40.438 -16.922 -32.188 1 44.44 187 GLY A CA 1
ATOM 1477 C C . GLY A 1 187 ? 39.875 -16.391 -33.469 1 44.44 187 GLY A C 1
ATOM 1478 O O . GLY A 1 187 ? 38.875 -15.641 -33.469 1 44.44 187 GLY A O 1
ATOM 1479 N N . GLY A 1 188 ? 40.094 -17.312 -34.719 1 44.78 188 GLY A N 1
ATOM 1480 C CA . GLY A 1 188 ? 40.094 -17.344 -36.156 1 44.78 188 GLY A CA 1
ATOM 1481 C C . GLY A 1 188 ? 38.75 -16.984 -36.75 1 44.78 188 GLY A C 1
ATOM 1482 O O . GLY A 1 188 ? 38.5 -17.25 -37.938 1 44.78 188 GLY A O 1
ATOM 1483 N N . GLU A 1 189 ? 37.688 -17.062 -35.906 1 47.41 189 GLU A N 1
ATOM 1484 C CA . GLU A 1 189 ? 36.5 -17 -36.75 1 47.41 189 GLU A CA 1
ATOM 1485 C C . GLU A 1 189 ? 36.312 -15.617 -37.344 1 47.41 189 GLU A C 1
ATOM 1487 O O . GLU A 1 189 ? 36.781 -14.625 -36.812 1 47.41 189 GLU A O 1
ATOM 1492 N N . PRO A 1 190 ? 35.688 -15.492 -38.594 1 51.12 190 PRO A N 1
ATOM 1493 C CA . PRO A 1 190 ? 35.531 -14.312 -39.469 1 51.12 190 PRO A CA 1
ATOM 1494 C C . PRO A 1 190 ? 35.094 -13.078 -38.688 1 51.12 190 PRO A C 1
ATOM 1496 O O . PRO A 1 190 ? 34.375 -13.195 -37.688 1 51.12 190 PRO A O 1
ATOM 1499 N N . LYS A 1 191 ? 35.656 -11.898 -38.844 1 49.84 191 LYS A N 1
ATOM 1500 C CA . LYS A 1 191 ? 35.656 -10.516 -38.375 1 49.84 191 LYS A CA 1
ATOM 1501 C C . LYS A 1 191 ? 34.25 -10.039 -38.031 1 49.84 191 LYS A C 1
ATOM 1503 O O . LYS A 1 191 ? 34.062 -8.883 -37.656 1 49.84 191 LYS A O 1
ATOM 1508 N N . GLY A 1 192 ? 33.031 -10.453 -38.469 1 49.31 192 GLY A N 1
ATOM 1509 C CA . GLY A 1 192 ? 31.797 -9.68 -38.531 1 49.31 192 GLY A CA 1
ATOM 1510 C C . GLY A 1 192 ? 31.047 -9.633 -37.219 1 49.31 192 GLY A C 1
ATOM 1511 O O . GLY A 1 192 ? 30.234 -8.727 -37 1 49.31 192 GLY A O 1
ATOM 1512 N N . LYS A 1 193 ? 30.578 -10.758 -36.594 1 53.88 193 LYS A N 1
ATOM 1513 C CA . LYS A 1 193 ? 29.5 -10.664 -35.625 1 53.88 193 LYS A CA 1
ATOM 1514 C C . LYS A 1 193 ? 30.031 -10.359 -34.25 1 53.88 193 LYS A C 1
ATOM 1516 O O . LYS A 1 193 ? 30.578 -11.242 -33.562 1 53.88 193 LYS A O 1
ATOM 1521 N N . GLU A 1 194 ? 30.359 -9.172 -33.938 1 54.94 194 GLU A N 1
ATOM 1522 C CA . GLU A 1 194 ? 30.656 -8.742 -32.562 1 54.94 194 GLU A CA 1
ATOM 1523 C C . GLU A 1 194 ? 29.578 -9.203 -31.594 1 54.94 194 GLU A C 1
ATOM 1525 O O . GLU A 1 194 ? 28.391 -8.914 -31.797 1 54.94 194 GLU A O 1
ATOM 1530 N N . LYS A 1 195 ? 29.812 -10.336 -30.953 1 62.78 195 LYS A N 1
ATOM 1531 C CA . LYS A 1 195 ? 28.906 -10.758 -29.891 1 62.78 195 LYS A CA 1
ATOM 1532 C C . LYS A 1 195 ? 28.953 -9.789 -28.719 1 62.78 195 LYS A C 1
ATOM 1534 O O . LYS A 1 195 ? 30.016 -9.32 -28.328 1 62.78 195 LYS A O 1
ATOM 1539 N N . PHE A 1 196 ? 27.844 -9.047 -28.422 1 64.12 196 PHE A N 1
ATOM 1540 C CA . PHE A 1 196 ? 27.703 -8.172 -27.266 1 64.12 196 PHE A CA 1
ATOM 1541 C C . PHE A 1 196 ? 27.141 -8.938 -26.078 1 64.12 196 PHE A C 1
ATOM 1543 O O . PHE A 1 196 ? 26.281 -9.805 -26.234 1 64.12 196 PHE A O 1
ATOM 1550 N N . GLU A 1 197 ? 28.062 -8.984 -25.016 1 69.38 197 GLU A N 1
ATOM 1551 C CA . GLU A 1 197 ? 27.547 -9.523 -23.766 1 69.38 197 GLU A CA 1
ATOM 1552 C C . GLU A 1 197 ? 27.016 -8.414 -22.859 1 69.38 197 GLU A C 1
ATOM 1554 O O . GLU A 1 197 ? 27.609 -7.34 -22.781 1 69.38 197 GLU A O 1
ATOM 1559 N N . LYS A 1 198 ? 25.766 -8.57 -22.391 1 67.94 198 LYS A N 1
ATOM 1560 C CA . LYS A 1 198 ? 25.188 -7.629 -21.438 1 67.94 198 LYS A CA 1
ATOM 1561 C C . LYS A 1 198 ? 25.656 -7.914 -20.016 1 67.94 198 LYS A C 1
ATOM 1563 O O . LYS A 1 198 ? 25.578 -9.055 -19.547 1 67.94 198 LYS A O 1
ATOM 1568 N N . ILE A 1 199 ? 26.516 -6.883 -19.5 1 74.19 199 ILE A N 1
ATOM 1569 C CA . ILE A 1 199 ? 26.984 -7.012 -18.125 1 74.19 199 ILE A CA 1
ATOM 1570 C C . ILE A 1 199 ? 26.281 -5.977 -17.25 1 74.19 199 ILE A C 1
ATOM 1572 O O . ILE A 1 199 ? 26.062 -4.84 -17.672 1 74.19 199 ILE A O 1
ATOM 1576 N N . VAL A 1 200 ? 25.797 -6.324 -16.047 1 75.19 200 VAL A N 1
ATOM 1577 C CA . VAL A 1 200 ? 25.234 -5.402 -15.062 1 75.19 200 VAL A CA 1
ATOM 1578 C C . VAL A 1 200 ? 26.359 -4.738 -14.273 1 75.19 200 VAL A C 1
ATOM 1580 O O . VAL A 1 200 ? 27.172 -5.422 -13.648 1 75.19 200 VAL A O 1
ATOM 1583 N N . ILE A 1 201 ? 26.531 -3.404 -14.469 1 82.75 201 ILE A N 1
ATOM 1584 C CA . ILE A 1 201 ? 27.547 -2.658 -13.719 1 82.75 201 ILE A CA 1
ATOM 1585 C C . ILE A 1 201 ? 26.859 -1.746 -12.703 1 82.75 201 ILE A C 1
ATOM 1587 O O . ILE A 1 201 ? 25.828 -1.127 -13 1 82.75 201 ILE A O 1
ATOM 1591 N N . THR A 1 202 ? 27.406 -1.657 -11.469 1 86.56 202 THR A N 1
ATOM 1592 C CA . THR A 1 202 ? 26.922 -0.764 -10.422 1 86.56 202 THR A CA 1
ATOM 1593 C C . THR A 1 202 ? 27.578 0.612 -10.547 1 86.56 202 THR A C 1
ATOM 1595 O O . THR A 1 202 ? 28.797 0.73 -10.516 1 86.56 202 THR A O 1
ATOM 1598 N N . GLU A 1 203 ? 26.75 1.633 -10.773 1 91.31 203 GLU A N 1
ATOM 1599 C CA . GLU A 1 203 ? 27.234 3.002 -10.883 1 91.31 203 GLU A CA 1
ATOM 1600 C C . GLU A 1 203 ? 26.828 3.84 -9.68 1 91.31 203 GLU A C 1
ATOM 1602 O O . GLU A 1 203 ? 25.703 3.709 -9.188 1 91.31 203 GLU A O 1
ATOM 1607 N N . LYS A 1 204 ? 27.719 4.699 -9.328 1 94 204 LYS A N 1
ATOM 1608 C CA . LYS A 1 204 ? 27.406 5.66 -8.273 1 94 204 LYS A CA 1
ATOM 1609 C C . LYS A 1 204 ? 26.844 6.953 -8.852 1 94 204 LYS A C 1
ATOM 1611 O O . LYS A 1 204 ? 27.359 7.473 -9.844 1 94 204 LYS A O 1
ATOM 1616 N N . ARG A 1 205 ? 25.766 7.383 -8.25 1 95.69 205 ARG A N 1
ATOM 1617 C CA . ARG A 1 205 ? 25.109 8.617 -8.68 1 95.69 205 ARG A CA 1
ATOM 1618 C C . ARG A 1 205 ? 24.828 9.531 -7.492 1 95.69 205 ARG A C 1
ATOM 1620 O O . ARG A 1 205 ? 24.969 9.117 -6.34 1 95.69 205 ARG A O 1
ATOM 1627 N N . LYS A 1 206 ? 24.578 10.789 -7.891 1 96 206 LYS A N 1
ATOM 1628 C CA . LYS A 1 206 ? 24.297 11.805 -6.879 1 96 206 LYS A CA 1
ATOM 1629 C C . LYS A 1 206 ? 23.109 12.68 -7.285 1 96 206 LYS A C 1
ATOM 1631 O O . LYS A 1 206 ? 23 13.07 -8.445 1 96 206 LYS A O 1
ATOM 1636 N N . ASP A 1 207 ? 22.172 12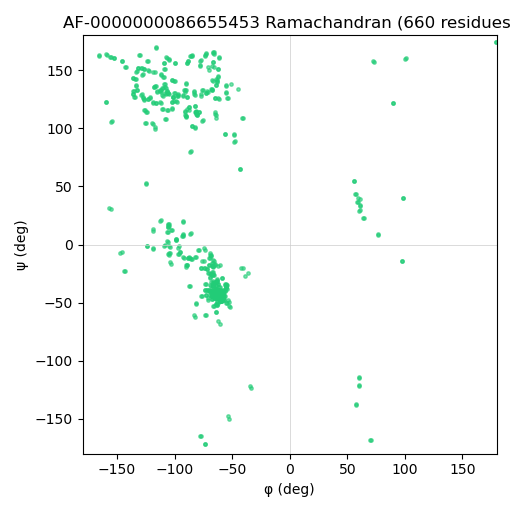.883 -6.387 1 96.25 207 ASP A N 1
ATOM 1637 C CA . ASP A 1 207 ? 21.047 13.789 -6.602 1 96.25 207 ASP A CA 1
ATOM 1638 C C . ASP A 1 207 ? 21 14.859 -5.516 1 96.25 207 ASP A C 1
ATOM 1640 O O . ASP A 1 207 ? 21.406 14.625 -4.383 1 96.25 207 ASP A O 1
ATOM 1644 N N . ASN A 1 208 ? 20.484 16.031 -5.902 1 96.88 208 ASN A N 1
ATOM 1645 C CA . ASN A 1 208 ? 20.25 17.125 -4.969 1 96.88 208 ASN A CA 1
ATOM 1646 C C . ASN A 1 208 ? 18.75 17.375 -4.77 1 96.88 208 ASN A C 1
ATOM 1648 O O . ASN A 1 208 ? 18 17.438 -5.738 1 96.88 208 ASN A O 1
ATOM 1652 N N . PHE A 1 209 ? 18.375 17.5 -3.58 1 97.81 209 PHE A N 1
ATOM 1653 C CA . PHE A 1 209 ? 16.969 17.719 -3.238 1 97.81 209 PHE A CA 1
ATOM 1654 C C . PHE A 1 209 ? 16.734 19.156 -2.764 1 97.81 209 PHE A C 1
ATOM 1656 O O . PHE A 1 209 ? 17.672 19.828 -2.332 1 97.81 209 PHE A O 1
ATOM 1663 N N . VAL A 1 210 ? 15.484 19.547 -2.812 1 97.19 210 VAL A N 1
ATOM 1664 C CA . VAL A 1 210 ? 15.109 20.891 -2.359 1 97.19 210 VAL A CA 1
ATOM 1665 C C . VAL A 1 210 ? 14.32 20.797 -1.058 1 97.19 210 VAL A C 1
ATOM 1667 O O . VAL A 1 210 ? 13.711 19.766 -0.772 1 97.19 210 VAL A O 1
ATOM 1670 N N . PRO A 1 211 ? 14.305 21.812 -0.274 1 97.88 211 PRO A N 1
ATOM 1671 C CA . PRO A 1 211 ? 13.539 21.781 0.976 1 97.88 211 PRO A CA 1
ATOM 1672 C C . PRO A 1 211 ? 12.039 21.891 0.751 1 97.88 211 PRO A C 1
ATOM 1674 O O . PRO A 1 211 ? 11.594 22.312 -0.319 1 97.88 211 PRO A O 1
ATOM 1677 N N . PHE A 1 212 ? 11.289 21.531 1.721 1 98.19 212 PHE A N 1
ATOM 1678 C CA . PHE A 1 212 ? 9.836 21.5 1.671 1 98.19 212 PHE A CA 1
ATOM 1679 C C . PHE A 1 212 ? 9.273 22.875 1.312 1 98.19 212 PHE A C 1
ATOM 1681 O O . PHE A 1 212 ? 8.297 22.984 0.569 1 98.19 212 PHE A O 1
ATOM 1688 N N . GLU A 1 213 ? 9.875 23.922 1.838 1 97.19 213 GLU A N 1
ATOM 1689 C CA . GLU A 1 213 ? 9.414 25.281 1.598 1 97.19 213 GLU A CA 1
ATOM 1690 C C . GLU A 1 213 ? 9.422 25.609 0.108 1 97.19 213 GLU A C 1
ATOM 1692 O O . GLU A 1 213 ? 8.602 26.406 -0.361 1 97.19 213 GLU A O 1
ATOM 1697 N N . SER A 1 214 ? 10.297 24.984 -0.61 1 96.25 214 SER A N 1
ATOM 1698 C CA . SER A 1 214 ? 10.484 25.281 -2.025 1 96.25 214 SER A CA 1
ATOM 1699 C C . SER A 1 214 ? 9.344 24.703 -2.867 1 96.25 214 SER A C 1
ATOM 1701 O O . SER A 1 214 ? 9.18 25.078 -4.031 1 96.25 214 SER A O 1
ATOM 1703 N N . ILE A 1 215 ? 8.523 23.797 -2.305 1 95.31 215 ILE A N 1
ATOM 1704 C CA . ILE A 1 215 ? 7.504 23.141 -3.123 1 95.31 215 ILE A CA 1
ATOM 1705 C C . ILE A 1 215 ? 6.121 23.656 -2.734 1 95.31 215 ILE A C 1
ATOM 1707 O O . ILE A 1 215 ? 5.113 23.219 -3.301 1 95.31 215 ILE A O 1
ATOM 1711 N N . ILE A 1 216 ? 6.094 24.516 -1.776 1 96.12 216 ILE A N 1
ATOM 1712 C CA . ILE A 1 216 ? 4.824 25.047 -1.294 1 96.12 216 ILE A CA 1
ATOM 1713 C C . ILE A 1 216 ? 4.449 26.297 -2.098 1 96.12 216 ILE A C 1
ATOM 1715 O O . ILE A 1 216 ? 5.246 27.234 -2.221 1 96.12 216 ILE A O 1
ATOM 1719 N N . ASP A 1 217 ? 3.246 26.297 -2.641 1 94.5 217 ASP A N 1
ATOM 1720 C CA . ASP A 1 217 ? 2.654 27.438 -3.34 1 94.5 217 ASP A CA 1
ATOM 1721 C C . ASP A 1 217 ? 3.537 27.891 -4.504 1 94.5 217 ASP A C 1
ATOM 1723 O O . ASP A 1 217 ? 3.834 29.078 -4.645 1 94.5 217 ASP A O 1
ATOM 1727 N N . ILE A 1 218 ? 3.977 26.922 -5.18 1 92.69 218 ILE A N 1
ATOM 1728 C CA . ILE A 1 218 ? 4.809 27.219 -6.344 1 92.69 218 ILE A CA 1
ATOM 1729 C C . ILE A 1 218 ? 3.975 27.906 -7.414 1 92.69 218 ILE A C 1
ATOM 1731 O O . ILE A 1 218 ? 2.754 27.75 -7.465 1 92.69 218 ILE A O 1
ATOM 1735 N N . ASP A 1 219 ? 4.715 28.672 -8.188 1 91.38 219 ASP A N 1
ATOM 1736 C CA . ASP A 1 219 ? 4.055 29.359 -9.289 1 91.38 219 ASP A CA 1
ATOM 1737 C C . ASP A 1 219 ? 3.484 28.359 -10.297 1 91.38 219 ASP A C 1
ATOM 1739 O O . ASP A 1 219 ? 4.133 27.359 -10.617 1 91.38 219 ASP A O 1
ATOM 1743 N N . LYS A 1 220 ? 2.346 28.734 -10.773 1 88.38 220 LYS A N 1
ATOM 1744 C CA . LYS A 1 220 ? 1.646 27.859 -11.719 1 88.38 220 LYS A CA 1
ATOM 1745 C C . LYS A 1 220 ? 2.531 27.516 -12.914 1 88.38 220 LYS A C 1
ATOM 1747 O O . LYS A 1 220 ? 2.477 26.406 -13.438 1 88.38 220 LYS A O 1
ATOM 1752 N N . SER A 1 221 ? 3.299 28.422 -13.328 1 87.44 221 SER A N 1
ATOM 1753 C CA . SER A 1 221 ? 4.152 28.25 -14.5 1 87.44 221 SER A CA 1
ATOM 1754 C C . SER A 1 221 ? 5.207 27.172 -14.2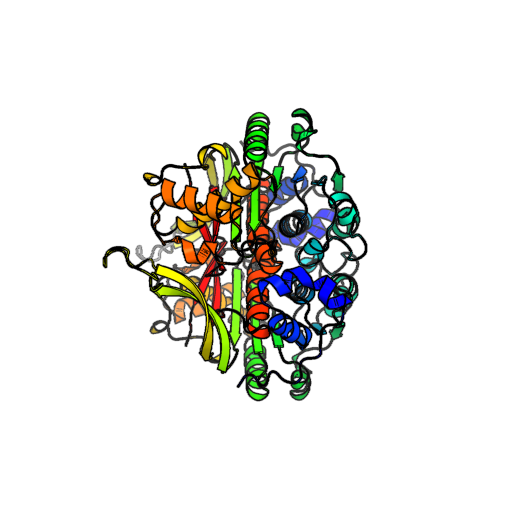66 1 87.44 221 SER A C 1
ATOM 1756 O O . SER A 1 221 ? 5.766 26.641 -15.227 1 87.44 221 SER A O 1
ATOM 1758 N N . ARG A 1 222 ? 5.438 26.812 -13.078 1 87 222 ARG A N 1
ATOM 1759 C CA . ARG A 1 222 ? 6.473 25.844 -12.742 1 87 222 ARG A CA 1
ATOM 1760 C C . ARG A 1 222 ? 5.879 24.453 -12.578 1 87 222 ARG A C 1
ATOM 1762 O O . ARG A 1 222 ? 6.609 23.484 -12.375 1 87 222 ARG A O 1
ATOM 1769 N N . LEU A 1 223 ? 4.586 24.344 -12.594 1 88.12 223 LEU A N 1
ATOM 1770 C CA . LEU A 1 223 ? 3.912 23.062 -12.438 1 88.12 223 LEU A CA 1
ATOM 1771 C C . LEU A 1 223 ? 3.689 22.406 -13.797 1 88.12 223 LEU A C 1
ATOM 1773 O O . LEU A 1 223 ? 3.367 23.078 -14.773 1 88.12 223 LEU A O 1
ATOM 1777 N N . PRO A 1 224 ? 3.932 21.094 -13.773 1 82.12 224 PRO A N 1
ATOM 1778 C CA . PRO A 1 224 ? 3.604 20.406 -15.023 1 82.12 224 PRO A CA 1
ATOM 1779 C C . PRO A 1 224 ? 2.117 20.484 -15.367 1 82.12 224 PRO A C 1
ATOM 1781 O O . PRO A 1 224 ? 1.27 20.438 -14.469 1 82.12 224 PRO A O 1
ATOM 1784 N N . THR A 1 225 ? 1.705 20.594 -16.578 1 68.88 225 THR A N 1
ATOM 1785 C CA . THR A 1 225 ? 0.349 20.859 -17.031 1 68.88 225 THR A CA 1
ATOM 1786 C C . THR A 1 225 ? -0.554 19.656 -16.812 1 68.88 225 THR A C 1
ATOM 1788 O O . THR A 1 225 ? -1.699 19.797 -16.375 1 68.88 225 THR A O 1
ATOM 1791 N N . ARG A 1 226 ? -0.178 18.547 -17.125 1 65 226 ARG A N 1
ATOM 1792 C CA . ARG A 1 226 ? -1.083 17.406 -17.156 1 65 226 ARG A CA 1
ATOM 1793 C C . ARG A 1 226 ? -1.182 16.75 -15.781 1 65 226 ARG A C 1
ATOM 1795 O O . ARG A 1 226 ? -2.139 16.031 -15.5 1 65 226 ARG A O 1
ATOM 1802 N N . GLU A 1 227 ? -0.649 17.344 -14.781 1 64.38 227 GLU A N 1
ATOM 1803 C CA . GLU A 1 227 ? -0.696 16.516 -13.578 1 64.38 227 GLU A CA 1
ATOM 1804 C C . GLU A 1 227 ? -0.608 17.375 -12.32 1 64.38 227 GLU A C 1
ATOM 1806 O O . GLU A 1 227 ? -0.28 16.875 -11.242 1 64.38 227 GLU A O 1
ATOM 1811 N N . SER A 1 228 ? -1.165 18.453 -12.641 1 83.5 228 SER A N 1
ATOM 1812 C CA . SER A 1 228 ? -0.996 19.406 -11.539 1 83.5 228 SER A CA 1
ATOM 1813 C C . SER A 1 228 ? -2.221 19.422 -10.633 1 83.5 228 SER A C 1
ATOM 1815 O O . SER A 1 228 ? -2.197 20.016 -9.555 1 83.5 228 SER A O 1
ATOM 1817 N N . GLU A 1 229 ? -3.217 18.594 -11.039 1 91.06 229 GLU A N 1
ATOM 1818 C CA . GLU A 1 229 ? -4.457 18.656 -10.273 1 91.06 229 GLU A CA 1
ATOM 1819 C C . GLU A 1 229 ? -4.246 18.156 -8.844 1 91.06 229 GLU A C 1
ATOM 1821 O O . GLU A 1 229 ? -4.75 18.766 -7.895 1 91.06 229 GLU A O 1
ATOM 1826 N N . MET A 1 230 ? -3.49 17.141 -8.789 1 93.44 230 MET A N 1
ATOM 1827 C CA . MET A 1 230 ? -3.27 16.547 -7.473 1 93.44 230 MET A CA 1
ATOM 1828 C C . MET A 1 230 ? -2.424 17.469 -6.598 1 93.44 230 MET A C 1
ATOM 1830 O O . MET A 1 230 ? -2.543 17.453 -5.371 1 93.44 230 MET A O 1
ATOM 1834 N N . TYR A 1 231 ? -1.583 18.25 -7.262 1 95.81 231 TYR A N 1
ATOM 1835 C CA . TYR A 1 231 ? -0.799 19.219 -6.5 1 95.81 231 TYR A CA 1
ATOM 1836 C C . TYR A 1 231 ? -1.705 20.219 -5.789 1 95.81 231 TYR A C 1
ATOM 1838 O O . TYR A 1 231 ? -1.466 20.562 -4.629 1 95.81 231 TYR A O 1
ATOM 1846 N N . TYR A 1 232 ? -2.709 20.656 -6.5 1 95.81 232 TYR A N 1
ATOM 1847 C CA . TYR A 1 232 ? -3.623 21.641 -5.93 1 95.81 232 TYR A CA 1
ATOM 1848 C C . TYR A 1 232 ? -4.414 21.047 -4.773 1 95.81 232 TYR A C 1
ATOM 1850 O O . TYR A 1 232 ? -4.707 21.734 -3.795 1 95.81 232 TYR A O 1
ATOM 1858 N N . MET A 1 233 ? -4.746 19.75 -4.938 1 95.69 233 MET A N 1
ATOM 1859 C CA . MET A 1 233 ? -5.402 19.062 -3.832 1 95.69 233 MET A CA 1
ATOM 1860 C C . MET A 1 233 ? -4.508 19.047 -2.596 1 95.69 233 MET A C 1
ATOM 1862 O O . MET A 1 233 ? -4.984 19.266 -1.479 1 95.69 233 MET A O 1
ATOM 1866 N N . MET A 1 234 ? -3.246 18.766 -2.838 1 96.69 234 MET A N 1
ATOM 1867 C CA . MET A 1 234 ? -2.277 18.781 -1.745 1 96.69 234 MET A CA 1
ATOM 1868 C C . MET A 1 234 ? -2.225 20.141 -1.081 1 96.69 234 MET A C 1
ATOM 1870 O O . MET A 1 234 ? -2.248 20.25 0.147 1 96.69 234 MET A O 1
ATOM 1874 N N . MET A 1 235 ? -2.197 21.219 -1.86 1 97.19 235 MET A N 1
ATOM 1875 C CA . MET A 1 235 ? -2.15 22.578 -1.332 1 97.19 235 MET A CA 1
ATOM 1876 C C . MET A 1 235 ? -3.402 22.891 -0.521 1 97.19 235 MET A C 1
ATOM 1878 O O . MET A 1 235 ? -3.318 23.484 0.555 1 97.19 235 MET A O 1
ATOM 1882 N N . ILE A 1 236 ? -4.555 22.469 -1.041 1 96.94 236 ILE A N 1
ATOM 1883 C CA . ILE A 1 236 ? -5.816 22.719 -0.349 1 96.94 236 ILE A CA 1
ATOM 1884 C C . ILE A 1 236 ? -5.777 22.078 1.039 1 96.94 236 ILE A C 1
ATOM 1886 O O . ILE A 1 236 ? -6.074 22.734 2.039 1 96.94 236 ILE A O 1
ATOM 1890 N N . MET A 1 237 ? -5.379 20.859 1.083 1 97.25 237 MET A N 1
ATOM 1891 C CA . MET A 1 237 ? -5.426 20.109 2.332 1 97.25 237 MET A CA 1
ATOM 1892 C C . MET A 1 237 ? -4.363 20.609 3.309 1 97.25 237 MET A C 1
ATOM 1894 O O . MET A 1 237 ? -4.613 20.703 4.512 1 97.25 237 MET A O 1
ATOM 1898 N N . LEU A 1 238 ? -3.184 20.922 2.789 1 98.06 238 LEU A N 1
ATOM 1899 C CA . LEU A 1 238 ? -2.129 21.453 3.645 1 98.06 238 LEU A CA 1
ATOM 1900 C C . LEU A 1 238 ? -2.533 22.812 4.227 1 98.06 238 LEU A C 1
ATOM 1902 O O . LEU A 1 238 ? -2.314 23.078 5.41 1 98.06 238 LEU A O 1
ATOM 1906 N N . HIS A 1 239 ? -3.125 23.672 3.424 1 98.12 239 HIS A N 1
ATOM 1907 C CA . HIS A 1 239 ? -3.582 24.969 3.912 1 98.12 239 HIS A CA 1
ATOM 1908 C C . HIS A 1 239 ? -4.707 24.812 4.93 1 98.12 239 HIS A C 1
ATOM 1910 O O . HIS A 1 239 ? -4.758 25.531 5.922 1 98.12 239 HIS A O 1
ATOM 1916 N N . TYR A 1 240 ? -5.629 23.969 4.586 1 97.38 240 TYR A N 1
ATOM 1917 C CA . TYR A 1 240 ? -6.715 23.688 5.523 1 97.38 240 TYR A CA 1
ATOM 1918 C C . TYR A 1 240 ? -6.168 23.312 6.895 1 97.38 240 TYR A C 1
ATOM 1920 O O . TYR A 1 240 ? -6.543 23.922 7.906 1 97.38 240 TYR A O 1
ATOM 1928 N N . ARG A 1 241 ? -5.281 22.312 6.93 1 97.56 241 ARG A N 1
ATOM 1929 C CA . ARG A 1 241 ? -4.719 21.859 8.195 1 97.56 241 ARG A CA 1
ATOM 1930 C C . ARG A 1 241 ? -3.951 22.969 8.898 1 97.56 241 ARG A C 1
ATOM 1932 O O . ARG A 1 241 ? -3.98 23.078 10.125 1 97.56 241 ARG A O 1
ATOM 1939 N N . GLU A 1 242 ? -3.184 23.719 8.141 1 98.12 242 GLU A N 1
ATOM 1940 C CA . GLU A 1 242 ? -2.434 24.828 8.719 1 98.12 242 GLU A CA 1
ATOM 1941 C C . GLU A 1 242 ? -3.361 25.812 9.438 1 98.12 242 GLU A C 1
ATOM 1943 O O . GLU A 1 242 ? -3.057 26.266 10.547 1 98.12 242 GLU A O 1
ATOM 1948 N N . LYS A 1 243 ? -4.441 26.125 8.828 1 97.56 243 LYS A N 1
ATOM 1949 C CA . LYS A 1 243 ? -5.367 27.141 9.32 1 97.56 243 LYS A CA 1
ATOM 1950 C C . LYS A 1 243 ? -6.191 26.609 10.492 1 97.56 243 LYS A C 1
ATOM 1952 O O . LYS A 1 243 ? -6.371 27.312 11.492 1 97.56 243 LYS A O 1
ATOM 1957 N N . TYR A 1 244 ? -6.68 25.438 10.375 1 96 244 TYR A N 1
ATOM 1958 C CA . TYR A 1 244 ? -7.672 24.953 11.328 1 96 244 TYR A CA 1
ATOM 1959 C C . TYR A 1 244 ? -7.055 23.953 12.305 1 96 244 TYR A C 1
ATOM 1961 O O . TYR A 1 244 ? -7.719 23.5 13.234 1 96 244 TYR A O 1
ATOM 1969 N N . LYS A 1 245 ? -5.805 23.5 12.102 1 95.06 245 LYS A N 1
ATOM 1970 C CA . LYS A 1 245 ? -5.004 22.641 12.969 1 95.06 245 LYS A CA 1
ATOM 1971 C C . LYS A 1 245 ? -5.633 21.25 13.109 1 95.06 245 LYS A C 1
ATOM 1973 O O . LYS A 1 245 ? -5.488 20.594 14.141 1 95.06 245 LYS A O 1
ATOM 1978 N N . SER A 1 246 ? -6.438 20.938 12.117 1 92.81 246 SER A N 1
ATOM 1979 C CA . SER A 1 246 ? -7.07 19.625 12 1 92.81 246 SER A CA 1
ATOM 1980 C C . SER A 1 246 ? -7.434 19.312 10.555 1 92.81 246 SER A C 1
ATOM 1982 O O . SER A 1 246 ? -7.402 20.203 9.695 1 92.81 246 SER A O 1
ATOM 1984 N N . ASP A 1 247 ? -7.652 18.078 10.258 1 93.62 247 ASP A N 1
ATOM 1985 C CA . ASP A 1 247 ? -8.172 17.703 8.945 1 93.62 247 ASP A CA 1
ATOM 1986 C C . ASP A 1 247 ? -9.695 17.703 8.938 1 93.62 247 ASP A C 1
ATOM 1988 O O . ASP A 1 247 ? -10.328 17.562 9.992 1 93.62 247 ASP A O 1
ATOM 1992 N N . PRO A 1 248 ? -10.273 17.859 7.785 1 90.38 248 PRO A N 1
ATOM 1993 C CA . PRO A 1 248 ? -11.742 17.828 7.746 1 90.38 248 PRO A CA 1
ATOM 1994 C C . PRO A 1 248 ? -12.305 16.453 8.07 1 90.38 248 PRO A C 1
ATOM 1996 O O . PRO A 1 248 ? -11.75 15.438 7.652 1 90.38 248 PRO A O 1
ATOM 1999 N N . LEU A 1 249 ? -13.422 16.438 8.805 1 84.81 249 LEU A N 1
ATOM 2000 C CA . LEU A 1 249 ? -14.141 15.219 9.141 1 84.81 249 LEU A CA 1
ATOM 2001 C C . LEU A 1 249 ? -15.172 14.875 8.07 1 84.81 249 LEU A C 1
ATOM 2003 O O . LEU A 1 249 ? -15.602 15.758 7.32 1 84.81 249 LEU A O 1
ATOM 2007 N N . PRO A 1 250 ? -15.539 13.656 8.008 1 79.94 250 PRO A N 1
ATOM 2008 C CA . PRO A 1 250 ? -16.578 13.281 7.043 1 79.94 250 PRO A CA 1
ATOM 2009 C C . PRO A 1 250 ? -17.859 14.102 7.195 1 79.94 250 PRO A C 1
ATOM 2011 O O . PRO A 1 250 ? -18.5 14.422 6.199 1 79.94 250 PRO A O 1
ATOM 2014 N N . SER A 1 251 ? -18.219 14.461 8.43 1 78.56 251 SER A N 1
ATOM 2015 C CA . SER A 1 251 ? -19.422 15.25 8.703 1 78.56 251 SER A CA 1
ATOM 2016 C C . SER A 1 251 ? -19.266 16.672 8.172 1 78.56 251 SER A C 1
ATOM 2018 O O . SER A 1 251 ? -20.25 17.406 8.086 1 78.56 251 SER A O 1
ATOM 2020 N N . GLU A 1 252 ? -18.094 17.062 7.758 1 80.25 252 GLU A N 1
ATOM 2021 C CA . GLU A 1 252 ? -17.812 18.406 7.277 1 80.25 252 GLU A CA 1
ATOM 2022 C C . GLU A 1 252 ? -17.75 18.453 5.754 1 80.25 252 GLU A C 1
ATOM 2024 O O . GLU A 1 252 ? -17.234 19.406 5.176 1 80.25 252 GLU A O 1
ATOM 2029 N N . ARG A 1 253 ? -18.188 17.406 5.211 1 79.31 253 ARG A N 1
ATOM 2030 C CA . ARG A 1 253 ? -18.281 17.438 3.756 1 79.31 253 ARG A CA 1
ATOM 2031 C C . ARG A 1 253 ? -19.094 18.625 3.281 1 79.31 253 ARG A C 1
ATOM 2033 O O . ARG A 1 253 ? -20.203 18.875 3.768 1 79.31 253 ARG A O 1
ATOM 2040 N N . GLY A 1 254 ? -18.5 19.406 2.396 1 78.75 254 GLY A N 1
ATOM 2041 C CA . GLY A 1 254 ? -19.188 20.578 1.864 1 78.75 254 GLY A CA 1
ATOM 2042 C C . GLY A 1 254 ? -19.219 21.734 2.834 1 78.75 254 GLY A C 1
ATOM 2043 O O . GLY A 1 254 ? -19.953 22.703 2.627 1 78.75 254 GLY A O 1
ATOM 2044 N N . SER A 1 255 ? -18.484 21.562 3.883 1 86.38 255 SER A N 1
ATOM 2045 C CA . SER A 1 255 ? -18.438 22.641 4.875 1 86.38 255 SER A CA 1
ATOM 2046 C C . SER A 1 255 ? -17.875 23.922 4.281 1 86.38 255 SER A C 1
ATOM 2048 O O . SER A 1 255 ? -17.156 23.891 3.281 1 86.38 255 SER A O 1
ATOM 2050 N N . GLU A 1 256 ? -18.172 24.969 4.949 1 92.5 256 GLU A N 1
ATOM 2051 C CA . GLU A 1 256 ? -17.703 26.281 4.523 1 92.5 256 GLU A CA 1
ATOM 2052 C C . GLU A 1 256 ? -16.188 26.406 4.645 1 92.5 256 GLU A C 1
ATOM 2054 O O . GLU A 1 256 ? -15.547 27.094 3.85 1 92.5 256 GLU A O 1
ATOM 2059 N N . LYS A 1 257 ? -15.656 25.734 5.598 1 94.12 257 LYS A N 1
ATOM 2060 C CA . LYS A 1 257 ? -14.211 25.781 5.801 1 94.12 257 LYS A CA 1
ATOM 2061 C C . LYS A 1 257 ? -13.469 25.203 4.602 1 94.12 257 LYS A C 1
ATOM 2063 O O . LYS A 1 257 ? -12.562 25.844 4.059 1 94.12 257 LYS A O 1
ATOM 2068 N N . LEU A 1 258 ? -13.852 24.031 4.23 1 93.06 258 LEU A N 1
ATOM 2069 C CA . LEU A 1 258 ? -13.203 23.375 3.094 1 93.06 258 LEU A CA 1
ATOM 2070 C C . LEU A 1 258 ? -13.453 24.156 1.807 1 93.06 258 LEU A C 1
ATOM 2072 O O . LEU A 1 258 ? -12.555 24.297 0.971 1 93.06 258 LEU A O 1
ATOM 2076 N N . LYS A 1 259 ? -14.664 24.656 1.674 1 93.69 259 LYS A N 1
ATOM 2077 C CA . LYS A 1 259 ? -15.016 25.453 0.505 1 93.69 259 LYS A CA 1
ATOM 2078 C C . LYS A 1 259 ? -14.141 26.703 0.412 1 93.69 259 LYS A C 1
ATOM 2080 O O . LYS A 1 259 ? -13.711 27.078 -0.678 1 93.69 259 LYS A O 1
ATOM 2085 N N . ALA A 1 260 ? -13.969 27.312 1.509 1 96.12 260 ALA A N 1
ATOM 2086 C CA . ALA A 1 260 ? -13.156 28.531 1.54 1 96.12 260 ALA A CA 1
ATOM 2087 C C . ALA A 1 260 ? -11.727 28.25 1.08 1 96.12 260 ALA A C 1
ATOM 2089 O O . ALA A 1 260 ? -11.172 29 0.267 1 96.12 260 ALA A O 1
ATOM 2090 N N . GLU A 1 261 ? -11.086 27.188 1.616 1 95.75 261 GLU A N 1
ATOM 2091 C CA . GLU A 1 261 ? -9.719 26.844 1.241 1 95.75 261 GLU A CA 1
ATOM 2092 C C . GLU A 1 261 ? -9.633 26.422 -0.223 1 95.75 261 GLU A C 1
ATOM 2094 O O . GLU A 1 261 ? -8.68 26.766 -0.921 1 95.75 261 GLU A O 1
ATOM 2099 N N . SER A 1 262 ? -10.617 25.672 -0.651 1 95.94 262 SER A N 1
ATOM 2100 C CA . SER A 1 262 ? -10.625 25.234 -2.043 1 95.94 262 SER A CA 1
ATOM 2101 C C . SER A 1 262 ? -10.789 26.406 -2.992 1 95.94 262 SER A C 1
ATOM 2103 O O . SER A 1 262 ? -10.102 26.484 -4.016 1 95.94 262 SER A O 1
ATOM 2105 N N . THR A 1 263 ? -11.68 27.312 -2.646 1 96.5 263 THR A N 1
ATOM 2106 C CA . THR A 1 263 ? -11.914 28.484 -3.471 1 96.5 263 THR A CA 1
ATOM 2107 C C . THR A 1 263 ? -10.656 29.344 -3.57 1 96.5 263 THR A C 1
ATOM 2109 O O . THR A 1 263 ? -10.32 29.844 -4.645 1 96.5 263 THR A O 1
ATOM 2112 N N . ALA A 1 264 ? -10 29.516 -2.479 1 97.19 264 ALA A N 1
ATOM 2113 C CA . ALA A 1 264 ? -8.773 30.312 -2.457 1 97.19 264 ALA A CA 1
ATOM 2114 C C . ALA A 1 264 ? -7.73 29.734 -3.414 1 97.19 264 ALA A C 1
ATOM 2116 O O . ALA A 1 264 ? -7.074 30.484 -4.141 1 97.19 264 ALA A O 1
ATOM 2117 N N . ILE A 1 265 ? -7.57 28.438 -3.391 1 96.56 265 ILE A N 1
ATOM 2118 C CA . ILE A 1 265 ? -6.586 27.781 -4.246 1 96.56 265 ILE A CA 1
ATOM 2119 C C . ILE A 1 265 ? -7.035 27.859 -5.707 1 96.56 265 ILE A C 1
ATOM 2121 O O . ILE A 1 265 ? -6.223 28.141 -6.594 1 96.56 265 ILE A O 1
ATOM 2125 N N . ILE A 1 266 ? -8.289 27.609 -5.953 1 96.06 266 ILE A N 1
ATOM 2126 C CA . ILE A 1 266 ? -8.844 27.672 -7.305 1 96.06 266 ILE A CA 1
ATOM 2127 C C . ILE A 1 266 ? -8.625 29.062 -7.898 1 96.06 266 ILE A C 1
ATOM 2129 O O . ILE A 1 266 ? -8.227 29.188 -9.055 1 96.06 266 ILE A O 1
ATOM 2133 N N . GLU A 1 267 ? -8.883 30.047 -7.137 1 96.81 267 GLU A N 1
ATOM 2134 C CA . GLU A 1 267 ? -8.703 31.422 -7.59 1 96.81 267 GLU 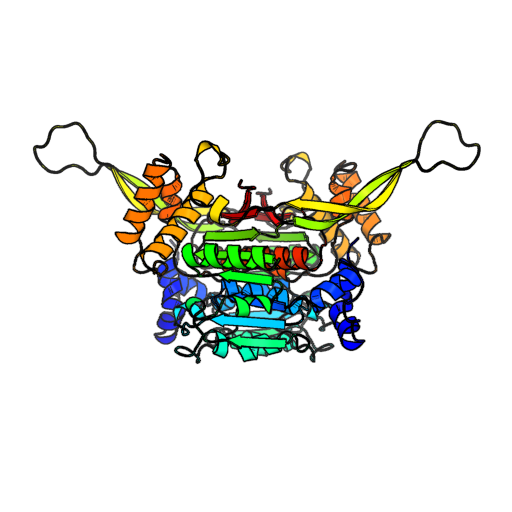A CA 1
ATOM 2135 C C . GLU A 1 267 ? -7.227 31.75 -7.812 1 96.81 267 GLU A C 1
ATOM 2137 O O . GLU A 1 267 ? -6.855 32.344 -8.836 1 96.81 267 GLU A O 1
ATOM 2142 N N . LYS A 1 268 ? -6.426 31.375 -6.855 1 95.44 268 LYS A N 1
ATOM 2143 C CA . LYS A 1 268 ? -4.992 31.656 -6.922 1 95.44 268 LYS A CA 1
ATOM 2144 C C . LYS A 1 268 ? -4.383 31.094 -8.203 1 95.44 268 LYS A C 1
ATOM 2146 O O . LYS A 1 268 ? -3.553 31.734 -8.836 1 95.44 268 LYS A O 1
ATOM 2151 N N . TYR A 1 269 ? -4.828 29.891 -8.57 1 94.25 269 TYR A N 1
ATOM 2152 C CA . TYR A 1 269 ? -4.195 29.203 -9.688 1 94.25 269 TYR A CA 1
ATOM 2153 C C . TYR A 1 269 ? -5.09 29.25 -10.922 1 94.25 269 TYR A C 1
ATOM 2155 O O . TYR A 1 269 ? -4.801 28.594 -11.93 1 94.25 269 TYR A O 1
ATOM 2163 N N . GLU A 1 270 ? -6.234 29.891 -10.867 1 93.69 270 GLU A N 1
ATOM 2164 C CA . GLU A 1 270 ? -7.152 30.062 -11.992 1 93.69 270 GLU A CA 1
ATOM 2165 C C . GLU A 1 270 ? -7.551 28.719 -12.586 1 93.69 270 GLU A C 1
ATOM 2167 O O . GLU A 1 270 ? -7.426 28.5 -13.797 1 93.69 270 GLU A O 1
ATOM 2172 N N . LEU A 1 271 ? -8.047 27.891 -11.742 1 93.81 271 LEU A N 1
ATOM 2173 C CA . LEU A 1 271 ? -8.273 26.5 -12.141 1 93.81 271 LEU A CA 1
ATOM 2174 C C . LEU A 1 271 ? -9.672 26.328 -12.719 1 93.81 271 LEU A C 1
ATOM 2176 O O . LEU A 1 271 ? -9.938 25.344 -13.414 1 93.81 271 LEU A O 1
ATOM 2180 N N . GLY A 1 272 ? -10.57 27.25 -12.445 1 92.44 272 GLY A N 1
ATOM 2181 C CA . GLY A 1 272 ? -11.953 27.047 -12.844 1 92.44 272 GLY A CA 1
ATOM 2182 C C . GLY A 1 272 ? -12.578 25.812 -12.211 1 92.44 272 GLY A C 1
ATOM 2183 O O . GLY A 1 272 ? -12.547 25.656 -10.984 1 92.44 272 GLY A O 1
ATOM 2184 N N . ASP A 1 273 ? -13.023 24.922 -13.023 1 90.5 273 ASP A N 1
ATOM 2185 C CA . ASP A 1 273 ? -13.727 23.734 -12.523 1 90.5 273 ASP A CA 1
ATOM 2186 C C . ASP A 1 273 ? -12.844 22.5 -12.609 1 90.5 273 ASP A C 1
ATOM 2188 O O . ASP A 1 273 ? -13.312 21.375 -12.414 1 90.5 273 ASP A O 1
ATOM 2192 N N . LYS A 1 274 ? -11.656 22.672 -12.789 1 88.5 274 LYS A N 1
ATOM 2193 C CA . LYS A 1 274 ? -10.742 21.594 -13.133 1 88.5 274 LYS A CA 1
ATOM 2194 C C . LYS A 1 274 ? -10.648 20.578 -12 1 88.5 274 LYS A C 1
ATOM 2196 O O . LYS A 1 274 ? -10.43 19.391 -12.242 1 88.5 274 LYS A O 1
ATOM 2201 N N . ILE A 1 275 ? -10.773 21.031 -10.758 1 91.75 275 ILE A N 1
ATOM 2202 C CA . ILE A 1 275 ? -10.516 20.109 -9.664 1 91.75 275 ILE A CA 1
ATOM 2203 C C . ILE A 1 275 ? -11.773 19.938 -8.812 1 91.75 275 ILE A C 1
ATOM 2205 O O . ILE A 1 275 ? -11.711 19.406 -7.703 1 91.75 275 ILE A O 1
ATOM 2209 N N . ASN A 1 276 ? -12.953 20.406 -9.266 1 88.75 276 ASN A N 1
ATOM 2210 C CA . ASN A 1 276 ? -14.188 20.344 -8.492 1 88.75 276 ASN A CA 1
ATOM 2211 C C . ASN A 1 276 ? -14.555 18.922 -8.117 1 88.75 276 ASN A C 1
ATOM 2213 O O . ASN A 1 276 ? -14.938 18.641 -6.98 1 88.75 276 ASN A O 1
ATOM 2217 N N . SER A 1 277 ? -14.414 18.062 -9.078 1 86.25 277 SER A N 1
ATOM 2218 C CA . SER A 1 277 ? -14.766 16.672 -8.828 1 86.25 277 SER A CA 1
ATOM 2219 C C . SER A 1 277 ? -13.867 16.062 -7.762 1 86.25 277 SER A C 1
ATOM 2221 O O . SER A 1 277 ? -14.32 15.219 -6.973 1 86.25 277 SER A O 1
ATOM 2223 N N . LEU A 1 278 ? -12.656 16.438 -7.73 1 88.31 278 LEU A N 1
ATOM 2224 C CA . LEU A 1 278 ? -11.711 15.938 -6.738 1 88.31 278 LEU A CA 1
ATOM 2225 C C . LEU A 1 278 ? -12.055 16.453 -5.348 1 88.31 278 LEU A C 1
ATOM 2227 O O . LEU A 1 278 ? -12 15.711 -4.367 1 88.31 278 LEU A O 1
ATOM 2231 N N . ILE A 1 279 ? -12.43 17.719 -5.289 1 89.31 279 ILE A N 1
ATOM 2232 C CA . ILE A 1 279 ? -12.766 18.359 -4.023 1 89.31 279 ILE A CA 1
ATOM 2233 C C . ILE A 1 279 ? -14.023 17.719 -3.441 1 89.31 279 ILE A C 1
ATOM 2235 O O . ILE A 1 279 ? -14.141 17.562 -2.223 1 89.31 279 ILE A O 1
ATOM 2239 N N . GLU A 1 280 ? -14.883 17.297 -4.258 1 84.75 280 GLU A N 1
ATOM 2240 C CA . GLU A 1 280 ? -16.156 16.688 -3.836 1 84.75 280 GLU A CA 1
ATOM 2241 C C . GLU A 1 280 ? -15.969 15.227 -3.459 1 84.75 280 GLU A C 1
ATOM 2243 O O . GLU A 1 280 ? -16.875 14.602 -2.916 1 84.75 280 GLU A O 1
ATOM 2248 N N . GLY A 1 281 ? -14.805 14.734 -3.787 1 83.69 281 GLY A N 1
ATOM 2249 C CA . GLY A 1 281 ? -14.516 13.352 -3.439 1 83.69 281 GLY A CA 1
ATOM 2250 C C . GLY A 1 281 ? -14.258 13.156 -1.957 1 83.69 281 GLY A C 1
ATOM 2251 O O . GLY A 1 281 ? -14.547 14.039 -1.146 1 83.69 281 GLY A O 1
ATOM 2252 N N . ASP A 1 282 ? -13.82 11.945 -1.648 1 82.19 282 ASP A N 1
ATOM 2253 C CA . ASP A 1 282 ? -13.609 11.594 -0.248 1 82.19 282 ASP A CA 1
ATOM 2254 C C . ASP A 1 282 ? -12.227 12.031 0.227 1 82.19 282 ASP A C 1
ATOM 2256 O O . ASP A 1 282 ? -11.25 11.297 0.06 1 82.19 282 ASP A O 1
ATOM 2260 N N . LEU A 1 283 ? -12.242 13.094 0.914 1 86.88 283 LEU A N 1
ATOM 2261 C CA . LEU A 1 283 ? -11 13.672 1.428 1 86.88 283 LEU A CA 1
ATOM 2262 C C . LEU A 1 283 ? -10.945 13.57 2.949 1 86.88 283 LEU A C 1
ATOM 2264 O O . LEU A 1 283 ? -10.242 14.344 3.6 1 86.88 283 LEU A O 1
ATOM 2268 N N . TYR A 1 284 ? -11.703 12.688 3.486 1 86.31 284 TYR A N 1
ATOM 2269 C CA . TYR A 1 284 ? -11.875 12.656 4.934 1 86.31 284 TYR A CA 1
ATOM 2270 C C . TYR A 1 284 ? -11.367 11.336 5.512 1 86.31 284 TYR A C 1
ATOM 2272 O O . TYR A 1 284 ? -11.656 10.266 4.973 1 86.31 284 TYR A O 1
ATOM 2280 N N . GLY A 1 285 ? -10.625 11.539 6.648 1 87.06 285 GLY A N 1
ATOM 2281 C CA . GLY A 1 285 ? -10.094 10.352 7.293 1 87.06 285 GLY A CA 1
ATOM 2282 C C . GLY A 1 285 ? -8.992 9.68 6.496 1 87.06 285 GLY A C 1
ATOM 2283 O O . GLY A 1 285 ? -8.344 10.32 5.664 1 87.06 285 GLY A O 1
ATOM 2284 N N . GLN A 1 286 ? -8.641 8.461 6.922 1 93.69 286 GLN A N 1
ATOM 2285 C CA . GLN A 1 286 ? -7.637 7.664 6.219 1 93.69 286 GLN A CA 1
ATOM 2286 C C . GLN A 1 286 ? -8.18 6.285 5.859 1 93.69 286 GLN A C 1
ATOM 2288 O O . GLN A 1 286 ? -8.586 5.52 6.742 1 93.69 286 GLN A O 1
ATOM 2293 N N . ILE A 1 287 ? -8.273 6.051 4.578 1 94.5 287 ILE A N 1
ATOM 2294 C CA . ILE A 1 287 ? -8.766 4.77 4.082 1 94.5 287 ILE A CA 1
ATOM 2295 C C . ILE A 1 287 ? -7.625 3.75 4.066 1 94.5 287 ILE A C 1
ATOM 2297 O O . ILE A 1 287 ? -6.555 4.016 3.516 1 94.5 287 ILE A O 1
ATOM 2301 N N . SER A 1 288 ? -7.902 2.596 4.605 1 97.31 288 SER A N 1
ATOM 2302 C CA . SER A 1 288 ? -6.848 1.623 4.875 1 97.31 288 SER A CA 1
ATOM 2303 C C . SER A 1 288 ? -6.117 1.232 3.594 1 97.31 288 SER A C 1
ATOM 2305 O O . SER A 1 288 ? -4.887 1.282 3.535 1 97.31 288 SER A O 1
ATOM 2307 N N . PRO A 1 289 ? -6.848 0.878 2.49 1 97.62 289 PRO A N 1
ATOM 2308 C CA . PRO A 1 289 ? -6.121 0.52 1.271 1 97.62 289 PRO A CA 1
ATOM 2309 C C . PRO A 1 289 ? -5.258 1.663 0.741 1 97.62 289 PRO A C 1
ATOM 2311 O O . PRO A 1 289 ? -4.172 1.426 0.21 1 97.62 289 PRO A O 1
ATOM 2314 N N . ILE A 1 290 ? -5.707 2.889 0.84 1 97.5 290 ILE A N 1
ATOM 2315 C CA . ILE A 1 290 ? -4.969 4.051 0.357 1 97.5 290 ILE A CA 1
ATOM 2316 C C . ILE A 1 290 ? -3.748 4.289 1.245 1 97.5 290 ILE A C 1
ATOM 2318 O O . ILE A 1 290 ? -2.662 4.598 0.749 1 97.5 290 ILE A O 1
ATOM 2322 N N . CYS A 1 291 ? -3.945 4.094 2.572 1 98.44 291 CYS A N 1
ATOM 2323 C CA . CYS A 1 291 ? -2.807 4.148 3.484 1 98.44 291 CYS A CA 1
ATOM 2324 C C . CYS A 1 291 ? -1.747 3.127 3.094 1 98.44 291 CYS A C 1
ATOM 2326 O O . CYS A 1 291 ? -0.55 3.416 3.145 1 98.44 291 CYS A O 1
ATOM 2328 N N . ALA A 1 292 ? -2.191 1.949 2.723 1 98.5 292 ALA A N 1
ATOM 2329 C CA . ALA A 1 292 ? -1.261 0.905 2.301 1 98.5 292 ALA A CA 1
ATOM 2330 C C . ALA A 1 292 ? -0.49 1.329 1.054 1 98.5 292 ALA A C 1
ATOM 2332 O O . ALA A 1 292 ? 0.733 1.178 0.992 1 98.5 292 ALA A O 1
ATOM 2333 N N . ILE A 1 293 ? -1.186 1.879 0.064 1 97.88 293 ILE A N 1
ATOM 2334 C CA . ILE A 1 293 ? -0.569 2.271 -1.199 1 97.88 293 ILE A CA 1
ATOM 2335 C C . ILE A 1 293 ? 0.447 3.385 -0.954 1 97.88 293 ILE A C 1
ATOM 2337 O O . ILE A 1 293 ? 1.642 3.209 -1.203 1 97.88 293 ILE A O 1
ATOM 2341 N N . VAL A 1 294 ? 0.013 4.469 -0.396 1 98.06 294 VAL A N 1
ATOM 2342 C CA . VAL A 1 294 ? 0.86 5.641 -0.209 1 98.06 294 VAL A CA 1
ATOM 2343 C C . VAL A 1 294 ? 1.946 5.336 0.82 1 98.06 294 VAL A C 1
ATOM 2345 O O . VAL A 1 294 ? 3.096 5.758 0.663 1 98.06 294 VAL A O 1
ATOM 2348 N N . GLY A 1 295 ? 1.588 4.609 1.868 1 98.56 295 GLY A N 1
ATOM 2349 C CA . GLY A 1 295 ? 2.557 4.188 2.867 1 98.56 295 GLY A CA 1
ATOM 2350 C C . GLY A 1 295 ? 3.625 3.266 2.311 1 98.56 295 GLY A C 1
ATOM 2351 O O . GLY A 1 295 ? 4.781 3.322 2.729 1 98.56 295 GLY A O 1
ATOM 2352 N N . GLY A 1 296 ? 3.158 2.373 1.415 1 98.06 296 GLY A N 1
ATOM 2353 C CA . GLY A 1 296 ? 4.129 1.537 0.723 1 98.06 296 GLY A CA 1
ATOM 2354 C C . GLY A 1 296 ? 5.129 2.334 -0.093 1 98.06 296 GLY A C 1
ATOM 2355 O O . GLY A 1 296 ? 6.328 2.066 -0.046 1 98.06 296 GLY A O 1
ATOM 2356 N N . VAL A 1 297 ? 4.66 3.299 -0.808 1 97.5 297 VAL A N 1
ATOM 2357 C CA . VAL A 1 297 ? 5.516 4.16 -1.618 1 97.5 297 VAL A CA 1
ATOM 2358 C C . VAL A 1 297 ? 6.523 4.879 -0.724 1 97.5 297 VAL A C 1
ATOM 2360 O O . VAL A 1 297 ? 7.727 4.859 -0.99 1 97.5 297 VAL A O 1
ATOM 2363 N N . MET A 1 298 ? 6.066 5.473 0.346 1 98.19 298 MET A N 1
ATOM 2364 C CA . MET A 1 298 ? 6.934 6.199 1.269 1 98.19 298 MET A CA 1
ATOM 2365 C C . MET A 1 298 ? 7.98 5.273 1.878 1 98.19 298 MET A C 1
ATOM 2367 O O . MET A 1 298 ? 9.156 5.633 1.966 1 98.19 298 MET A O 1
ATOM 2371 N N . SER A 1 299 ? 7.555 4.117 2.283 1 98.5 299 SER A N 1
ATOM 2372 C CA . SER A 1 299 ? 8.461 3.156 2.908 1 98.5 299 SER A CA 1
ATOM 2373 C C . SER A 1 299 ? 9.562 2.727 1.945 1 98.5 299 SER A C 1
ATOM 2375 O O . SER A 1 299 ? 10.727 2.619 2.334 1 98.5 299 SER A O 1
ATOM 2377 N N . GLN A 1 300 ? 9.133 2.465 0.7 1 96.69 300 GLN A N 1
ATOM 2378 C CA . GLN A 1 300 ? 10.125 2.094 -0.307 1 96.69 300 GLN A CA 1
ATOM 2379 C C . GLN A 1 300 ? 11.156 3.199 -0.492 1 96.69 300 GLN A C 1
ATOM 2381 O O . GLN A 1 300 ? 12.352 2.922 -0.634 1 96.69 300 GLN A O 1
ATOM 2386 N N . GLU A 1 301 ? 10.742 4.402 -0.48 1 97.31 301 GLU A N 1
ATOM 2387 C CA . GLU A 1 301 ? 11.656 5.527 -0.643 1 97.31 301 GLU A CA 1
ATOM 2388 C C . GLU A 1 301 ? 12.594 5.66 0.555 1 97.31 301 GLU A C 1
ATOM 2390 O O . GLU A 1 301 ? 13.766 5.996 0.398 1 97.31 301 GLU A O 1
ATOM 2395 N N . ILE A 1 302 ? 12.07 5.445 1.731 1 98.44 302 ILE A N 1
ATOM 2396 C CA . ILE A 1 302 ? 12.906 5.473 2.926 1 98.44 302 ILE A CA 1
ATOM 2397 C C . ILE A 1 302 ? 13.977 4.387 2.834 1 98.44 302 ILE A C 1
ATOM 2399 O O . ILE A 1 302 ? 15.148 4.641 3.096 1 98.44 302 ILE A O 1
ATOM 2403 N N . ILE A 1 303 ? 13.57 3.219 2.467 1 97.31 303 ILE A N 1
ATOM 2404 C CA . ILE A 1 303 ? 14.484 2.086 2.357 1 97.31 303 ILE A CA 1
ATOM 2405 C C . ILE A 1 303 ? 15.562 2.387 1.316 1 97.31 303 ILE A C 1
ATOM 2407 O O . ILE A 1 303 ? 16.75 2.166 1.562 1 97.31 303 ILE A O 1
ATOM 2411 N N . LYS A 1 304 ? 15.18 2.916 0.167 1 95.81 304 LYS A N 1
ATOM 2412 C CA . LYS A 1 304 ? 16.141 3.303 -0.864 1 95.81 304 LYS A CA 1
ATOM 2413 C C . LYS A 1 304 ? 17.125 4.336 -0.334 1 95.81 304 LYS A C 1
ATOM 2415 O O . LYS A 1 304 ? 18.328 4.211 -0.551 1 95.81 304 LYS A O 1
ATOM 2420 N N . ALA A 1 305 ? 16.594 5.297 0.306 1 97.69 305 ALA A N 1
ATOM 2421 C CA . ALA A 1 305 ? 17.422 6.391 0.8 1 97.69 305 ALA A CA 1
ATOM 2422 C C . ALA A 1 305 ? 18.453 5.887 1.809 1 97.69 305 ALA A C 1
ATOM 2424 O O . ALA A 1 305 ? 19.641 6.23 1.726 1 97.69 305 ALA A O 1
ATOM 2425 N N . VAL A 1 306 ? 18.016 5.074 2.738 1 97.94 306 VAL A N 1
ATOM 2426 C CA . VAL A 1 306 ? 18.875 4.594 3.82 1 97.94 306 VAL A CA 1
ATOM 2427 C C . VAL A 1 306 ? 19.859 3.574 3.277 1 97.94 306 VAL A C 1
ATOM 2429 O O . VAL A 1 306 ? 21.047 3.611 3.617 1 97.94 306 VAL A O 1
ATOM 2432 N N . SER A 1 307 ? 19.422 2.656 2.428 1 96.56 307 SER A N 1
ATOM 2433 C CA . SER A 1 307 ? 20.281 1.623 1.871 1 96.56 307 SER A CA 1
ATOM 2434 C C . SER A 1 307 ? 21.219 2.197 0.811 1 96.56 307 SER A C 1
ATOM 2436 O O . SER A 1 307 ? 22.203 1.561 0.432 1 96.56 307 SER A O 1
ATOM 2438 N N . GLN A 1 308 ? 20.859 3.352 0.277 1 96.12 308 GLN A N 1
ATOM 2439 C CA . GLN A 1 308 ? 21.594 4.012 -0.799 1 96.12 308 GLN A CA 1
ATOM 2440 C C . GLN A 1 308 ? 21.641 3.135 -2.049 1 96.12 308 GLN A C 1
ATOM 2442 O O . GLN A 1 308 ? 22.688 3.041 -2.707 1 96.12 308 GLN A O 1
ATOM 2447 N N . LYS A 1 309 ? 20.547 2.41 -2.197 1 92.31 309 LYS A N 1
ATOM 2448 C CA . LYS A 1 309 ? 20.391 1.588 -3.393 1 92.31 309 LYS A CA 1
ATOM 2449 C C . LYS A 1 309 ? 19.266 2.117 -4.273 1 92.31 309 LYS A C 1
ATOM 2451 O O . LYS A 1 309 ? 18.203 2.512 -3.77 1 92.31 309 LYS A O 1
ATOM 2456 N N . GLU A 1 310 ? 19.5 2.26 -5.602 1 90.19 310 GLU A N 1
ATOM 2457 C CA . GLU A 1 310 ? 18.531 2.668 -6.605 1 90.19 310 GLU A CA 1
ATOM 2458 C C . GLU A 1 310 ? 18.203 4.156 -6.484 1 90.19 310 GLU A C 1
ATOM 2460 O O . GLU A 1 310 ? 18.375 4.75 -5.418 1 90.19 310 GLU A O 1
ATOM 2465 N N . ALA A 1 311 ? 17.75 4.684 -7.48 1 91.75 311 ALA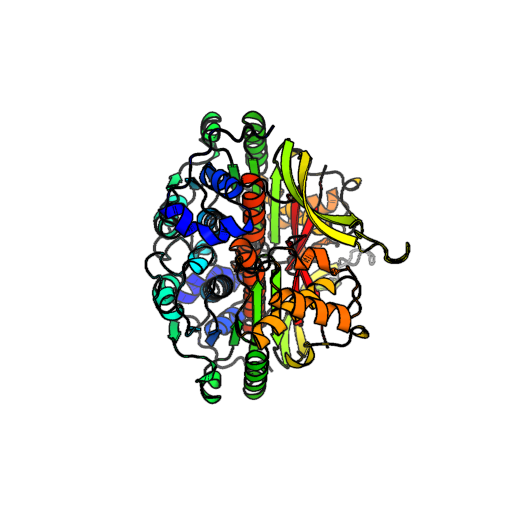 A N 1
ATOM 2466 C CA . ALA A 1 311 ? 17.438 6.105 -7.551 1 91.75 311 ALA A CA 1
ATOM 2467 C C . ALA A 1 311 ? 16.188 6.426 -6.723 1 91.75 311 ALA A C 1
ATOM 2469 O O . ALA A 1 311 ? 15.164 5.766 -6.859 1 91.75 311 ALA A O 1
ATOM 2470 N N . PRO A 1 312 ? 16.25 7.453 -5.887 1 93.94 312 PRO A N 1
ATOM 2471 C CA . PRO A 1 312 ? 15.078 7.891 -5.133 1 93.94 312 PRO A CA 1
ATOM 2472 C C . PRO A 1 312 ? 14.102 8.711 -5.98 1 93.94 312 PRO A C 1
ATOM 2474 O O . PRO A 1 312 ? 14.492 9.242 -7.023 1 93.94 312 PRO A O 1
ATOM 2477 N N . HIS A 1 313 ? 12.82 8.68 -5.555 1 92.88 313 HIS A N 1
ATOM 2478 C CA . HIS A 1 313 ? 11.906 9.68 -6.094 1 92.88 313 HIS A CA 1
ATOM 2479 C C . HIS A 1 313 ? 12.336 11.094 -5.711 1 92.88 313 HIS A C 1
ATOM 2481 O O . HIS A 1 313 ? 12.641 11.359 -4.547 1 92.88 313 HIS A O 1
ATOM 2487 N N . ASN A 1 314 ? 12.461 11.867 -6.727 1 92.88 314 ASN A N 1
ATOM 2488 C CA . ASN A 1 314 ? 12.766 13.281 -6.547 1 92.88 314 ASN A CA 1
ATOM 2489 C C . ASN A 1 314 ? 11.633 14.164 -7.074 1 92.88 314 ASN A C 1
ATOM 2491 O O . ASN A 1 314 ? 11.477 14.32 -8.289 1 92.88 314 ASN A O 1
ATOM 2495 N N . ASN A 1 315 ? 10.75 14.672 -6.211 1 93.5 315 ASN A N 1
ATOM 2496 C CA . ASN A 1 315 ? 10.805 14.742 -4.754 1 93.5 315 ASN A CA 1
ATOM 2497 C C . ASN A 1 315 ? 9.414 14.633 -4.137 1 93.5 315 ASN A C 1
ATOM 2499 O O . ASN A 1 315 ? 9.273 14.57 -2.914 1 93.5 315 ASN A O 1
ATOM 2503 N N . VAL A 1 316 ? 8.383 14.656 -5.145 1 95.44 316 VAL A N 1
ATOM 2504 C CA . VAL A 1 316 ? 7.008 14.586 -4.664 1 95.44 316 VAL A CA 1
ATOM 2505 C C . VAL A 1 316 ? 6.258 13.477 -5.398 1 95.44 316 VAL A C 1
ATOM 2507 O O . VAL A 1 316 ? 6.324 13.383 -6.629 1 95.44 316 VAL A O 1
ATOM 2510 N N . PHE A 1 317 ? 5.66 12.68 -4.711 1 96.12 317 PHE A N 1
ATOM 2511 C CA . PHE A 1 317 ? 4.727 11.688 -5.238 1 96.12 317 PHE A CA 1
ATOM 2512 C C . PHE A 1 317 ? 3.289 12.086 -4.918 1 96.12 317 PHE A C 1
ATOM 2514 O O . PHE A 1 317 ? 2.953 12.344 -3.762 1 96.12 317 PHE A O 1
ATOM 2521 N N . LEU A 1 318 ? 2.432 12.078 -5.898 1 95.19 318 LEU A N 1
ATOM 2522 C CA . LEU A 1 318 ? 1.02 12.406 -5.754 1 95.19 318 LEU A CA 1
ATOM 2523 C C . LEU A 1 318 ? 0.136 11.25 -6.195 1 95.19 318 LEU A C 1
ATOM 2525 O O . LEU A 1 318 ? 0.276 10.742 -7.312 1 95.19 318 LEU A O 1
ATOM 2529 N N . PHE A 1 319 ? -0.748 10.867 -5.305 1 94.88 319 PHE A N 1
ATOM 2530 C CA . PHE A 1 319 ? -1.642 9.758 -5.59 1 94.88 319 PHE A CA 1
ATOM 2531 C C . PHE A 1 319 ? -2.99 10.258 -6.094 1 94.88 319 PHE A C 1
ATOM 2533 O O . PHE A 1 319 ? -3.627 11.094 -5.449 1 94.88 319 PHE A O 1
ATOM 2540 N N . ASN A 1 320 ? -3.445 9.734 -7.215 1 89.5 320 ASN A N 1
ATOM 2541 C CA . ASN A 1 320 ? -4.723 10.109 -7.805 1 89.5 320 ASN A CA 1
ATOM 2542 C C . ASN A 1 320 ? -5.859 9.219 -7.309 1 89.5 320 ASN A C 1
ATOM 2544 O O . ASN A 1 320 ? -5.887 8.023 -7.602 1 89.5 320 ASN A O 1
ATOM 2548 N N . PRO A 1 321 ? -6.75 9.867 -6.602 1 86.5 321 PRO A N 1
ATOM 2549 C CA . PRO A 1 321 ? -7.824 9.055 -6.023 1 86.5 321 PRO A CA 1
ATOM 2550 C C . PRO A 1 321 ? -8.742 8.453 -7.082 1 86.5 321 PRO A C 1
ATOM 2552 O O . PRO A 1 321 ? -9.461 7.492 -6.805 1 86.5 321 PRO A O 1
ATOM 2555 N N . GLN A 1 322 ? -8.789 8.938 -8.242 1 83.06 322 GLN A N 1
ATOM 2556 C CA . GLN A 1 322 ? -9.711 8.477 -9.273 1 83.06 322 GLN A CA 1
ATOM 2557 C C . GLN A 1 322 ? -9.133 7.297 -10.047 1 83.06 322 GLN A C 1
ATOM 2559 O O . GLN A 1 322 ? -9.852 6.363 -10.406 1 83.06 322 GLN A O 1
ATOM 2564 N N . THR A 1 323 ? -7.871 7.344 -10.242 1 81.44 323 THR A N 1
ATOM 2565 C CA . THR A 1 323 ? -7.262 6.316 -11.078 1 81.44 323 THR A CA 1
ATOM 2566 C C . THR A 1 323 ? -6.543 5.277 -10.227 1 81.44 323 THR A C 1
ATOM 2568 O O . THR A 1 323 ? -6.18 4.207 -10.719 1 81.44 323 THR A O 1
ATOM 2571 N N . LEU A 1 324 ? -6.266 5.617 -8.914 1 84.12 324 LEU A N 1
ATOM 2572 C CA . LEU A 1 324 ? -5.473 4.809 -8 1 84.12 324 LEU A CA 1
ATOM 2573 C C . LEU A 1 324 ? -4.047 4.637 -8.523 1 84.12 324 LEU A C 1
ATOM 2575 O O . LEU A 1 324 ? -3.436 3.584 -8.328 1 84.12 324 LEU A O 1
ATOM 2579 N N . CYS A 1 325 ? -3.641 5.684 -9.258 1 83.88 325 CYS A N 1
ATOM 2580 C CA . CYS A 1 325 ? -2.27 5.734 -9.758 1 83.88 325 CYS A CA 1
ATOM 2581 C C . CYS A 1 325 ? -1.531 6.945 -9.195 1 83.88 325 CYS A C 1
ATOM 2583 O O . CYS A 1 325 ? -2.154 7.941 -8.82 1 83.88 325 CYS A O 1
ATOM 2585 N N . GLY A 1 326 ? -0.246 6.727 -9.039 1 87.88 326 GLY A N 1
ATOM 2586 C CA . GLY A 1 326 ? 0.584 7.82 -8.562 1 87.88 326 GLY A CA 1
ATOM 2587 C C . GLY A 1 326 ? 1.435 8.445 -9.648 1 87.88 326 GLY A C 1
ATOM 2588 O O . GLY A 1 326 ? 1.646 7.844 -10.703 1 87.88 326 GLY A O 1
ATOM 2589 N N . LYS A 1 327 ? 1.85 9.648 -9.383 1 87.5 327 LYS A N 1
ATOM 2590 C CA . LYS A 1 327 ? 2.777 10.383 -10.242 1 87.5 327 LYS A CA 1
ATOM 2591 C C . LYS A 1 327 ? 3.871 11.055 -9.414 1 87.5 327 LYS A C 1
ATOM 2593 O O . LYS A 1 327 ? 3.607 11.562 -8.32 1 87.5 327 LYS A O 1
ATOM 2598 N N . ILE A 1 328 ? 5.066 11.039 -10.016 1 88.75 328 ILE A N 1
ATOM 2599 C CA . ILE A 1 328 ? 6.188 11.734 -9.391 1 88.75 328 ILE A CA 1
ATOM 2600 C C . ILE A 1 328 ? 6.398 13.086 -10.062 1 88.75 328 ILE A C 1
ATOM 2602 O O . ILE A 1 328 ? 6.422 13.18 -11.289 1 88.75 328 ILE A O 1
ATOM 2606 N N . LEU A 1 329 ? 6.504 14.094 -9.281 1 88.38 329 LEU A N 1
ATOM 2607 C CA . LEU A 1 329 ? 6.805 15.438 -9.758 1 88.38 329 LEU A CA 1
ATOM 2608 C C . LEU A 1 329 ? 8.109 15.953 -9.164 1 88.38 329 LEU A C 1
ATOM 2610 O O . LEU A 1 329 ? 8.273 15.961 -7.938 1 88.38 329 LEU A O 1
ATOM 2614 N N . LYS A 1 330 ? 9.008 16.281 -10 1 88.94 330 LYS A N 1
ATOM 2615 C CA . LYS A 1 330 ? 10.18 17 -9.531 1 88.94 330 LYS A CA 1
ATOM 2616 C C . LYS A 1 330 ? 9.883 18.5 -9.414 1 88.94 330 LYS A C 1
ATOM 2618 O O . LYS A 1 330 ? 9.867 19.219 -10.422 1 88.94 330 LYS A O 1
ATOM 2623 N N . LEU A 1 331 ? 9.641 18.891 -8.219 1 88.38 331 LEU A N 1
ATOM 2624 C CA . LEU A 1 331 ? 9.273 20.281 -7.992 1 88.38 331 LEU A CA 1
ATOM 2625 C C . LEU A 1 331 ? 10.477 21.094 -7.492 1 88.38 331 LEU A C 1
ATOM 2627 O O . LEU A 1 331 ? 11.133 20.688 -6.527 1 88.38 331 LEU A O 1
ATOM 2631 N N . ALA A 1 332 ? 10.805 22.141 -8.195 1 78.75 332 ALA A N 1
ATOM 2632 C CA . ALA A 1 332 ? 11.844 23.109 -7.836 1 78.75 332 ALA A CA 1
ATOM 2633 C C . ALA A 1 332 ? 13.234 22.5 -7.992 1 78.75 332 ALA A C 1
ATOM 2635 O O . ALA A 1 332 ? 13.391 21.266 -7.941 1 78.75 332 ALA A O 1
ATOM 2636 N N . MET B 1 1 ? -32.75 -4.262 -10.836 1 28.2 1 MET B N 1
ATOM 2637 C CA . MET B 1 1 ? -33.219 -4.016 -9.477 1 28.2 1 MET B CA 1
ATOM 2638 C C . MET B 1 1 ? -32.344 -4.715 -8.453 1 28.2 1 MET B C 1
ATOM 2640 O O . MET B 1 1 ? -32.125 -5.926 -8.531 1 28.2 1 MET B O 1
ATOM 2644 N N . PHE B 1 2 ? -31.359 -3.938 -7.883 1 37.72 2 PHE B N 1
ATOM 2645 C CA . PHE B 1 2 ? -30.469 -4.484 -6.863 1 37.72 2 PHE B CA 1
ATOM 2646 C C . PHE B 1 2 ? -31.266 -5.23 -5.797 1 37.72 2 PHE B C 1
ATOM 2648 O O . PHE B 1 2 ? -32.219 -4.684 -5.223 1 37.72 2 PHE B O 1
ATOM 2655 N N . ASP B 1 3 ? -31.5 -6.406 -5.961 1 40 3 ASP B N 1
ATOM 2656 C CA . ASP B 1 3 ? -32.219 -7.164 -4.938 1 40 3 ASP B CA 1
ATOM 2657 C C . ASP B 1 3 ? -31.703 -6.809 -3.541 1 40 3 ASP B C 1
ATOM 2659 O O . ASP B 1 3 ? -30.625 -7.234 -3.137 1 40 3 ASP B O 1
ATOM 2663 N N . ASP B 1 4 ? -31.859 -5.598 -3.041 1 44.66 4 ASP B N 1
ATOM 2664 C CA . ASP B 1 4 ? -31.641 -4.828 -1.822 1 44.66 4 ASP B CA 1
ATOM 2665 C C . ASP B 1 4 ? -32.031 -5.633 -0.583 1 44.66 4 ASP B C 1
ATOM 2667 O O . ASP B 1 4 ? -32.094 -5.09 0.521 1 44.66 4 ASP B O 1
ATOM 2671 N N . LYS B 1 5 ? -32.875 -6.688 -0.738 1 44.94 5 LYS B N 1
ATOM 2672 C CA . LYS B 1 5 ? -33.656 -7.066 0.431 1 44.94 5 LYS B CA 1
ATOM 2673 C C . LYS B 1 5 ? -32.75 -7.5 1.584 1 44.94 5 LYS B C 1
ATOM 2675 O O . LYS B 1 5 ? -33.062 -7.207 2.746 1 44.94 5 LYS B O 1
ATOM 2680 N N . ASN B 1 6 ? -31.984 -8.641 1.479 1 48.72 6 ASN B N 1
ATOM 2681 C CA . ASN B 1 6 ? -31.688 -9.516 2.605 1 48.72 6 ASN B CA 1
ATOM 2682 C C . ASN B 1 6 ? -30.375 -9.141 3.283 1 48.72 6 ASN B C 1
ATOM 2684 O O . ASN B 1 6 ? -29.656 -10.016 3.764 1 48.72 6 ASN B O 1
ATOM 2688 N N . HIS B 1 7 ? -29.906 -7.914 3.076 1 66.06 7 HIS B N 1
ATOM 2689 C CA . HIS B 1 7 ? -28.688 -7.75 3.861 1 66.06 7 HIS B CA 1
ATOM 2690 C C . HIS B 1 7 ? -29 -7.516 5.332 1 66.06 7 HIS B C 1
ATOM 2692 O O . HIS B 1 7 ? -29.922 -6.754 5.66 1 66.06 7 HIS B O 1
ATOM 2698 N N . ALA B 1 8 ? -28.391 -8.281 6.16 1 70.44 8 ALA B N 1
ATOM 2699 C CA . ALA B 1 8 ? -28.594 -8.164 7.602 1 70.44 8 ALA B CA 1
ATOM 2700 C C . ALA B 1 8 ? -28.312 -6.746 8.086 1 70.44 8 ALA B C 1
ATOM 2702 O O . ALA B 1 8 ? -27.406 -6.074 7.574 1 70.44 8 ALA B O 1
ATOM 2703 N N . GLU B 1 9 ? -29.094 -6.23 8.906 1 87.5 9 GLU B N 1
ATOM 2704 C CA . GLU B 1 9 ? -28.906 -4.926 9.523 1 87.5 9 GLU B CA 1
ATOM 2705 C C . GLU B 1 9 ? -27.641 -4.91 10.391 1 87.5 9 GLU B C 1
ATOM 2707 O O . GLU B 1 9 ? -27.281 -5.93 10.977 1 87.5 9 GLU B O 1
ATOM 2712 N N . LEU B 1 10 ? -26.938 -3.77 10.32 1 92.44 10 LEU B N 1
ATOM 2713 C CA . LEU B 1 10 ? -25.766 -3.605 11.188 1 92.44 10 LEU B CA 1
ATOM 2714 C C . LEU B 1 10 ? -26.188 -3.494 12.648 1 92.44 10 LEU B C 1
ATOM 2716 O O . LEU B 1 10 ? -27.172 -2.824 12.969 1 92.44 10 LEU B O 1
ATOM 2720 N N . THR B 1 11 ? -25.516 -4.207 13.469 1 92.62 11 THR B N 1
ATOM 2721 C CA . THR B 1 11 ? -25.719 -4.016 14.906 1 92.62 11 THR B CA 1
ATOM 2722 C C . THR B 1 11 ? -25.234 -2.631 15.336 1 92.62 11 THR B C 1
ATOM 2724 O O . THR B 1 11 ? -24.516 -1.957 14.594 1 92.62 11 THR B O 1
ATOM 2727 N N . ASP B 1 12 ? -25.594 -2.209 16.5 1 91.81 12 ASP B N 1
ATOM 2728 C CA . ASP B 1 12 ? -25.141 -0.927 17.031 1 91.81 12 ASP B CA 1
ATOM 2729 C C . ASP B 1 12 ? -23.609 -0.891 17.156 1 91.81 12 ASP B C 1
ATOM 2731 O O . ASP B 1 12 ? -22.984 0.132 16.875 1 91.81 12 ASP B O 1
ATOM 2735 N N . ALA B 1 13 ? -23.094 -1.963 17.594 1 90.31 13 ALA B N 1
ATOM 2736 C CA . ALA B 1 13 ? -21.641 -2.057 17.75 1 90.31 13 ALA B CA 1
ATOM 2737 C C . ALA B 1 13 ? -20.938 -1.926 16.406 1 90.31 13 ALA B C 1
ATOM 2739 O O . ALA B 1 13 ? -19.922 -1.223 16.297 1 90.31 13 ALA B O 1
ATOM 2740 N N . GLU B 1 14 ? -21.469 -2.521 15.422 1 91.19 14 GLU B N 1
ATOM 2741 C CA . GLU B 1 14 ? -20.922 -2.412 14.07 1 91.19 14 GLU B CA 1
ATOM 2742 C C . GLU B 1 14 ? -21.047 -0.992 13.531 1 91.19 14 GLU B C 1
ATOM 2744 O O . GLU B 1 14 ? -20.109 -0.45 12.953 1 91.19 14 GLU B O 1
ATOM 2749 N N . ALA B 1 15 ? -22.219 -0.479 13.734 1 90.81 15 ALA B N 1
ATOM 2750 C CA . ALA B 1 15 ? -22.469 0.881 13.266 1 90.81 15 ALA B CA 1
ATOM 2751 C C . ALA B 1 15 ? -21.484 1.867 13.891 1 90.81 15 ALA B C 1
ATOM 2753 O O . ALA B 1 15 ? -21.016 2.785 13.219 1 90.81 15 ALA B O 1
ATOM 2754 N N . GLU B 1 16 ? -21.297 1.666 15.109 1 89.69 16 GLU B N 1
ATOM 2755 C CA . GLU B 1 16 ? -20.344 2.525 15.797 1 89.69 16 GLU B CA 1
ATOM 2756 C C . GLU B 1 16 ? -18.922 2.324 15.266 1 89.69 16 GLU B C 1
ATOM 2758 O O . GLU B 1 16 ? -18.203 3.295 15 1 89.69 16 GLU B O 1
ATOM 2763 N N . LEU B 1 17 ? -18.562 1.123 15.094 1 88 17 LEU B N 1
ATOM 2764 C CA . LEU B 1 17 ? -17.219 0.783 14.656 1 88 17 LEU B CA 1
ATOM 2765 C C . LEU B 1 17 ? -16.969 1.268 13.227 1 88 17 LEU B C 1
ATOM 2767 O O . LEU B 1 17 ? -15.875 1.739 12.906 1 88 17 LEU B O 1
ATOM 2771 N N . TYR B 1 18 ? -18 1.202 12.391 1 90.31 18 TYR B N 1
ATOM 2772 C CA . TYR B 1 18 ? -17.812 1.495 10.977 1 90.31 18 TYR B CA 1
ATOM 2773 C C . TYR B 1 18 ? -18.391 2.859 10.625 1 90.31 18 TYR B C 1
ATOM 2775 O O . TYR B 1 18 ? -18.656 3.146 9.453 1 90.31 18 TYR B O 1
ATOM 2783 N N . ASP B 1 19 ? -18.625 3.686 11.586 1 88 19 ASP B N 1
ATOM 2784 C CA . ASP B 1 19 ? -19.266 4.984 11.383 1 88 19 ASP B CA 1
ATOM 2785 C C . ASP B 1 19 ? -18.531 5.789 10.305 1 88 19 ASP B C 1
ATOM 2787 O O . ASP B 1 19 ? -19.172 6.336 9.398 1 88 19 ASP B O 1
ATOM 2791 N N . ARG B 1 20 ? -17.281 5.883 10.367 1 84.62 20 ARG B N 1
ATOM 2792 C CA . ARG B 1 20 ? -16.516 6.652 9.391 1 84.62 20 ARG B CA 1
ATOM 2793 C C . ARG B 1 20 ? -16.734 6.109 7.984 1 84.62 20 ARG B C 1
ATOM 2795 O O . ARG B 1 20 ? -16.984 6.875 7.047 1 84.62 20 ARG B O 1
ATOM 2802 N N . GLN B 1 21 ? -16.656 4.828 7.785 1 88 21 GLN B N 1
ATOM 2803 C CA . GLN B 1 21 ? -16.812 4.18 6.492 1 88 21 GLN B CA 1
ATOM 2804 C C . GLN B 1 21 ? -18.219 4.387 5.945 1 88 21 GLN B C 1
ATOM 2806 O O . GLN B 1 21 ? -18.406 4.617 4.746 1 88 21 GLN B O 1
ATOM 2811 N N . ILE B 1 22 ? -19.156 4.344 6.805 1 89.75 22 ILE B N 1
ATOM 2812 C CA . ILE B 1 22 ? -20.547 4.547 6.426 1 89.75 22 ILE B CA 1
ATOM 2813 C C . ILE B 1 22 ? -20.734 5.965 5.891 1 89.75 22 ILE B C 1
ATOM 2815 O O . ILE B 1 22 ? -21.469 6.18 4.918 1 89.75 22 ILE B O 1
ATOM 2819 N N . ARG B 1 23 ? -20.078 6.836 6.504 1 84.38 23 ARG B N 1
ATOM 2820 C CA . ARG B 1 23 ? -20.156 8.219 6.039 1 84.38 23 ARG B CA 1
ATOM 2821 C C . ARG B 1 23 ? -19.484 8.383 4.684 1 84.38 23 ARG B C 1
ATOM 2823 O O . ARG B 1 23 ? -19.828 9.281 3.918 1 84.38 23 ARG B O 1
ATOM 2830 N N . LEU B 1 24 ? -18.578 7.551 4.383 1 83.69 24 LEU B N 1
ATOM 2831 C CA . LEU B 1 24 ? -17.812 7.598 3.143 1 83.69 24 LEU B CA 1
ATOM 2832 C C . LEU B 1 24 ? -18.594 6.965 1.998 1 83.69 24 LEU B C 1
ATOM 2834 O O . LEU B 1 24 ? -18.734 7.562 0.928 1 83.69 24 LEU B O 1
ATOM 2838 N N . TRP B 1 25 ? -19.094 5.816 2.176 1 87.69 25 TRP B N 1
ATOM 2839 C CA . TRP B 1 25 ? -19.703 5.133 1.038 1 87.69 25 TRP B CA 1
ATOM 2840 C C . TRP B 1 25 ? -21.141 4.758 1.341 1 87.69 25 TRP B C 1
ATOM 2842 O O . TRP B 1 25 ? -21.828 4.18 0.495 1 87.69 25 TRP B O 1
ATOM 2852 N N . GLY B 1 26 ? -21.672 5.012 2.488 1 89.12 26 GLY B N 1
ATOM 2853 C CA . GLY B 1 26 ? -23.094 4.836 2.777 1 89.12 26 GLY B CA 1
ATOM 2854 C C . GLY B 1 26 ? -23.391 3.557 3.529 1 89.12 26 GLY B C 1
ATOM 2855 O O . GLY B 1 26 ? -22.625 2.594 3.461 1 89.12 26 GLY B O 1
ATOM 2856 N N . LEU B 1 27 ? -24.562 3.623 4.125 1 93.25 27 LEU B N 1
ATOM 2857 C CA . LEU B 1 27 ? -25.016 2.527 4.977 1 93.25 27 LEU B CA 1
ATOM 2858 C C . LEU B 1 27 ? -25.234 1.259 4.156 1 93.25 27 LEU B C 1
ATOM 2860 O O . LEU B 1 27 ? -24.797 0.175 4.555 1 93.25 27 LEU B O 1
ATOM 2864 N N . GLU B 1 28 ? -25.828 1.397 3.004 1 94.19 28 GLU B N 1
ATOM 2865 C CA . GLU B 1 28 ? -26.109 0.232 2.174 1 94.19 28 GLU B CA 1
ATOM 2866 C C . GLU B 1 28 ? -24.828 -0.433 1.691 1 94.19 28 GLU B C 1
ATOM 2868 O O . GLU B 1 28 ? -24.734 -1.662 1.638 1 94.19 28 GLU B O 1
ATOM 2873 N N . SER B 1 29 ? -23.859 0.352 1.348 1 94.25 29 SER B N 1
ATOM 2874 C CA . SER B 1 29 ? -22.562 -0.167 0.94 1 94.25 29 SER B CA 1
ATOM 2875 C C . SER B 1 29 ? -21.906 -0.951 2.068 1 94.25 29 SER B C 1
ATOM 2877 O O . SER B 1 29 ? -21.344 -2.025 1.842 1 94.25 29 SER B O 1
ATOM 2879 N N . GLN B 1 30 ? -22.016 -0.431 3.262 1 95.19 30 GLN B N 1
ATOM 2880 C CA . GLN B 1 30 ? -21.422 -1.109 4.406 1 95.19 30 GLN B CA 1
ATOM 2881 C C . GLN B 1 30 ? -22.141 -2.416 4.715 1 95.19 30 GLN B C 1
ATOM 2883 O O . GLN B 1 30 ? -21.516 -3.393 5.137 1 95.19 30 GLN B O 1
ATOM 2888 N N . LYS B 1 31 ? -23.406 -2.43 4.527 1 96.44 31 LYS B N 1
ATOM 2889 C CA . LYS B 1 31 ? -24.172 -3.662 4.711 1 96.44 31 LYS B CA 1
ATOM 2890 C C . LYS B 1 31 ? -23.719 -4.742 3.734 1 96.44 31 LYS B C 1
ATOM 2892 O O . LYS B 1 31 ? -23.578 -5.91 4.109 1 96.44 31 LYS B O 1
ATOM 2897 N N . ARG B 1 32 ? -23.438 -4.305 2.523 1 96.81 32 ARG B N 1
ATOM 2898 C CA . ARG B 1 32 ? -22.953 -5.258 1.533 1 96.81 32 ARG B CA 1
ATOM 2899 C C . ARG B 1 32 ? -21.594 -5.812 1.938 1 96.81 32 ARG B C 1
ATOM 2901 O O . ARG B 1 32 ? -21.328 -7.008 1.795 1 96.81 32 ARG B O 1
ATOM 2908 N N . LEU B 1 33 ? -20.766 -4.953 2.42 1 97 33 LEU B N 1
ATOM 2909 C CA . LEU B 1 33 ? -19.469 -5.391 2.91 1 97 33 LEU B CA 1
ATOM 2910 C C . LEU B 1 33 ? -19.625 -6.391 4.051 1 97 33 LEU B C 1
ATOM 2912 O O . LEU B 1 33 ? -18.953 -7.43 4.066 1 97 33 LEU B O 1
ATOM 2916 N N . ARG B 1 34 ? -20.516 -6.125 4.914 1 96.81 34 ARG B N 1
ATOM 2917 C CA . ARG B 1 34 ? -20.719 -6.957 6.094 1 96.81 34 ARG B CA 1
ATOM 2918 C C . ARG B 1 34 ? -21.391 -8.273 5.727 1 96.81 34 ARG B C 1
ATOM 2920 O O . ARG B 1 34 ? -21.547 -9.148 6.574 1 96.81 34 ARG B O 1
ATOM 2927 N N . SER B 1 35 ? -21.766 -8.43 4.492 1 97.06 35 SER B N 1
ATOM 2928 C CA . SER B 1 35 ? -22.344 -9.68 4.027 1 97.06 35 SER B CA 1
ATOM 2929 C C . SER B 1 35 ? -21.359 -10.492 3.209 1 97.06 35 SER B C 1
ATOM 2931 O O . SER B 1 35 ? -21.625 -11.633 2.844 1 97.06 35 SER B O 1
ATOM 2933 N N . ALA B 1 36 ? -20.25 -9.93 2.924 1 98.31 36 ALA B N 1
ATOM 2934 C CA . ALA B 1 36 ? -19.266 -10.539 2.025 1 98.31 36 ALA B CA 1
ATOM 2935 C C . ALA B 1 36 ? -18.562 -11.711 2.695 1 98.31 36 ALA B C 1
ATOM 2937 O O . ALA B 1 36 ? -18.125 -11.609 3.848 1 98.31 36 ALA B O 1
ATOM 2938 N N . LYS B 1 37 ? -18.484 -12.836 2.051 1 98.81 37 LYS B N 1
ATOM 2939 C CA . LYS B 1 37 ? -17.719 -14.016 2.42 1 98.81 37 LYS B CA 1
ATOM 2940 C C . LYS B 1 37 ? -16.516 -14.211 1.497 1 98.81 37 LYS B C 1
ATOM 2942 O O . LYS B 1 37 ? -16.672 -14.656 0.357 1 98.81 37 LYS B O 1
ATOM 2947 N N . VAL B 1 38 ? -15.336 -13.969 2.006 1 98.94 38 VAL B N 1
ATOM 2948 C CA . VAL B 1 38 ? -14.141 -13.867 1.183 1 98.94 38 VAL B CA 1
ATOM 2949 C C . VAL B 1 38 ? -13.289 -15.125 1.365 1 98.94 38 VAL B C 1
ATOM 2951 O O . VAL B 1 38 ? -13.062 -15.578 2.492 1 98.94 38 VAL B O 1
ATOM 2954 N N . LEU B 1 39 ? -12.867 -15.734 0.307 1 98.94 39 LEU B N 1
ATOM 2955 C CA . LEU B 1 39 ? -11.789 -16.719 0.304 1 98.94 39 LEU B CA 1
ATOM 2956 C C . LEU B 1 39 ? -10.492 -16.109 -0.206 1 98.94 39 LEU B C 1
ATOM 2958 O O . LEU B 1 39 ? -10.43 -15.625 -1.338 1 98.94 39 LEU B O 1
ATOM 2962 N N . LEU B 1 40 ? -9.508 -16.062 0.608 1 98.94 40 LEU B N 1
ATOM 2963 C CA . LEU B 1 40 ? -8.18 -15.602 0.229 1 98.94 40 LEU B CA 1
ATOM 2964 C C . LEU B 1 40 ? -7.207 -16.781 0.123 1 98.94 40 LEU B C 1
ATOM 2966 O O . LEU B 1 40 ? -6.922 -17.438 1.121 1 98.94 40 LEU B O 1
ATOM 2970 N N . ILE B 1 41 ? -6.738 -17 -1.068 1 98.94 41 ILE B N 1
ATOM 2971 C CA . ILE B 1 41 ? -5.824 -18.094 -1.344 1 98.94 41 ILE B CA 1
ATOM 2972 C C . ILE B 1 41 ? -4.391 -17.562 -1.432 1 98.94 41 ILE B C 1
ATOM 2974 O O . ILE B 1 41 ? -4.098 -16.688 -2.244 1 98.94 41 ILE B O 1
ATOM 2978 N N . GLY B 1 42 ? -3.488 -18.156 -0.666 1 98.56 42 GLY B N 1
ATOM 2979 C CA . GLY B 1 42 ? -2.107 -17.703 -0.619 1 98.56 42 GLY B CA 1
ATOM 2980 C C . GLY B 1 42 ? -1.864 -16.641 0.435 1 98.56 42 GLY B C 1
ATOM 2981 O O . GLY B 1 42 ? -2.482 -15.57 0.402 1 98.56 42 GLY B O 1
ATOM 2982 N N . LEU B 1 43 ? -0.92 -16.984 1.364 1 98.31 43 LEU B N 1
ATOM 2983 C CA . LEU B 1 43 ? -0.705 -16.078 2.488 1 98.31 43 LEU B CA 1
ATOM 2984 C C . LEU B 1 43 ? 0.761 -15.664 2.584 1 98.31 43 LEU B C 1
ATOM 2986 O O . LEU B 1 43 ? 1.377 -15.789 3.645 1 98.31 43 LEU B O 1
ATOM 2990 N N . GLY B 1 44 ? 1.349 -15.156 1.463 1 97.44 44 GLY B N 1
ATOM 2991 C CA . GLY B 1 44 ? 2.572 -14.367 1.525 1 97.44 44 GLY B CA 1
ATOM 2992 C C . GLY B 1 44 ? 2.342 -12.938 1.976 1 97.44 44 GLY B C 1
ATOM 2993 O O . GLY B 1 44 ? 1.32 -12.633 2.594 1 97.44 44 GLY B O 1
ATOM 2994 N N . GLY B 1 45 ? 3.305 -12.102 1.773 1 98.06 45 GLY B N 1
ATOM 2995 C CA . GLY B 1 45 ? 3.129 -10.703 2.135 1 98.06 45 GLY B CA 1
ATOM 2996 C C . GLY B 1 45 ? 1.966 -10.039 1.418 1 98.06 45 GLY B C 1
ATOM 2997 O O . GLY B 1 45 ? 1.228 -9.258 2.014 1 98.06 45 GLY B O 1
ATOM 2998 N N . PHE B 1 46 ? 1.86 -10.359 0.121 1 98.62 46 PHE B N 1
ATOM 2999 C CA . PHE B 1 46 ? 0.787 -9.812 -0.697 1 98.62 46 PHE B CA 1
ATOM 3000 C C . PHE B 1 46 ? -0.576 -10.211 -0.145 1 98.62 46 PHE B C 1
ATOM 3002 O O . PHE B 1 46 ? -1.448 -9.359 0.045 1 98.62 46 PHE B O 1
ATOM 3009 N N . GLY B 1 47 ? -0.785 -11.461 0.192 1 98.81 47 GLY B N 1
ATOM 3010 C CA . GLY B 1 47 ? -2.02 -11.945 0.79 1 98.81 47 GLY B CA 1
ATOM 3011 C C . GLY B 1 47 ? -2.314 -11.312 2.139 1 98.81 47 GLY B C 1
ATOM 3012 O O . GLY B 1 47 ? -3.465 -10.992 2.443 1 98.81 47 GLY B O 1
ATOM 3013 N N . ALA B 1 48 ? -1.289 -11.172 2.932 1 98.81 48 ALA B N 1
ATOM 3014 C CA . ALA B 1 48 ? -1.443 -10.539 4.242 1 98.81 48 ALA B CA 1
ATOM 3015 C C . ALA B 1 48 ? -1.97 -9.117 4.105 1 98.81 48 ALA B C 1
ATOM 3017 O O . ALA B 1 48 ? -2.824 -8.688 4.883 1 98.81 48 ALA B O 1
ATOM 3018 N N . GLU B 1 49 ? -1.468 -8.406 3.145 1 98.88 49 GLU B N 1
ATOM 3019 C CA . GLU B 1 49 ? -1.937 -7.047 2.896 1 98.88 49 GLU B CA 1
ATOM 3020 C C . GLU B 1 49 ? -3.418 -7.031 2.527 1 98.88 49 GLU B C 1
ATOM 3022 O O . GLU B 1 49 ? -4.172 -6.18 3.002 1 98.88 49 GLU B O 1
ATOM 3027 N N . ILE B 1 50 ? -3.826 -7.91 1.652 1 98.88 50 ILE B N 1
ATOM 3028 C CA . ILE B 1 50 ? -5.223 -7.996 1.243 1 98.88 50 ILE B CA 1
ATOM 3029 C C . ILE B 1 50 ? -6.098 -8.312 2.457 1 98.88 50 ILE B C 1
ATOM 3031 O O . ILE B 1 50 ? -7.102 -7.637 2.695 1 98.88 50 ILE B O 1
ATOM 3035 N N . ALA B 1 51 ? -5.68 -9.297 3.236 1 98.88 51 ALA B N 1
ATOM 3036 C CA . ALA B 1 51 ? -6.43 -9.672 4.434 1 98.88 51 ALA B CA 1
ATOM 3037 C C . ALA B 1 51 ? -6.598 -8.477 5.367 1 98.88 51 ALA B C 1
ATOM 3039 O O . ALA B 1 51 ? -7.703 -8.195 5.832 1 98.88 51 ALA B O 1
ATOM 3040 N N . LYS B 1 52 ? -5.52 -7.797 5.598 1 98.69 52 LYS B N 1
ATOM 3041 C CA . LYS B 1 52 ? -5.543 -6.641 6.484 1 98.69 52 LYS B CA 1
ATOM 3042 C C . LYS B 1 52 ? -6.594 -5.625 6.035 1 98.69 52 LYS B C 1
ATOM 3044 O O . LYS B 1 52 ? -7.465 -5.238 6.82 1 98.69 52 LYS B O 1
ATOM 3049 N N . ASN B 1 53 ? -6.57 -5.285 4.84 1 98.62 53 ASN B N 1
ATOM 3050 C CA . ASN B 1 53 ? -7.398 -4.188 4.352 1 98.62 53 ASN B CA 1
ATOM 3051 C C . ASN B 1 53 ? -8.867 -4.59 4.273 1 98.62 53 ASN B C 1
ATOM 3053 O O . ASN B 1 53 ? -9.75 -3.797 4.613 1 98.62 53 ASN B O 1
ATOM 3057 N N . VAL B 1 54 ? -9.195 -5.793 3.865 1 98.38 54 VAL B N 1
ATOM 3058 C CA . VAL B 1 54 ? -10.586 -6.207 3.723 1 98.38 54 VAL B CA 1
ATOM 3059 C C . VAL B 1 54 ? -11.203 -6.418 5.102 1 98.38 54 VAL B C 1
ATOM 3061 O O . VAL B 1 54 ? -12.391 -6.133 5.309 1 98.38 54 VAL B O 1
ATOM 3064 N N . ILE B 1 55 ? -10.398 -6.898 6.062 1 98.31 55 ILE B N 1
ATOM 3065 C CA . ILE B 1 55 ? -10.883 -7.098 7.426 1 98.31 55 ILE B CA 1
ATOM 3066 C C . ILE B 1 55 ? -11.18 -5.742 8.07 1 98.31 55 ILE B C 1
ATOM 3068 O O . ILE B 1 55 ? -12.219 -5.57 8.703 1 98.31 55 ILE B O 1
ATOM 3072 N N . LEU B 1 56 ? -10.32 -4.82 7.895 1 96.88 56 LEU B N 1
ATOM 3073 C CA . LEU B 1 56 ? -10.523 -3.484 8.445 1 96.88 56 LEU B CA 1
ATOM 3074 C C . LEU B 1 56 ? -11.75 -2.826 7.832 1 96.88 56 LEU B C 1
ATOM 3076 O O . LEU B 1 56 ? -12.43 -2.033 8.492 1 96.88 56 LEU B O 1
ATOM 3080 N N . ALA B 1 57 ? -12.039 -3.182 6.535 1 96.06 57 ALA B N 1
ATOM 3081 C CA . ALA B 1 57 ? -13.211 -2.633 5.855 1 96.06 57 ALA B CA 1
ATOM 3082 C C . ALA B 1 57 ? -14.5 -3.232 6.414 1 96.06 57 ALA B C 1
ATOM 3084 O O . ALA B 1 57 ? -15.586 -2.705 6.176 1 96.06 57 ALA B O 1
ATOM 3085 N N . GLY B 1 58 ? -14.422 -4.406 7.066 1 96.81 58 GLY B N 1
ATOM 3086 C CA . GLY B 1 58 ? -15.562 -4.949 7.785 1 96.81 58 GLY B CA 1
ATOM 3087 C C . GLY B 1 58 ? -16.328 -5.996 6.992 1 96.81 58 GLY B C 1
ATOM 3088 O O . GLY B 1 58 ? -17.547 -6.004 6.984 1 96.81 58 GLY B O 1
ATOM 3089 N N . VAL B 1 59 ? -15.656 -6.859 6.289 1 97.69 59 VAL B N 1
ATOM 3090 C CA . VAL B 1 59 ? -16.328 -7.984 5.641 1 97.69 59 VAL B CA 1
ATOM 3091 C C . VAL B 1 59 ? -16.875 -8.938 6.703 1 97.69 59 VAL B C 1
ATOM 3093 O O . VAL B 1 59 ? -16.516 -8.852 7.875 1 97.69 59 VAL B O 1
ATOM 3096 N N . LYS B 1 60 ? -17.75 -9.812 6.273 1 97.69 60 LYS B N 1
ATOM 3097 C CA . LYS B 1 60 ? -18.359 -10.734 7.219 1 97.69 60 LYS B CA 1
ATOM 3098 C C . LYS B 1 60 ? -17.359 -11.812 7.656 1 97.69 60 LYS B C 1
ATOM 3100 O O . LYS B 1 60 ? -17.156 -12.016 8.852 1 97.69 60 LYS B O 1
ATOM 3105 N N . THR B 1 61 ? -16.922 -12.539 6.676 1 98.56 61 THR B N 1
ATOM 3106 C CA . THR B 1 61 ? -15.984 -13.625 6.926 1 98.56 61 THR B CA 1
ATOM 3107 C C . THR B 1 61 ? -14.82 -13.578 5.934 1 98.56 61 THR B C 1
ATOM 3109 O O . THR B 1 61 ? -14.977 -13.086 4.816 1 98.56 61 THR B O 1
ATOM 3112 N N . ILE B 1 62 ? -13.703 -14.016 6.387 1 98.88 62 ILE B N 1
ATOM 3113 C CA . ILE B 1 62 ? -12.586 -14.297 5.488 1 98.88 62 ILE B CA 1
ATOM 3114 C C . ILE B 1 62 ? -11.953 -15.641 5.852 1 98.88 62 ILE B C 1
ATOM 3116 O O . ILE B 1 62 ? -11.688 -15.906 7.027 1 98.88 62 ILE B O 1
ATOM 3120 N N . THR B 1 63 ? -11.836 -16.5 4.879 1 98.94 63 THR B N 1
ATOM 3121 C CA . THR B 1 63 ? -11.117 -17.766 5.027 1 98.94 63 THR B CA 1
ATOM 3122 C C . THR B 1 63 ? -9.734 -17.672 4.387 1 98.94 63 THR B C 1
ATOM 3124 O O . THR B 1 63 ? -9.609 -17.344 3.203 1 98.94 63 THR B O 1
ATOM 3127 N N . LEU B 1 64 ? -8.742 -17.938 5.227 1 98.94 64 LEU B N 1
ATOM 3128 C CA . LEU B 1 64 ? -7.355 -17.984 4.777 1 98.94 64 LEU B CA 1
ATOM 3129 C C . LEU B 1 64 ? -6.977 -19.391 4.324 1 98.94 64 LEU B C 1
ATOM 3131 O O . LEU B 1 64 ? -6.891 -20.312 5.145 1 98.94 64 LEU B O 1
ATOM 3135 N N . LEU B 1 65 ? -6.77 -19.562 3.033 1 98.94 65 LEU B N 1
ATOM 3136 C CA . LEU B 1 65 ? -6.445 -20.875 2.48 1 98.94 65 LEU B CA 1
ATOM 3137 C C . LEU B 1 65 ? -5 -20.922 1.993 1 98.94 65 LEU B C 1
ATOM 3139 O O . LEU B 1 65 ? -4.629 -20.188 1.071 1 98.94 65 LEU B O 1
ATOM 3143 N N . ASP B 1 66 ? -4.184 -21.734 2.58 1 98.81 66 ASP B N 1
ATOM 3144 C CA . ASP B 1 66 ? -2.795 -21.938 2.186 1 98.81 66 ASP B CA 1
ATOM 3145 C C . ASP B 1 66 ? -2.264 -23.266 2.719 1 98.81 66 ASP B C 1
ATOM 3147 O O . ASP B 1 66 ? -2.256 -23.5 3.928 1 98.81 66 ASP B O 1
ATOM 3151 N N . HIS B 1 67 ? -1.792 -24.156 1.862 1 98.5 67 HIS B N 1
ATOM 3152 C CA . HIS B 1 67 ? -1.312 -25.469 2.275 1 98.5 67 HIS B CA 1
ATOM 3153 C C . HIS B 1 67 ? 0.17 -25.422 2.631 1 98.5 67 HIS B C 1
ATOM 3155 O O . HIS B 1 67 ? 0.7 -26.375 3.211 1 98.5 67 HIS B O 1
ATOM 3161 N N . ARG B 1 68 ? 0.883 -24.391 2.344 1 97.62 68 ARG B N 1
ATOM 3162 C CA . ARG B 1 68 ? 2.334 -24.297 2.488 1 97.62 68 ARG B CA 1
ATOM 3163 C C . ARG B 1 68 ? 2.721 -23.906 3.91 1 97.62 68 ARG B C 1
ATOM 3165 O O . ARG B 1 68 ? 1.918 -23.328 4.637 1 97.62 68 ARG B O 1
ATOM 3172 N N . ASN B 1 69 ? 3.961 -24.172 4.184 1 98.25 69 ASN B N 1
ATOM 3173 C CA . ASN B 1 69 ? 4.52 -23.844 5.488 1 98.25 69 ASN B CA 1
ATOM 3174 C C . ASN B 1 69 ? 5.32 -22.547 5.438 1 98.25 69 ASN B C 1
ATOM 3176 O O . ASN B 1 69 ? 5.82 -22.156 4.379 1 98.25 69 ASN B O 1
ATOM 3180 N N . VAL B 1 70 ? 5.457 -21.891 6.586 1 97.38 70 VAL B N 1
ATOM 3181 C CA . VAL B 1 70 ? 6.203 -20.641 6.746 1 97.38 70 VAL B CA 1
ATOM 3182 C C . VAL B 1 70 ? 7.691 -20.906 6.52 1 97.38 70 VAL B C 1
ATOM 3184 O O . VAL B 1 70 ? 8.242 -21.875 7.027 1 97.38 70 VAL B O 1
ATOM 3187 N N . THR B 1 71 ? 8.305 -20.078 5.746 1 93.06 71 THR B N 1
ATOM 3188 C CA . THR B 1 71 ? 9.742 -20.094 5.523 1 93.06 71 THR B CA 1
ATOM 3189 C C . THR B 1 71 ? 10.398 -18.812 6.039 1 93.06 71 THR B C 1
ATOM 3191 O O . THR B 1 71 ? 9.703 -17.859 6.395 1 93.06 71 THR B O 1
ATOM 3194 N N . ILE B 1 72 ? 11.688 -18.797 6.07 1 89.38 72 ILE B N 1
ATOM 3195 C CA . ILE B 1 72 ? 12.438 -17.641 6.543 1 89.38 72 ILE B CA 1
ATOM 3196 C C . ILE B 1 72 ? 12.172 -16.438 5.625 1 89.38 72 ILE B C 1
ATOM 3198 O O . ILE B 1 72 ? 12.117 -15.297 6.086 1 89.38 72 ILE B O 1
ATOM 3202 N N . GLU B 1 73 ? 11.914 -16.688 4.359 1 86.88 73 GLU B N 1
ATOM 3203 C CA . GLU B 1 73 ? 11.672 -15.633 3.381 1 86.88 73 GLU B CA 1
ATOM 3204 C C . GLU B 1 73 ? 10.367 -14.898 3.68 1 86.88 73 GLU B C 1
ATOM 3206 O O . GLU B 1 73 ? 10.234 -13.711 3.373 1 86.88 73 GLU B O 1
ATOM 3211 N N . ASP B 1 74 ? 9.484 -15.555 4.336 1 92.12 74 ASP B N 1
ATOM 3212 C CA . ASP B 1 74 ? 8.188 -14.961 4.648 1 92.12 74 ASP B CA 1
ATOM 3213 C C . ASP B 1 74 ? 8.328 -13.859 5.695 1 92.12 74 ASP B C 1
ATOM 3215 O O . ASP B 1 74 ? 7.512 -12.93 5.746 1 92.12 74 ASP B O 1
ATOM 3219 N N . THR B 1 75 ? 9.359 -13.906 6.508 1 90.5 75 THR B N 1
ATOM 3220 C CA . THR B 1 75 ? 9.5 -13.016 7.652 1 90.5 75 THR B CA 1
ATOM 3221 C C . THR B 1 75 ? 9.766 -11.586 7.195 1 90.5 75 THR B C 1
ATOM 3223 O O . THR B 1 75 ? 9.602 -10.641 7.965 1 90.5 75 THR B O 1
ATOM 3226 N N . CYS B 1 76 ? 10.062 -11.359 5.969 1 90.31 76 CYS B N 1
ATOM 3227 C CA . CYS B 1 76 ? 10.422 -10.039 5.465 1 90.31 76 CYS B CA 1
ATOM 3228 C C . CYS B 1 76 ? 9.195 -9.297 4.949 1 90.31 76 CYS B C 1
ATOM 3230 O O . CYS B 1 76 ? 9.258 -8.094 4.695 1 90.31 76 CYS B O 1
ATOM 3232 N N . SER B 1 77 ? 8.109 -10.039 4.832 1 95 77 SER B N 1
ATOM 3233 C CA . SER B 1 77 ? 6.969 -9.367 4.227 1 95 77 SER B CA 1
ATOM 3234 C C . SER B 1 77 ? 5.66 -9.812 4.867 1 95 77 SER B C 1
ATOM 3236 O O . SER B 1 77 ? 4.633 -9.141 4.734 1 95 77 SER B O 1
ATOM 3238 N N . GLN B 1 78 ? 5.594 -10.977 5.5 1 97.06 78 GLN B N 1
ATOM 3239 C CA . GLN B 1 78 ? 4.387 -11.5 6.129 1 97.06 78 GLN B CA 1
ATOM 3240 C C . GLN B 1 78 ? 4.301 -11.062 7.59 1 97.06 78 GLN B C 1
ATOM 3242 O O . GLN B 1 78 ? 4.996 -11.617 8.445 1 97.06 78 GLN B O 1
ATOM 3247 N N . PHE B 1 79 ? 3.377 -10.188 7.902 1 97.81 79 PHE B N 1
ATOM 3248 C CA . PHE B 1 79 ? 3.42 -9.5 9.188 1 97.81 79 PHE B CA 1
ATOM 3249 C C . PHE B 1 79 ? 2.393 -10.078 10.148 1 97.81 79 PHE B C 1
ATOM 3251 O O . PHE B 1 79 ? 2.35 -9.703 11.32 1 97.81 79 PHE B O 1
ATOM 3258 N N . PHE B 1 80 ? 1.611 -11.031 9.719 1 97.94 80 PHE B N 1
ATOM 3259 C CA . PHE B 1 80 ? 0.67 -11.688 10.625 1 97.94 80 PHE B CA 1
ATOM 3260 C C . PHE B 1 80 ? 1.323 -12.883 11.312 1 97.94 80 PHE B C 1
ATOM 3262 O O . PHE B 1 80 ? 0.796 -13.398 12.297 1 97.94 80 PHE B O 1
ATOM 3269 N N . ILE B 1 81 ? 2.41 -13.375 10.789 1 97.5 81 ILE B N 1
ATOM 3270 C CA . ILE B 1 81 ? 3.027 -14.594 11.305 1 97.5 81 ILE B CA 1
ATOM 3271 C C . ILE B 1 81 ? 4.18 -14.234 12.242 1 97.5 81 ILE B C 1
ATOM 3273 O O . ILE B 1 81 ? 5.133 -13.562 11.828 1 97.5 81 ILE B O 1
ATOM 3277 N N . PRO B 1 82 ? 4.086 -14.703 13.422 1 93.94 82 PRO B N 1
ATOM 3278 C CA . PRO B 1 82 ? 5.223 -14.484 14.312 1 93.94 82 PRO B CA 1
ATOM 3279 C C . PRO B 1 82 ? 6.504 -15.156 13.812 1 93.94 82 PRO B C 1
ATOM 3281 O O . PRO B 1 82 ? 6.449 -16.219 13.203 1 93.94 82 PRO B O 1
ATOM 3284 N N . ASN B 1 83 ? 7.617 -14.57 14.172 1 89.12 83 ASN B N 1
ATOM 3285 C CA . ASN B 1 83 ? 8.906 -15.023 13.664 1 89.12 83 ASN B CA 1
ATOM 3286 C C . ASN B 1 83 ? 9.258 -16.406 14.195 1 89.12 83 ASN B C 1
ATOM 3288 O O . ASN B 1 83 ? 10.07 -17.125 13.602 1 89.12 83 ASN B O 1
ATOM 3292 N N . ASP B 1 84 ? 8.625 -16.828 15.242 1 92.5 84 ASP B N 1
ATOM 3293 C CA . ASP B 1 84 ? 8.969 -18.109 15.844 1 92.5 84 ASP B CA 1
ATOM 3294 C C . ASP B 1 84 ? 8.094 -19.234 15.281 1 92.5 84 ASP B C 1
ATOM 3296 O O . ASP B 1 84 ? 8.078 -20.344 15.805 1 92.5 84 ASP B O 1
ATOM 3300 N N . GLN B 1 85 ? 7.324 -18.969 14.273 1 96.06 85 GLN B N 1
ATOM 3301 C CA . GLN B 1 85 ? 6.395 -19.953 13.727 1 96.06 85 GLN B CA 1
ATOM 3302 C C . GLN B 1 85 ? 6.906 -20.531 12.406 1 96.06 85 GLN B C 1
ATOM 3304 O O . GLN B 1 85 ? 6.133 -21.094 11.625 1 96.06 85 GLN B O 1
ATOM 3309 N N . ILE B 1 86 ? 8.195 -20.344 12.109 1 94.69 86 ILE B N 1
ATOM 3310 C CA . ILE B 1 86 ? 8.789 -20.922 10.914 1 94.69 86 ILE B CA 1
ATOM 3311 C C . ILE B 1 86 ? 8.562 -22.438 10.906 1 94.69 86 ILE B C 1
ATOM 3313 O O . ILE B 1 86 ? 8.742 -23.109 11.93 1 94.69 86 ILE B O 1
ATOM 3317 N N . GLY B 1 87 ? 8.086 -23.016 9.812 1 97.62 87 GLY B N 1
ATOM 3318 C CA . GLY B 1 87 ? 7.832 -24.438 9.688 1 97.62 87 GLY B CA 1
ATOM 3319 C C . GLY B 1 87 ? 6.383 -24.812 9.93 1 97.62 87 GLY B C 1
ATOM 3320 O O . GLY B 1 87 ? 5.953 -25.906 9.586 1 97.62 87 GLY B O 1
ATOM 3321 N N . LYS B 1 88 ? 5.629 -23.891 10.492 1 98.44 88 LYS B N 1
ATOM 3322 C CA . LYS B 1 88 ? 4.199 -24.109 10.688 1 98.44 88 LYS B CA 1
ATOM 3323 C C . LYS B 1 88 ? 3.404 -23.70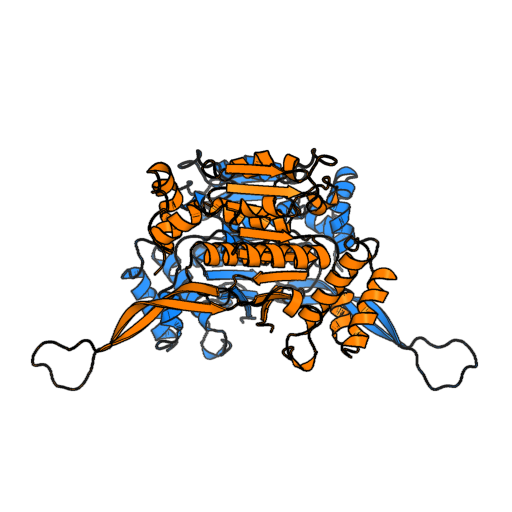3 9.453 1 98.44 88 LYS B C 1
ATOM 3325 O O . LYS B 1 88 ? 3.928 -23.016 8.57 1 98.44 88 LYS B O 1
ATOM 3330 N N . ASN B 1 89 ? 2.189 -24.188 9.406 1 98.75 89 ASN B N 1
ATOM 3331 C CA . ASN B 1 89 ? 1.346 -23.844 8.266 1 98.75 89 ASN B CA 1
ATOM 3332 C C . ASN B 1 89 ? 1.047 -22.344 8.227 1 98.75 89 ASN B C 1
ATOM 3334 O O . ASN B 1 89 ? 0.682 -21.75 9.242 1 98.75 89 ASN B O 1
ATOM 3338 N N . LYS B 1 90 ? 1.1 -21.734 7.062 1 98.62 90 LYS B N 1
ATOM 3339 C CA . LYS B 1 90 ? 0.959 -20.297 6.898 1 98.62 90 LYS B CA 1
ATOM 3340 C C . LYS B 1 90 ? -0.429 -19.828 7.32 1 98.62 90 LYS B C 1
ATOM 3342 O O . LYS B 1 90 ? -0.566 -18.797 7.992 1 98.62 90 LYS B O 1
ATOM 3347 N N . ALA B 1 91 ? -1.474 -20.547 6.855 1 98.88 91 ALA B N 1
ATOM 3348 C CA . ALA B 1 91 ? -2.84 -20.141 7.18 1 98.88 91 ALA B CA 1
ATOM 3349 C C . ALA B 1 91 ? -3.084 -20.172 8.68 1 98.88 91 ALA B C 1
ATOM 3351 O O . ALA B 1 91 ? -3.596 -19.219 9.266 1 98.88 91 ALA B O 1
ATOM 3352 N N . GLU B 1 92 ? -2.67 -21.219 9.281 1 98.81 92 GLU B N 1
ATOM 3353 C CA . GLU B 1 92 ? -2.863 -21.406 10.719 1 98.81 92 GLU B CA 1
ATOM 3354 C C . GLU B 1 92 ? -2.035 -20.406 11.516 1 98.81 92 GLU B C 1
ATOM 3356 O O . GLU B 1 92 ? -2.518 -19.844 12.5 1 98.81 92 GLU B O 1
ATOM 3361 N N . ALA B 1 93 ? -0.815 -20.234 11.086 1 98.62 93 ALA B N 1
ATOM 3362 C CA . ALA B 1 93 ? 0.091 -19.344 11.797 1 98.62 93 ALA B CA 1
ATOM 3363 C C . ALA B 1 93 ? -0.381 -17.891 11.703 1 98.62 93 ALA B C 1
ATOM 3365 O O . ALA B 1 93 ? -0.033 -17.062 12.547 1 98.62 93 ALA B O 1
ATOM 3366 N N . SER B 1 94 ? -1.155 -17.531 10.703 1 98.62 94 SER B N 1
ATOM 3367 C CA . SER B 1 94 ? -1.626 -16.156 10.484 1 98.62 94 SER B CA 1
ATOM 3368 C C . SER B 1 94 ? -2.914 -15.891 11.25 1 98.62 94 SER B C 1
ATOM 3370 O O . SER B 1 94 ? -3.342 -14.742 11.375 1 98.62 94 SER B O 1
ATOM 3372 N N . LEU B 1 95 ? -3.527 -16.859 11.781 1 98.56 95 LEU B N 1
ATOM 3373 C CA . LEU B 1 95 ? -4.922 -16.812 12.203 1 98.56 95 LEU B CA 1
ATOM 3374 C C . LEU B 1 95 ? -5.105 -15.852 13.375 1 98.56 95 LEU B C 1
ATOM 3376 O O . LEU B 1 95 ? -5.934 -14.945 13.312 1 98.56 95 LEU B O 1
ATOM 3380 N N . GLN B 1 96 ? -4.348 -16 14.414 1 97.25 96 GLN B N 1
ATOM 3381 C CA . GLN B 1 96 ? -4.57 -15.266 15.656 1 97.25 96 GLN B CA 1
ATOM 3382 C C . GLN B 1 96 ? -4.395 -13.766 15.445 1 97.25 96 GLN B C 1
ATOM 3384 O O . GLN B 1 96 ? -5.25 -12.969 15.852 1 97.25 96 GLN B O 1
ATOM 3389 N N . ARG B 1 97 ? -3.303 -13.352 14.859 1 96.94 97 ARG B N 1
ATOM 3390 C CA . ARG B 1 97 ? -3.049 -11.93 14.648 1 96.94 97 ARG B CA 1
ATOM 3391 C C . ARG B 1 97 ? -4.047 -11.336 13.664 1 96.94 97 ARG B C 1
ATOM 3393 O O . ARG B 1 97 ? -4.434 -10.172 13.781 1 96.94 97 ARG B O 1
ATOM 3400 N N . THR B 1 98 ? -4.488 -12.125 12.688 1 97.88 98 THR B N 1
ATOM 3401 C CA . THR B 1 98 ? -5.512 -11.664 11.766 1 97.88 98 THR B CA 1
ATOM 3402 C C . THR B 1 98 ? -6.832 -11.422 12.492 1 97.88 98 THR B C 1
ATOM 3404 O O . THR B 1 98 ? -7.492 -10.406 12.266 1 97.88 98 THR B O 1
ATOM 3407 N N . LYS B 1 99 ? -7.211 -12.266 13.391 1 97.25 99 LYS B N 1
ATOM 3408 C CA . LYS B 1 99 ? -8.438 -12.148 14.172 1 97.25 99 LYS B CA 1
ATOM 3409 C C . LYS B 1 99 ? -8.422 -10.883 15.031 1 97.25 99 LYS B C 1
ATOM 3411 O O . LYS B 1 99 ? -9.461 -10.258 15.242 1 97.25 99 LYS B O 1
ATOM 3416 N N . ASN B 1 100 ? -7.266 -10.539 15.469 1 94.94 100 ASN B N 1
ATOM 3417 C CA . ASN B 1 100 ? -7.109 -9.414 16.375 1 94.94 100 ASN B CA 1
ATOM 3418 C C . ASN B 1 100 ? -7.367 -8.078 15.672 1 94.94 100 ASN B C 1
ATOM 3420 O O . ASN B 1 100 ? -7.582 -7.059 16.328 1 94.94 100 ASN B O 1
ATOM 3424 N N . LEU B 1 101 ? -7.328 -8.055 14.391 1 95.56 101 LEU B N 1
ATOM 3425 C CA . LEU B 1 101 ? -7.484 -6.812 13.633 1 95.56 101 LEU B CA 1
ATOM 3426 C C . LEU B 1 101 ? -8.891 -6.242 13.812 1 95.56 101 LEU B C 1
ATOM 3428 O O . LEU B 1 101 ? -9.062 -5.023 13.914 1 95.56 101 LEU B O 1
ATOM 3432 N N . ASN B 1 102 ? -9.914 -7.09 13.805 1 95.06 102 ASN B N 1
ATOM 3433 C CA . ASN B 1 102 ? -11.32 -6.703 13.898 1 95.06 102 ASN B CA 1
ATOM 3434 C C . ASN B 1 102 ? -12.172 -7.824 14.484 1 95.06 102 ASN B C 1
ATOM 3436 O O . ASN B 1 102 ? -12.469 -8.805 13.797 1 95.06 102 ASN B O 1
ATOM 3440 N N . PRO B 1 103 ? -12.578 -7.715 15.633 1 93.81 103 PRO B N 1
ATOM 3441 C CA . PRO B 1 103 ? -13.305 -8.789 16.297 1 93.81 103 PRO B CA 1
ATOM 3442 C C . PRO B 1 103 ? -14.672 -9.062 15.664 1 93.81 103 PRO B C 1
ATOM 3444 O O . PRO B 1 103 ? -15.289 -10.094 15.945 1 93.81 103 PRO B O 1
ATOM 3447 N N . MET B 1 104 ? -15.164 -8.195 14.828 1 94.75 104 MET B N 1
ATOM 3448 C CA . MET B 1 104 ? -16.469 -8.359 14.211 1 94.75 104 MET B CA 1
ATOM 3449 C C . MET B 1 104 ? -16.375 -9.219 12.953 1 94.75 104 MET B C 1
ATOM 3451 O O . MET B 1 104 ? -17.406 -9.641 12.406 1 94.75 104 MET B O 1
ATOM 3455 N N . VAL B 1 105 ? -15.195 -9.477 12.469 1 97.5 105 VAL B N 1
ATOM 3456 C CA . VAL B 1 105 ? -14.984 -10.281 11.273 1 97.5 105 VAL B CA 1
ATOM 3457 C C . VAL B 1 105 ? -14.648 -11.711 11.664 1 97.5 105 VAL B C 1
ATOM 3459 O O . VAL B 1 105 ? -13.781 -11.945 12.508 1 97.5 105 VAL B O 1
ATOM 3462 N N . ASN B 1 106 ? -15.391 -12.68 11.094 1 98.44 106 ASN B N 1
ATOM 3463 C CA . ASN B 1 106 ? -15.078 -14.094 11.305 1 98.44 106 ASN B CA 1
ATOM 3464 C C . ASN B 1 106 ? -13.914 -14.547 10.438 1 98.44 106 ASN B C 1
ATOM 3466 O O . ASN B 1 106 ? -14.008 -14.547 9.211 1 98.44 106 ASN B O 1
ATOM 3470 N N . VAL B 1 107 ? -12.797 -14.906 11.055 1 98.81 107 VAL B N 1
ATOM 3471 C CA . VAL B 1 107 ? -11.602 -15.32 10.336 1 98.81 107 VAL B CA 1
ATOM 3472 C C . VAL B 1 107 ? -11.367 -16.812 10.555 1 98.81 107 VAL B C 1
ATOM 3474 O O . VAL B 1 107 ? -11.359 -17.297 11.695 1 98.81 107 VAL B O 1
ATOM 3477 N N . GLU B 1 108 ? -11.188 -17.531 9.469 1 98.81 108 GLU B N 1
ATOM 3478 C CA . GLU B 1 108 ? -10.914 -18.969 9.523 1 98.81 108 GLU B CA 1
ATOM 3479 C C . GLU B 1 108 ? -9.656 -19.328 8.742 1 98.81 108 GLU B C 1
ATOM 3481 O O . GLU B 1 108 ? -9.305 -18.641 7.777 1 98.81 108 GLU B O 1
ATOM 3486 N N . ALA B 1 109 ? -9.016 -20.375 9.195 1 98.81 109 ALA B N 1
ATOM 3487 C CA . ALA B 1 109 ? -7.852 -20.922 8.492 1 98.81 109 ALA B CA 1
ATOM 3488 C C . ALA B 1 109 ? -8.164 -22.266 7.871 1 98.81 109 ALA B C 1
ATOM 3490 O O . ALA B 1 109 ? -8.859 -23.094 8.477 1 98.81 109 ALA B O 1
ATOM 3491 N N . ASP B 1 110 ? -7.781 -22.469 6.66 1 98.81 110 ASP B N 1
ATOM 3492 C CA . ASP B 1 110 ? -7.863 -23.719 5.922 1 98.81 110 ASP B CA 1
ATOM 3493 C C . ASP B 1 110 ? -6.492 -24.125 5.379 1 98.81 110 ASP B C 1
ATOM 3495 O O . ASP B 1 110 ? -5.977 -23.5 4.457 1 98.81 110 ASP B O 1
ATOM 3499 N N . SER B 1 111 ? -5.891 -25.234 5.852 1 98.69 111 SER B N 1
ATOM 3500 C CA . SER B 1 111 ? -4.52 -25.625 5.531 1 98.69 111 SER B CA 1
ATOM 3501 C C . SER B 1 111 ? -4.477 -26.578 4.344 1 98.69 111 SER B C 1
ATOM 3503 O O . SER B 1 111 ? -3.414 -27.094 4 1 98.69 111 SER B O 1
ATOM 3505 N N . ALA B 1 112 ? -5.582 -26.797 3.709 1 98.44 112 ALA B N 1
ATOM 3506 C CA . ALA B 1 112 ? -5.652 -27.734 2.598 1 98.44 112 ALA B CA 1
ATOM 3507 C C . ALA B 1 112 ? -5.07 -27.125 1.323 1 98.44 112 ALA B C 1
ATOM 3509 O O . ALA B 1 112 ? -4.906 -25.906 1.229 1 98.44 112 ALA B O 1
ATOM 3510 N N . ASN B 1 113 ? -4.691 -28.031 0.432 1 98.31 113 ASN B N 1
ATOM 3511 C CA . ASN B 1 113 ? -4.305 -27.609 -0.911 1 98.31 113 ASN B CA 1
ATOM 3512 C C . ASN B 1 113 ? -5.52 -27.25 -1.76 1 98.31 113 ASN B C 1
ATOM 3514 O O . ASN B 1 113 ? -6.523 -27.969 -1.748 1 98.31 113 ASN B O 1
ATOM 3518 N N . ILE B 1 114 ? -5.422 -26.125 -2.412 1 97.88 114 ILE B N 1
ATOM 3519 C CA . ILE B 1 114 ? -6.535 -25.641 -3.217 1 97.88 114 ILE B CA 1
ATOM 3520 C C . ILE B 1 114 ? -6.945 -26.703 -4.234 1 97.88 114 ILE B C 1
ATOM 3522 O O . ILE B 1 114 ? -8.125 -26.828 -4.559 1 97.88 114 ILE B O 1
ATOM 3526 N N . ASP B 1 115 ? -6 -27.484 -4.746 1 97.5 115 ASP B N 1
ATOM 3527 C CA . ASP B 1 115 ? -6.246 -28.5 -5.762 1 97.5 115 ASP B CA 1
ATOM 3528 C C . ASP B 1 115 ? -7.086 -29.641 -5.203 1 97.5 115 ASP B C 1
ATOM 3530 O O . ASP B 1 115 ? -7.676 -30.406 -5.961 1 97.5 115 ASP B O 1
ATOM 3534 N N . ASP B 1 116 ? -7.18 -29.734 -3.939 1 97.94 116 ASP B N 1
ATOM 3535 C CA . ASP B 1 116 ? -7.902 -30.828 -3.299 1 97.94 116 ASP B CA 1
ATOM 3536 C C . ASP B 1 116 ? -9.344 -30.422 -2.98 1 97.94 116 ASP B C 1
ATOM 3538 O O . ASP B 1 116 ? -10.141 -31.25 -2.529 1 97.94 116 ASP B O 1
ATOM 3542 N N . LYS B 1 117 ? -9.68 -29.188 -3.193 1 98.44 117 LYS B N 1
ATOM 3543 C CA . LYS B 1 117 ? -11.023 -28.703 -2.877 1 98.44 117 LYS B CA 1
ATOM 3544 C C . LYS B 1 117 ? -12 -29.031 -4.004 1 98.44 117 LYS B C 1
ATOM 3546 O O . LYS B 1 117 ? -11.711 -28.781 -5.176 1 98.44 117 LYS B O 1
ATOM 3551 N N . PRO B 1 118 ? -13.133 -29.641 -3.67 1 98.19 118 PRO B N 1
ATOM 3552 C CA . PRO B 1 118 ? -14.156 -29.812 -4.699 1 98.19 118 PRO B CA 1
ATOM 3553 C C . PRO B 1 118 ? -14.758 -28.484 -5.16 1 98.19 118 PRO B C 1
ATOM 3555 O O . PRO B 1 118 ? -14.75 -27.5 -4.41 1 98.19 118 PRO B O 1
ATOM 3558 N N . ASP B 1 119 ? -15.32 -28.438 -6.348 1 97.94 119 ASP B N 1
ATOM 3559 C CA . ASP B 1 119 ? -15.875 -27.219 -6.926 1 97.94 119 ASP B CA 1
ATOM 3560 C C . ASP B 1 119 ? -16.938 -26.609 -6.008 1 97.94 119 ASP B C 1
ATOM 3562 O O . ASP B 1 119 ? -17.031 -25.391 -5.895 1 97.94 119 ASP B O 1
ATOM 3566 N N . GLU B 1 120 ? -17.641 -27.438 -5.344 1 98.12 120 GLU B N 1
ATOM 3567 C CA . GLU B 1 120 ? -18.75 -26.984 -4.492 1 98.12 120 GLU B CA 1
ATOM 3568 C C . GLU B 1 120 ? -18.234 -26.188 -3.299 1 98.12 120 GLU B C 1
ATOM 3570 O O . GLU B 1 120 ? -18.953 -25.375 -2.732 1 98.12 120 GLU B O 1
ATOM 3575 N N . TYR B 1 121 ? -17 -26.453 -2.9 1 98.62 121 TYR B N 1
ATOM 3576 C CA . TYR B 1 121 ? -16.391 -25.734 -1.799 1 98.62 121 TYR B CA 1
ATOM 3577 C C . TYR B 1 121 ? -16.422 -24.219 -2.045 1 98.62 121 TYR B C 1
ATOM 3579 O O . TYR B 1 121 ? -16.703 -23.453 -1.129 1 98.62 121 TYR B O 1
ATOM 3587 N N . PHE B 1 122 ? -16.234 -23.844 -3.256 1 98.75 122 PHE B N 1
ATOM 3588 C CA . PHE B 1 122 ? -16.062 -22.438 -3.605 1 98.75 122 PHE B CA 1
ATOM 3589 C C . PHE B 1 122 ? -17.391 -21.703 -3.615 1 98.75 122 PHE B C 1
ATOM 3591 O O . PHE B 1 122 ? -17.438 -20.469 -3.514 1 98.75 122 PHE B O 1
ATOM 3598 N N . ASN B 1 123 ? -18.484 -22.406 -3.732 1 98.19 123 ASN B N 1
ATOM 3599 C CA . ASN B 1 123 ? -19.812 -21.828 -3.74 1 98.19 123 ASN B CA 1
ATOM 3600 C C . ASN B 1 123 ? -20.188 -21.25 -2.373 1 98.19 123 ASN B C 1
ATOM 3602 O O . ASN B 1 123 ? -21.188 -20.547 -2.242 1 98.19 123 ASN B O 1
ATOM 3606 N N . ASN B 1 124 ? -19.375 -21.5 -1.367 1 98.31 124 ASN B N 1
ATOM 3607 C CA . ASN B 1 124 ? -19.594 -20.969 -0.024 1 98.31 124 ASN B CA 1
ATOM 3608 C C . ASN B 1 124 ? -19.156 -19.516 0.081 1 98.31 124 ASN B C 1
ATOM 3610 O O . ASN B 1 124 ? -19.438 -18.859 1.086 1 98.31 124 ASN B O 1
ATOM 3614 N N . PHE B 1 125 ? -18.578 -18.984 -0.959 1 98.81 125 PHE B N 1
ATOM 3615 C CA . PHE B 1 125 ? -18.031 -17.641 -0.948 1 98.81 125 PHE B CA 1
ATOM 3616 C C . PHE B 1 125 ? -18.656 -16.781 -2.045 1 98.81 125 PHE B C 1
ATOM 3618 O O . PHE B 1 125 ? -19.219 -17.312 -3.004 1 98.81 125 PHE B O 1
ATOM 3625 N N . ASN B 1 126 ? -18.594 -15.461 -1.875 1 98.5 126 ASN B N 1
ATOM 3626 C CA . ASN B 1 126 ? -19.047 -14.578 -2.949 1 98.5 126 ASN B CA 1
ATOM 3627 C C . ASN B 1 126 ? -17.922 -13.688 -3.455 1 98.5 126 ASN B C 1
ATOM 3629 O O . ASN B 1 126 ? -18.109 -12.93 -4.414 1 98.5 126 ASN B O 1
ATOM 3633 N N . VAL B 1 127 ? -16.797 -13.773 -2.85 1 98.88 127 VAL B N 1
ATOM 3634 C CA . VAL B 1 127 ? -15.555 -13.148 -3.316 1 98.88 127 VAL B CA 1
ATOM 3635 C C . VAL B 1 127 ? -14.398 -14.141 -3.176 1 98.88 127 VAL B C 1
ATOM 3637 O O . VAL B 1 127 ? -14.211 -14.734 -2.113 1 98.88 127 VAL B O 1
ATOM 3640 N N . ILE B 1 128 ? -13.625 -14.336 -4.199 1 98.94 128 ILE B N 1
ATOM 3641 C CA . ILE B 1 128 ? -12.43 -15.172 -4.145 1 98.94 128 ILE B CA 1
ATOM 3642 C C . ILE B 1 128 ? -11.227 -14.398 -4.668 1 98.94 128 ILE B C 1
ATOM 3644 O O . ILE B 1 128 ? -11.289 -13.805 -5.75 1 98.94 128 ILE B O 1
ATOM 3648 N N . CYS B 1 129 ? -10.211 -14.336 -3.914 1 98.88 129 CYS B N 1
ATOM 3649 C CA . CYS B 1 129 ? -8.93 -13.742 -4.305 1 98.88 129 CYS B CA 1
ATOM 3650 C C . CYS B 1 129 ? -7.828 -14.797 -4.32 1 98.88 129 CYS B C 1
ATOM 3652 O O . CYS B 1 129 ? -7.547 -15.422 -3.297 1 98.88 129 CYS B O 1
ATOM 3654 N N . ALA B 1 130 ? -7.203 -14.961 -5.438 1 98.88 130 ALA B N 1
ATOM 3655 C CA . ALA B 1 130 ? -6.195 -16 -5.617 1 98.88 130 ALA B CA 1
ATOM 3656 C C . ALA B 1 130 ? -4.809 -15.398 -5.816 1 98.88 130 ALA B C 1
ATOM 3658 O O . ALA B 1 130 ? -4.609 -14.57 -6.711 1 98.88 130 ALA B O 1
ATOM 3659 N N . THR B 1 131 ? -3.881 -15.727 -5.012 1 98.38 131 THR B N 1
ATOM 3660 C CA . THR B 1 131 ? -2.479 -15.344 -5.133 1 98.38 131 THR B CA 1
ATOM 3661 C C . THR B 1 131 ? -1.57 -16.562 -5.031 1 98.38 131 THR B C 1
ATOM 3663 O O . THR B 1 131 ? -1.944 -17.578 -4.426 1 98.38 131 THR B O 1
ATOM 3666 N N . GLN B 1 132 ? -0.41 -16.469 -5.672 1 97.56 132 GLN B N 1
ATOM 3667 C CA . GLN B 1 132 ? 0.575 -17.547 -5.691 1 97.56 132 GLN B CA 1
ATOM 3668 C C . GLN B 1 132 ? -0.015 -18.828 -6.289 1 97.56 132 GLN B C 1
ATOM 3670 O O . GLN B 1 132 ? 0.197 -19.922 -5.762 1 97.56 132 GLN B O 1
ATOM 3675 N N . CYS B 1 133 ? -0.853 -18.703 -7.27 1 98.5 133 CYS B N 1
ATOM 3676 C CA . CYS B 1 133 ? -1.473 -19.812 -7.996 1 98.5 133 CYS B CA 1
ATOM 3677 C C . CYS B 1 133 ? -0.905 -19.922 -9.406 1 98.5 133 CYS B C 1
ATOM 3679 O O . CYS B 1 133 ? -0.45 -18.922 -9.977 1 98.5 133 CYS B O 1
ATOM 3681 N N . THR B 1 134 ? -0.899 -21.109 -9.938 1 98.38 134 THR B N 1
ATOM 3682 C CA . THR B 1 134 ? -0.521 -21.328 -11.328 1 98.38 134 THR B CA 1
ATOM 3683 C C . THR B 1 134 ? -1.614 -20.828 -12.273 1 98.38 134 THR B C 1
ATOM 3685 O O . THR B 1 134 ? -2.746 -20.594 -11.844 1 98.38 134 THR B O 1
ATOM 3688 N N . MET B 1 135 ? -1.27 -20.672 -13.539 1 98.31 135 MET B N 1
ATOM 3689 C CA . MET B 1 135 ? -2.252 -20.266 -14.539 1 98.31 135 MET B CA 1
ATOM 3690 C C . MET B 1 135 ? -3.389 -21.281 -14.633 1 98.31 135 MET B C 1
ATOM 3692 O O . MET B 1 135 ? -4.551 -20.906 -14.781 1 98.31 135 MET B O 1
ATOM 3696 N N . THR B 1 136 ? -3.033 -22.531 -14.562 1 98.44 136 THR B N 1
ATOM 3697 C CA . THR B 1 136 ? -4.035 -23.594 -14.594 1 98.44 136 THR B CA 1
ATOM 3698 C C . THR B 1 136 ? -5.027 -23.438 -13.445 1 98.44 136 THR B C 1
ATOM 3700 O O . THR B 1 136 ? -6.238 -23.5 -13.648 1 98.44 136 THR B O 1
ATOM 3703 N N . GLN B 1 137 ? -4.543 -23.188 -12.266 1 98.62 137 GLN B N 1
ATOM 3704 C CA . GLN B 1 137 ? -5.387 -22.984 -11.094 1 98.62 137 GLN B CA 1
ATOM 3705 C C . GLN B 1 137 ? -6.258 -21.734 -11.266 1 98.62 137 GLN B C 1
ATOM 3707 O O . GLN B 1 137 ? -7.445 -21.75 -10.938 1 98.62 137 GLN B O 1
ATOM 3712 N N . LEU B 1 138 ? -5.641 -20.672 -11.742 1 98.81 138 LEU B N 1
ATOM 3713 C CA . LEU B 1 138 ? -6.359 -19.422 -11.922 1 98.81 138 LEU B CA 1
ATOM 3714 C C . LEU B 1 138 ? -7.5 -19.578 -12.922 1 98.81 138 LEU B C 1
ATOM 3716 O O . LEU B 1 138 ? -8.609 -19.094 -12.695 1 98.81 138 LEU B O 1
ATOM 3720 N N . LYS B 1 139 ? -7.215 -20.266 -14.023 1 98.62 139 LYS B N 1
ATOM 3721 C CA . LYS B 1 139 ? -8.242 -20.516 -15.031 1 98.62 139 LYS B CA 1
ATOM 3722 C C . LYS B 1 139 ? -9.383 -21.344 -14.461 1 98.62 139 LYS B C 1
ATOM 3724 O O . LYS B 1 139 ? -10.555 -21.031 -14.68 1 98.62 139 LYS B O 1
ATOM 3729 N N . LYS B 1 140 ? -9.047 -22.328 -13.789 1 98.62 140 LYS B N 1
ATOM 3730 C CA . LYS B 1 140 ? -10.055 -23.188 -13.188 1 98.62 140 LYS B CA 1
ATOM 3731 C C . LYS B 1 140 ? -10.914 -22.422 -12.18 1 98.62 140 LYS B C 1
ATOM 3733 O O . LYS B 1 140 ? -12.141 -22.5 -12.227 1 98.62 140 LYS B O 1
ATOM 3738 N N . LEU B 1 141 ? -10.281 -21.719 -11.273 1 98.81 141 LEU B N 1
ATOM 3739 C CA . LEU B 1 141 ? -10.984 -20.938 -10.266 1 98.81 141 LEU B CA 1
ATOM 3740 C C . LEU B 1 141 ? -11.906 -19.906 -10.914 1 98.81 141 LEU B C 1
ATOM 3742 O O . LEU B 1 141 ? -13.047 -19.719 -10.469 1 98.81 141 LEU B O 1
ATOM 3746 N N . ASN B 1 142 ? -11.352 -19.25 -11.914 1 98.88 142 ASN B N 1
ATOM 3747 C CA . ASN B 1 142 ? -12.164 -18.234 -12.578 1 98.88 142 ASN B CA 1
ATOM 3748 C C . ASN B 1 142 ? -13.398 -18.844 -13.227 1 98.88 142 ASN B C 1
ATOM 3750 O O . ASN B 1 142 ? -14.484 -18.25 -13.18 1 98.88 142 ASN B O 1
ATOM 3754 N N . LYS B 1 143 ? -13.211 -19.984 -13.867 1 98.56 143 LYS B N 1
ATOM 3755 C CA . LYS B 1 143 ? -14.344 -20.672 -14.461 1 98.56 143 LYS B CA 1
ATOM 3756 C C . LYS B 1 143 ? -15.398 -21.016 -13.406 1 98.56 143 LYS B C 1
ATOM 3758 O O . LYS B 1 143 ? -16.594 -20.797 -13.625 1 98.56 143 LYS B O 1
ATOM 3763 N N . ILE B 1 144 ? -14.992 -21.531 -12.297 1 98.69 144 ILE B N 1
ATOM 3764 C CA . ILE B 1 144 ? -15.883 -21.875 -11.188 1 98.69 144 ILE B CA 1
ATOM 3765 C C . ILE B 1 144 ? -16.594 -20.609 -10.695 1 98.69 144 ILE B C 1
ATOM 3767 O O . ILE B 1 144 ? -17.812 -20.625 -10.461 1 98.69 144 ILE B O 1
ATOM 3771 N N . CYS B 1 145 ? -15.875 -19.516 -10.531 1 98.75 145 CYS B N 1
ATOM 3772 C CA . CYS B 1 145 ? -16.438 -18.266 -10.039 1 98.75 145 CYS B CA 1
ATOM 3773 C C . CYS B 1 145 ? -17.516 -17.75 -10.984 1 98.75 145 CYS B C 1
ATOM 3775 O O . CYS B 1 145 ? -18.547 -17.234 -10.539 1 98.75 145 CYS B O 1
ATOM 3777 N N . ARG B 1 146 ? -17.281 -17.828 -12.273 1 98.31 146 ARG B N 1
ATOM 3778 C CA . ARG B 1 146 ? -18.281 -17.391 -13.242 1 98.31 146 ARG B CA 1
ATOM 3779 C C . ARG B 1 146 ? -19.531 -18.266 -13.164 1 98.31 146 ARG B C 1
ATOM 3781 O O . ARG B 1 146 ? -20.641 -17.75 -13.266 1 98.31 146 ARG B O 1
ATOM 3788 N N . GLN B 1 147 ? -19.281 -19.516 -12.984 1 98.06 147 GLN B N 1
ATOM 3789 C CA . GLN B 1 147 ? -20.391 -20.453 -12.867 1 98.06 147 GLN B CA 1
ATOM 3790 C C . GLN B 1 147 ? -21.281 -20.109 -11.672 1 98.06 147 GLN B C 1
ATOM 3792 O O . GLN B 1 147 ? -22.516 -20.141 -11.773 1 98.06 147 GLN B O 1
ATOM 3797 N N . TYR B 1 148 ? -20.656 -19.766 -10.578 1 98.19 148 TYR B N 1
ATOM 3798 C CA . TYR B 1 148 ? -21.391 -19.531 -9.344 1 98.19 148 TYR B CA 1
ATOM 3799 C C . TYR B 1 148 ? -21.625 -18.031 -9.117 1 98.19 148 TYR B C 1
ATOM 3801 O O . TYR B 1 148 ? -22.125 -17.625 -8.07 1 98.19 148 TYR B O 1
ATOM 3809 N N . LYS B 1 149 ? -21.219 -17.156 -10.062 1 97.94 149 LYS B N 1
ATOM 3810 C CA . LYS B 1 149 ? -21.391 -15.711 -9.992 1 97.94 149 LYS B CA 1
ATOM 3811 C C . LYS B 1 149 ? -20.656 -15.141 -8.781 1 97.94 149 LYS B C 1
ATOM 3813 O O . LYS B 1 149 ? -21.203 -14.32 -8.047 1 97.94 149 LYS B O 1
ATOM 3818 N N . ILE B 1 150 ? -19.516 -15.695 -8.547 1 98.75 150 ILE B N 1
ATOM 3819 C CA . ILE B 1 150 ? -18.609 -15.219 -7.512 1 98.75 150 ILE B CA 1
ATOM 3820 C C . ILE B 1 150 ? -17.656 -14.172 -8.086 1 98.75 150 ILE B C 1
ATOM 3822 O O . ILE B 1 150 ? -17.141 -14.336 -9.195 1 98.75 150 ILE B O 1
ATOM 3826 N N . LYS B 1 151 ? -17.453 -13.039 -7.422 1 98.81 151 LYS B N 1
ATOM 3827 C CA . LYS B 1 151 ? -16.438 -12.062 -7.832 1 98.81 151 LYS B CA 1
ATOM 3828 C C . LYS B 1 151 ? -15.039 -12.633 -7.703 1 98.81 151 LYS B C 1
ATOM 3830 O O . LYS B 1 151 ? -14.656 -13.133 -6.641 1 98.81 151 LYS B O 1
ATOM 3835 N N . PHE B 1 152 ? -14.266 -12.57 -8.812 1 98.88 152 PHE B N 1
ATOM 3836 C CA . PHE B 1 152 ? -12.961 -13.227 -8.836 1 98.88 152 PHE B CA 1
ATOM 3837 C C . PHE B 1 152 ? -11.844 -12.203 -8.969 1 98.88 152 PHE B C 1
ATOM 3839 O O . PHE B 1 152 ? -11.891 -11.328 -9.828 1 98.88 152 PHE B O 1
ATOM 3846 N N . PHE B 1 153 ? -10.875 -12.352 -8.125 1 98.94 153 PHE B N 1
ATOM 3847 C CA . PHE B 1 153 ? -9.664 -11.539 -8.141 1 98.94 153 PHE B CA 1
ATOM 3848 C C . PHE B 1 153 ? -8.422 -12.414 -8.148 1 98.94 153 PHE B C 1
ATOM 3850 O O . PHE B 1 153 ? -8.398 -13.477 -7.523 1 98.94 153 PHE B O 1
ATOM 3857 N N . ALA B 1 154 ? -7.391 -11.961 -8.805 1 98.88 154 ALA B N 1
ATOM 3858 C CA . ALA B 1 154 ? -6.086 -12.617 -8.812 1 98.88 154 ALA B CA 1
ATOM 3859 C C . ALA B 1 154 ? -4.957 -11.594 -8.812 1 98.88 154 ALA B C 1
ATOM 3861 O O . ALA B 1 154 ? -5.141 -10.453 -9.258 1 98.88 154 ALA B O 1
ATOM 3862 N N . GLY B 1 155 ? -3.854 -11.93 -8.305 1 98.5 155 GLY B N 1
ATOM 3863 C CA . GLY B 1 155 ? -2.686 -11.062 -8.312 1 98.5 155 GLY B CA 1
ATOM 3864 C C . GLY B 1 155 ? -1.48 -11.68 -7.629 1 98.5 155 GLY B C 1
ATOM 3865 O O . GLY B 1 155 ? -1.584 -12.75 -7.02 1 98.5 155 GLY B O 1
ATOM 3866 N N . ASP B 1 156 ? -0.417 -10.93 -7.766 1 98.31 156 ASP B N 1
ATOM 3867 C CA . ASP B 1 156 ? 0.824 -11.391 -7.148 1 98.31 156 ASP B CA 1
ATOM 3868 C C . ASP B 1 156 ? 1.856 -10.266 -7.09 1 98.31 156 ASP B C 1
ATOM 3870 O O . ASP B 1 156 ? 1.706 -9.242 -7.762 1 98.31 156 ASP B O 1
ATOM 3874 N N . VAL B 1 157 ? 2.814 -10.523 -6.246 1 97.69 157 VAL B N 1
ATOM 3875 C CA . VAL B 1 157 ? 4.012 -9.695 -6.16 1 97.69 157 VAL B CA 1
ATOM 3876 C C . VAL B 1 157 ? 5.258 -10.57 -6.289 1 97.69 157 VAL B C 1
ATOM 3878 O O . VAL B 1 157 ? 5.387 -11.578 -5.594 1 97.69 157 VAL B O 1
ATOM 3881 N N . TRP B 1 158 ? 6.141 -10.273 -7.219 1 96 158 TRP B N 1
ATOM 3882 C CA . TRP B 1 158 ? 7.461 -10.867 -7.387 1 96 158 TRP B CA 1
ATOM 3883 C C . TRP B 1 158 ? 8.555 -9.82 -7.27 1 96 158 TRP B C 1
ATOM 3885 O O . TRP B 1 158 ? 8.82 -9.078 -8.219 1 96 158 TRP B O 1
ATOM 3895 N N . GLY B 1 159 ? 9.18 -9.875 -6.125 1 93.56 159 GLY B N 1
ATOM 3896 C CA . GLY B 1 159 ? 10.164 -8.82 -5.883 1 93.56 159 GLY B CA 1
ATOM 3897 C C . GLY B 1 159 ? 9.562 -7.43 -5.91 1 93.56 159 GLY B C 1
ATOM 3898 O O . GLY B 1 159 ? 8.688 -7.113 -5.105 1 93.56 159 GLY B O 1
ATOM 3899 N N . THR B 1 160 ? 10.023 -6.68 -6.938 1 92.94 160 THR B N 1
ATOM 3900 C CA . THR B 1 160 ? 9.57 -5.297 -7.055 1 92.94 160 THR B CA 1
ATOM 3901 C C . THR B 1 160 ? 8.445 -5.184 -8.078 1 92.94 160 THR B C 1
ATOM 3903 O O . THR B 1 160 ? 7.938 -4.086 -8.328 1 92.94 160 THR B O 1
ATOM 3906 N N . PHE B 1 161 ? 8 -6.27 -8.609 1 94.75 161 PHE B N 1
ATOM 3907 C CA . PHE B 1 161 ? 6.961 -6.277 -9.633 1 94.75 161 PHE B CA 1
ATOM 3908 C C . PHE B 1 161 ? 5.676 -6.891 -9.086 1 94.75 161 PHE B C 1
ATOM 3910 O O . PHE B 1 161 ? 5.719 -7.789 -8.242 1 94.75 161 PHE B O 1
ATOM 3917 N N . GLY B 1 162 ? 4.52 -6.41 -9.539 1 96.75 162 GLY B N 1
ATOM 3918 C CA . GLY B 1 162 ? 3.252 -7.016 -9.164 1 96.75 162 GLY B CA 1
ATOM 3919 C C . GLY B 1 162 ? 2.125 -6.684 -10.125 1 96.75 162 GLY B C 1
ATOM 3920 O O . GLY B 1 162 ? 2.268 -5.805 -10.977 1 96.75 162 GLY B O 1
ATOM 3921 N N . TYR B 1 163 ? 1.051 -7.445 -10.055 1 97.25 163 TYR B N 1
ATOM 3922 C CA . TYR B 1 163 ? -0.135 -7.203 -10.867 1 97.25 163 TYR B CA 1
ATOM 3923 C C . TYR B 1 163 ? -1.403 -7.578 -10.109 1 97.25 163 TYR B C 1
ATOM 3925 O O . TYR B 1 163 ? -1.351 -8.32 -9.133 1 97.25 163 TYR B O 1
ATOM 3933 N N . THR B 1 164 ? -2.494 -7.043 -10.5 1 98.06 164 THR B N 1
ATOM 3934 C CA . THR B 1 164 ? -3.801 -7.516 -10.055 1 98.06 164 THR B CA 1
ATOM 3935 C C . THR B 1 164 ? -4.742 -7.691 -11.242 1 98.06 164 THR B C 1
ATOM 3937 O O . THR B 1 164 ? -4.555 -7.07 -12.289 1 98.06 164 THR B O 1
ATOM 3940 N N . PHE B 1 165 ? -5.668 -8.57 -11.133 1 98.44 165 PHE B N 1
ATOM 3941 C CA . PHE B 1 165 ? -6.695 -8.891 -12.117 1 98.44 165 PHE B CA 1
ATOM 3942 C C . PHE B 1 165 ? -8.055 -9.039 -11.445 1 98.44 165 PHE B C 1
ATOM 3944 O O . PHE B 1 165 ? -8.148 -9.531 -10.32 1 98.44 165 PHE B O 1
ATOM 3951 N N . ALA B 1 166 ? -9.062 -8.602 -12.133 1 98.56 166 ALA B N 1
ATOM 3952 C CA . ALA B 1 166 ? -10.422 -8.781 -11.633 1 98.56 166 ALA B CA 1
ATOM 3953 C C . ALA B 1 166 ? -11.344 -9.297 -12.727 1 98.56 166 ALA B C 1
ATOM 3955 O O . ALA B 1 166 ? -11.258 -8.867 -13.883 1 98.56 166 ALA B O 1
ATOM 3956 N N . ASP B 1 167 ? -12.164 -10.242 -12.398 1 98.75 167 ASP B N 1
ATOM 3957 C CA . ASP B 1 167 ? -13.32 -10.688 -13.172 1 98.75 167 ASP B CA 1
ATOM 3958 C C . ASP B 1 167 ? -14.594 -10.633 -12.328 1 98.75 167 ASP B C 1
ATOM 3960 O O . ASP B 1 167 ? -14.891 -11.57 -11.578 1 98.75 167 ASP B O 1
ATOM 3964 N N . LEU B 1 168 ? -15.414 -9.617 -12.609 1 98.44 168 LEU B N 1
ATOM 3965 C CA . LEU B 1 168 ? -16.625 -9.398 -11.828 1 98.44 168 LEU B CA 1
ATOM 3966 C C . LEU B 1 168 ? -17.859 -9.805 -12.617 1 98.44 168 LEU B C 1
ATOM 3968 O O . LEU B 1 168 ? -18.984 -9.5 -12.219 1 98.44 168 LEU B O 1
ATOM 3972 N N . GLY B 1 169 ? -17.656 -10.484 -13.758 1 97.31 169 GLY B N 1
ATOM 3973 C CA . GLY B 1 169 ? -18.781 -10.773 -14.625 1 97.31 169 GLY B CA 1
ATOM 3974 C C . GLY B 1 169 ? -19.516 -9.531 -15.078 1 97.31 169 GLY B C 1
ATOM 3975 O O . GLY B 1 169 ? -18.906 -8.586 -15.594 1 97.31 169 GLY B O 1
ATOM 3976 N N . GLU B 1 170 ? -20.797 -9.602 -15.078 1 96.69 170 GLU B N 1
ATOM 3977 C CA . GLU B 1 170 ? -21.609 -8.398 -15.203 1 96.69 170 GLU B CA 1
ATOM 3978 C C . GLU B 1 170 ? -21.75 -7.684 -13.859 1 96.69 170 GLU B C 1
ATOM 3980 O O . GLU B 1 170 ? -22.281 -8.25 -12.898 1 96.69 170 GLU B O 1
ATOM 3985 N N . HIS B 1 171 ? -21.203 -6.516 -13.766 1 97.38 171 HIS B N 1
ATOM 3986 C CA . HIS B 1 171 ? -21.109 -5.852 -12.469 1 97.38 171 HIS B CA 1
ATOM 3987 C C . HIS B 1 171 ? -21.781 -4.48 -12.508 1 97.38 171 HIS B C 1
ATOM 3989 O O . HIS B 1 171 ? -21.453 -3.643 -13.344 1 97.38 171 HIS B O 1
ATOM 3995 N N . GLU B 1 172 ? -22.688 -4.301 -11.617 1 96.5 172 GLU B N 1
ATOM 3996 C CA . GLU B 1 172 ? -23.375 -3.021 -11.461 1 96.5 172 GLU B CA 1
ATOM 3997 C C . GLU B 1 172 ? -22.828 -2.24 -10.273 1 96.5 172 GLU B C 1
ATOM 3999 O O . GLU B 1 172 ? -22.516 -2.82 -9.227 1 96.5 172 GLU B O 1
ATOM 4004 N N . TYR B 1 173 ? -22.719 -0.977 -10.422 1 94.94 173 TYR B N 1
ATOM 4005 C CA . TYR B 1 173 ? -22.203 -0.129 -9.352 1 94.94 173 TYR B CA 1
ATOM 4006 C C . TYR B 1 173 ? -22.766 1.283 -9.461 1 94.94 173 TYR B C 1
ATOM 4008 O O . TYR B 1 173 ? -23.312 1.661 -10.492 1 94.94 173 TYR B O 1
ATOM 4016 N N . ALA B 1 174 ? -22.688 1.98 -8.352 1 92.94 174 ALA B N 1
ATOM 4017 C CA . ALA B 1 174 ? -23.094 3.379 -8.289 1 92.94 174 ALA B CA 1
ATOM 4018 C C . ALA B 1 174 ? -21.891 4.312 -8.367 1 92.94 174 ALA B C 1
ATOM 4020 O O . ALA B 1 174 ? -20.828 4.012 -7.82 1 92.94 174 ALA B O 1
ATOM 4021 N N . GLU B 1 175 ? -22.062 5.379 -9.078 1 87.81 175 GLU B N 1
ATOM 4022 C CA . GLU B 1 175 ? -21.031 6.414 -9.164 1 87.81 175 GLU B CA 1
ATOM 4023 C C . GLU B 1 175 ? -21.641 7.801 -8.961 1 87.81 175 GLU B C 1
ATOM 4025 O O . GLU B 1 175 ? -22.719 8.102 -9.461 1 87.81 175 GLU B O 1
ATOM 4030 N N . ASP B 1 176 ? -20.984 8.586 -8.102 1 79.69 176 ASP B N 1
ATOM 4031 C CA . ASP B 1 176 ? -21.406 9.969 -7.906 1 79.69 176 ASP B CA 1
ATOM 4032 C C . ASP B 1 176 ? -20.844 10.875 -9 1 79.69 176 ASP B C 1
ATOM 4034 O O . ASP B 1 176 ? -19.641 10.922 -9.227 1 79.69 176 ASP B O 1
ATOM 4038 N N . ILE B 1 177 ? -21.766 11.484 -9.727 1 78.56 177 ILE B N 1
ATOM 4039 C CA . ILE B 1 177 ? -21.344 12.406 -10.789 1 78.56 177 ILE B CA 1
ATOM 4040 C C . ILE B 1 177 ? -21.828 13.82 -10.461 1 78.56 177 ILE B C 1
ATOM 4042 O O . ILE B 1 177 ? -22.922 14.008 -9.945 1 78.56 177 ILE B O 1
ATOM 4046 N N . VAL B 1 178 ? -20.953 14.805 -10.664 1 73.38 178 VAL B N 1
ATOM 4047 C CA . VAL B 1 178 ? -21.328 16.203 -10.453 1 73.38 178 VAL B CA 1
ATOM 4048 C C . VAL B 1 178 ? -22.078 16.719 -11.68 1 73.38 178 VAL B C 1
ATOM 4050 O O . VAL B 1 178 ? -21.578 16.641 -12.805 1 73.38 178 VAL B O 1
ATOM 4053 N N . GLN B 1 179 ? -23.312 17.047 -11.531 1 74.25 179 GLN B N 1
ATOM 4054 C CA . GLN B 1 179 ? -24.109 17.625 -12.609 1 74.25 179 GLN B CA 1
ATOM 4055 C C . GLN B 1 179 ? -24.391 19.109 -12.352 1 74.25 179 GLN B C 1
ATOM 4057 O O . GLN B 1 179 ? -24.578 19.516 -11.203 1 74.25 179 GLN B O 1
ATOM 4062 N N . THR B 1 180 ? -24.141 19.891 -13.32 1 72.69 180 THR B N 1
ATOM 4063 C CA . THR B 1 180 ? -24.5 21.312 -13.242 1 72.69 180 THR B CA 1
ATOM 4064 C C . THR B 1 180 ? -25.984 21.5 -13.586 1 72.69 180 THR B C 1
ATOM 4066 O O . THR B 1 180 ? -26.438 21.062 -14.648 1 72.69 180 THR B O 1
ATOM 4069 N N . LYS B 1 181 ? -26.781 21.922 -12.609 1 69.31 181 LYS B N 1
ATOM 4070 C CA . LYS B 1 181 ? -28.188 22.188 -12.867 1 69.31 181 LYS B CA 1
ATOM 4071 C C . LYS B 1 181 ? -28.469 23.688 -12.883 1 69.31 181 LYS B C 1
ATOM 4073 O O . LYS B 1 181 ? -27.969 24.422 -12.023 1 69.31 181 LYS B O 1
ATOM 4078 N N . PRO B 1 182 ? -29.188 24.125 -13.922 1 70.06 182 PRO B N 1
ATOM 4079 C CA . PRO B 1 182 ? -29.578 25.531 -13.938 1 70.06 182 PRO B CA 1
ATOM 4080 C C . PRO B 1 182 ? -30.516 25.906 -12.789 1 70.06 182 PRO B C 1
ATOM 4082 O O . PRO B 1 182 ? -31.391 25.109 -12.422 1 70.06 182 PRO B O 1
ATOM 4085 N N . VAL B 1 183 ? -30.109 26.625 -11.836 1 65.94 183 VAL B N 1
ATOM 4086 C CA . VAL B 1 183 ? -31 27.094 -10.773 1 65.94 183 VAL B CA 1
ATOM 4087 C C . VAL B 1 183 ? -31.875 28.234 -11.297 1 65.94 183 VAL B C 1
ATOM 4089 O O . VAL B 1 183 ? -31.375 29.156 -11.945 1 65.94 183 VAL B O 1
ATOM 4092 N N . ASN B 1 184 ? -33.125 27.906 -11.5 1 58.06 184 ASN B N 1
ATOM 4093 C CA . ASN B 1 184 ? -34.062 28.938 -11.891 1 58.06 184 ASN B CA 1
ATOM 4094 C C . ASN B 1 184 ? -34.094 30.094 -10.883 1 58.06 184 ASN B C 1
ATOM 4096 O O . ASN B 1 184 ? -34.344 29.859 -9.688 1 58.06 184 ASN B O 1
ATOM 4100 N N . ALA B 1 185 ? -33.406 31.109 -11.055 1 52.59 185 ALA B N 1
ATOM 4101 C CA . ALA B 1 185 ? -33.531 32.312 -10.234 1 52.59 185 ALA B CA 1
ATOM 4102 C C . ALA B 1 185 ? -35 32.625 -9.953 1 52.59 185 ALA B C 1
ATOM 4104 O O . ALA B 1 185 ? -35.812 32.656 -10.875 1 52.59 185 ALA B O 1
ATOM 4105 N N . ALA B 1 186 ? -35.469 32.469 -8.812 1 47.12 186 ALA B N 1
ATOM 4106 C CA . ALA B 1 186 ? -36.812 32.969 -8.562 1 47.12 186 ALA B CA 1
ATOM 4107 C C . ALA B 1 186 ? -37.094 34.219 -9.367 1 47.12 186 ALA B C 1
ATOM 4109 O O . ALA B 1 186 ? -38.094 34.281 -10.086 1 47.12 186 ALA B O 1
ATOM 4110 N N . GLY B 1 187 ? -37.5 35.406 -8.578 1 43.94 187 GLY B N 1
ATOM 4111 C CA . GLY B 1 187 ? -38.156 36.625 -8.992 1 43.94 187 GLY B CA 1
ATOM 4112 C C . GLY B 1 187 ? -37.469 37.344 -10.133 1 43.94 187 GLY B C 1
ATOM 4113 O O . GLY B 1 187 ? -36.469 36.844 -10.664 1 43.94 187 GLY B O 1
ATOM 4114 N N . GLY B 1 188 ? -37.594 38.906 -10.086 1 44.53 188 GLY B N 1
ATOM 4115 C CA . GLY B 1 188 ? -37.5 40.094 -10.906 1 44.53 188 GLY B CA 1
ATOM 4116 C C . GLY B 1 188 ? -36.125 40.312 -11.484 1 44.53 188 GLY B C 1
ATOM 4117 O O . GLY B 1 188 ? -35.812 41.406 -11.953 1 44.53 188 GLY B O 1
ATOM 4118 N N . GLU B 1 189 ? -35.094 39.625 -10.852 1 46.97 189 GLU B N 1
ATOM 4119 C CA . GLU B 1 189 ? -33.875 40.219 -11.328 1 46.97 189 GLU B CA 1
ATOM 4120 C C . GLU B 1 189 ? -33.594 39.875 -12.781 1 46.97 189 GLU B C 1
ATOM 4122 O O . GLU B 1 189 ? -34.062 38.844 -13.273 1 46.97 189 GLU B O 1
ATOM 4127 N N . PRO B 1 190 ? -32.844 40.75 -13.586 1 50.72 190 PRO B N 1
ATOM 4128 C CA . PRO B 1 190 ? -32.656 40.719 -15.031 1 50.72 190 PRO B CA 1
ATOM 4129 C C . PRO B 1 190 ? -32.219 39.344 -15.547 1 50.72 190 PRO B C 1
ATOM 4131 O O . PRO B 1 190 ? -31.594 38.594 -14.812 1 50.72 190 PRO B O 1
ATOM 4134 N N . LYS B 1 191 ? -32.719 38.812 -16.656 1 49.5 191 LYS B N 1
ATOM 4135 C CA . LYS B 1 191 ? -32.75 37.625 -17.5 1 49.5 191 LYS B CA 1
ATOM 4136 C C . LYS B 1 191 ? -31.359 37 -17.562 1 49.5 191 LYS B C 1
ATOM 4138 O O . LYS B 1 191 ? -31.156 36 -18.25 1 49.5 191 LYS B O 1
ATOM 4143 N N . GLY B 1 192 ? -30.109 37.531 -17.422 1 48.81 192 GLY B N 1
ATOM 4144 C CA . GLY B 1 192 ? -28.859 37.062 -18 1 48.81 192 GLY B CA 1
ATOM 4145 C C . GLY B 1 192 ? -28.203 35.938 -17.234 1 48.81 192 GLY B C 1
ATOM 4146 O O . GLY B 1 192 ? -27.422 35.156 -17.781 1 48.81 192 GLY B O 1
ATOM 4147 N N . LYS B 1 193 ? -27.766 36.094 -15.945 1 53.38 193 LYS B N 1
ATOM 4148 C CA . LYS B 1 193 ? -26.75 35.219 -15.398 1 53.38 193 LYS B CA 1
ATOM 4149 C C . LYS B 1 193 ? -27.359 33.938 -14.836 1 53.38 193 LYS B C 1
ATOM 4151 O O . LYS B 1 193 ? -27.984 33.969 -13.773 1 53.38 193 LYS B O 1
ATOM 4156 N N . GLU B 1 194 ? -27.656 33 -15.609 1 54.91 194 GLU B N 1
ATOM 4157 C CA . GLU B 1 194 ? -28.031 31.656 -15.164 1 54.91 194 GLU B CA 1
ATOM 4158 C C . GLU B 1 194 ? -27.047 31.109 -14.133 1 54.91 194 GLU B C 1
ATOM 4160 O O . GLU B 1 194 ? -25.844 31.047 -14.391 1 54.91 194 GLU B O 1
ATOM 4165 N N . LYS B 1 195 ? -27.359 31.281 -12.867 1 62.56 195 LYS B N 1
ATOM 4166 C CA . LYS B 1 195 ? -26.547 30.641 -11.82 1 62.56 195 LYS B CA 1
ATOM 4167 C C . LYS B 1 195 ? -26.641 29.125 -11.898 1 62.56 195 LYS B C 1
ATOM 4169 O O . LYS B 1 195 ? -27.719 28.578 -12.109 1 62.56 195 LYS B O 1
ATOM 4174 N N . PHE B 1 196 ? -25.547 28.422 -12.25 1 63.56 196 PHE B N 1
ATOM 4175 C CA . PHE B 1 196 ? -25.453 26.953 -12.25 1 63.56 196 PHE B CA 1
ATOM 4176 C C . PHE B 1 196 ? -25.016 26.453 -10.883 1 63.56 196 PHE B C 1
ATOM 4178 O O . PHE B 1 196 ? -24.156 27.062 -10.227 1 63.56 196 PHE B O 1
ATOM 4185 N N . GLU B 1 197 ? -26.016 25.672 -10.266 1 68.81 197 GLU B N 1
ATOM 4186 C CA . GLU B 1 197 ? -25.594 24.984 -9.039 1 68.81 197 GLU B CA 1
ATOM 4187 C C . GLU B 1 197 ? -25.094 23.578 -9.344 1 68.81 197 GLU B C 1
ATOM 4189 O O . GLU B 1 197 ? -25.672 22.875 -10.188 1 68.81 197 GLU B O 1
ATOM 4194 N N . LYS B 1 198 ? -23.891 23.234 -8.859 1 68 198 LYS B N 1
ATOM 4195 C CA . LYS B 1 198 ? -23.359 21.875 -9 1 68 198 LYS B CA 1
ATOM 4196 C C . LYS B 1 198 ? -23.938 20.938 -7.945 1 68 198 LYS B C 1
ATOM 4198 O O . LYS B 1 198 ? -23.922 21.25 -6.754 1 68 198 LYS B O 1
ATOM 4203 N N . ILE B 1 199 ? -24.797 19.969 -8.531 1 73.81 199 ILE B N 1
ATOM 4204 C CA . ILE B 1 199 ? -25.375 18.969 -7.629 1 73.81 199 ILE B CA 1
ATOM 4205 C C . ILE B 1 199 ? -24.703 17.625 -7.867 1 73.81 199 ILE B C 1
ATOM 4207 O O . ILE B 1 199 ? -24.406 17.25 -9.008 1 73.81 199 ILE B O 1
ATOM 4211 N N . VAL B 1 200 ? -24.297 16.859 -6.836 1 74.81 200 VAL B N 1
ATOM 4212 C CA . VAL B 1 200 ? -23.781 15.508 -6.934 1 74.81 200 VAL B CA 1
ATOM 4213 C C . VAL B 1 200 ? -24.922 14.516 -7.066 1 74.81 200 VAL B C 1
ATOM 4215 O O . VAL B 1 200 ? -25.812 14.461 -6.211 1 74.81 200 VAL B O 1
ATOM 4218 N N . ILE B 1 201 ? -25.031 13.867 -8.266 1 82.44 201 ILE B N 1
ATOM 4219 C CA . ILE B 1 201 ? -26.062 12.859 -8.484 1 82.44 201 ILE B CA 1
ATOM 4220 C C . ILE B 1 201 ? -25.422 11.477 -8.539 1 82.44 201 ILE B C 1
ATOM 4222 O O . ILE B 1 201 ? -24.359 11.297 -9.133 1 82.44 201 ILE B O 1
ATOM 4226 N N . THR B 1 202 ? -26.062 10.461 -7.898 1 86.31 202 THR B N 1
ATOM 4227 C CA . THR B 1 202 ? -25.625 9.07 -7.934 1 86.31 202 THR B CA 1
ATOM 4228 C C . THR B 1 202 ? -26.219 8.352 -9.141 1 86.31 202 THR B C 1
ATOM 4230 O O . THR B 1 202 ? -27.438 8.297 -9.305 1 86.31 202 THR B O 1
ATOM 4233 N N . GLU B 1 203 ? -25.328 7.879 -10.031 1 91.19 203 GLU B N 1
ATOM 4234 C CA . GLU B 1 203 ? -25.766 7.145 -11.219 1 91.19 203 GLU B CA 1
ATOM 4235 C C . GLU B 1 203 ? -25.391 5.668 -11.117 1 91.19 203 GLU B C 1
ATOM 4237 O O . GLU B 1 203 ? -24.312 5.32 -10.633 1 91.19 203 GLU B O 1
ATOM 4242 N N . LYS B 1 204 ? -26.281 4.891 -11.633 1 93.81 204 LYS B N 1
ATOM 4243 C CA . LYS B 1 204 ? -26.031 3.457 -11.727 1 93.81 204 LYS B CA 1
ATOM 4244 C C . LYS B 1 204 ? -25.375 3.104 -13.062 1 93.81 204 LYS B C 1
ATOM 4246 O O . LYS B 1 204 ? -25.797 3.582 -14.117 1 93.81 204 LYS B O 1
ATOM 4251 N N . ARG B 1 205 ? -24.312 2.326 -12.953 1 95.56 205 ARG B N 1
ATOM 4252 C CA . ARG B 1 205 ? -23.578 1.887 -14.141 1 95.56 205 ARG B CA 1
ATOM 4253 C C . ARG B 1 205 ? -23.359 0.38 -14.117 1 95.56 205 ARG B C 1
ATOM 4255 O O . ARG B 1 205 ? -23.594 -0.272 -13.094 1 95.56 205 ARG B O 1
ATOM 4262 N N . LYS B 1 206 ? -23.031 -0.09 -15.336 1 95.81 206 LYS B N 1
ATOM 4263 C CA . LYS B 1 206 ? -22.797 -1.521 -15.492 1 95.81 206 LYS B CA 1
ATOM 4264 C C . LYS B 1 206 ? -21.547 -1.78 -16.344 1 95.81 206 LYS B C 1
ATOM 4266 O O . LYS B 1 206 ? -21.344 -1.114 -17.359 1 95.81 206 LYS B O 1
ATOM 4271 N N . ASP B 1 207 ? -20.672 -2.639 -15.898 1 96.12 207 ASP B N 1
ATOM 4272 C CA . ASP B 1 207 ? -19.516 -3.07 -16.656 1 96.12 207 ASP B CA 1
ATOM 4273 C C . ASP B 1 207 ? -19.5 -4.586 -16.844 1 96.12 207 ASP B C 1
ATOM 4275 O O . ASP B 1 207 ? -20 -5.324 -15.992 1 96.12 207 ASP B O 1
ATOM 4279 N N . ASN B 1 208 ? -18.938 -5.023 -17.953 1 96.81 208 ASN B N 1
ATOM 4280 C CA . ASN B 1 208 ? -18.734 -6.438 -18.234 1 96.81 208 ASN B CA 1
ATOM 4281 C C . ASN B 1 208 ? -17.25 -6.809 -18.219 1 96.81 208 ASN B C 1
ATOM 4283 O O . ASN B 1 208 ? -16.422 -6.129 -18.828 1 96.81 208 ASN B O 1
ATOM 4287 N N . PHE B 1 209 ? -16.938 -7.816 -17.547 1 97.81 209 PHE B N 1
ATOM 4288 C CA . PHE B 1 209 ? -15.555 -8.266 -17.406 1 97.81 209 PHE B CA 1
ATOM 4289 C C . PHE B 1 209 ? -15.312 -9.523 -18.234 1 97.81 209 PHE B C 1
ATOM 4291 O O . PHE B 1 209 ? -16.25 -10.242 -18.578 1 97.81 209 PHE B O 1
ATOM 4298 N N . VAL B 1 210 ? -14.047 -9.773 -18.5 1 97.12 210 VAL B N 1
ATOM 4299 C CA . VAL B 1 210 ? -13.656 -10.969 -19.25 1 97.12 210 VAL B CA 1
ATOM 4300 C C . VAL B 1 210 ? -12.961 -11.953 -18.312 1 97.12 210 VAL B C 1
ATOM 4302 O O . VAL B 1 210 ? -12.414 -11.57 -17.281 1 97.12 210 VAL B O 1
ATOM 4305 N N . PRO B 1 211 ? -12.961 -13.211 -18.641 1 97.88 211 PRO B N 1
ATOM 4306 C CA . PRO B 1 211 ? -12.289 -14.203 -17.797 1 97.88 211 PRO B CA 1
ATOM 4307 C C . PRO B 1 211 ? -10.766 -14.133 -17.906 1 97.88 211 PRO B C 1
ATOM 4309 O O . PRO B 1 211 ? -10.234 -13.562 -18.859 1 97.88 211 PRO B O 1
ATOM 4312 N N . PHE B 1 212 ? -10.109 -14.711 -16.984 1 98.19 212 PHE B N 1
ATOM 4313 C CA . PHE B 1 212 ? -8.656 -14.703 -16.875 1 98.19 212 PHE B CA 1
ATOM 4314 C C . PHE B 1 212 ? -8.023 -15.281 -18.141 1 98.19 212 PHE B C 1
ATOM 4316 O O . PHE B 1 212 ? -6.988 -14.797 -18.594 1 98.19 212 PHE B O 1
ATOM 4323 N N . GLU B 1 213 ? -8.625 -16.312 -18.688 1 97.19 213 GLU B N 1
ATOM 4324 C CA . GLU B 1 213 ? -8.094 -16.984 -19.875 1 97.19 213 GLU B CA 1
ATOM 4325 C C . GLU B 1 213 ? -7.984 -16 -21.047 1 97.19 213 GLU B C 1
ATOM 4327 O O . GLU B 1 213 ? -7.113 -16.156 -21.906 1 97.19 213 GLU B O 1
ATOM 4332 N N . SER B 1 214 ? -8.82 -15.023 -21.047 1 96.19 214 SER B N 1
ATOM 4333 C CA . SER B 1 214 ? -8.898 -14.086 -22.172 1 96.19 214 SER B CA 1
ATOM 4334 C C . SER B 1 214 ? -7.727 -13.109 -22.141 1 96.19 214 SER B C 1
ATOM 4336 O O . SER B 1 214 ? -7.461 -12.43 -23.141 1 96.19 214 SER B O 1
ATOM 4338 N N . ILE B 1 215 ? -6.988 -13.016 -21.016 1 95.38 215 ILE B N 1
ATOM 4339 C CA . ILE B 1 215 ? -5.941 -12.008 -20.938 1 95.38 215 ILE B CA 1
ATOM 4340 C C . ILE B 1 215 ? -4.57 -12.672 -21 1 95.38 215 ILE B C 1
ATOM 4342 O O . ILE B 1 215 ? -3.541 -12 -20.953 1 95.38 215 ILE B O 1
ATOM 4346 N N . ILE B 1 216 ? -4.578 -13.961 -21.094 1 96.12 216 ILE B N 1
ATOM 4347 C CA . ILE B 1 216 ? -3.33 -14.719 -21.125 1 96.12 216 ILE B CA 1
ATOM 4348 C C . ILE B 1 216 ? -2.852 -14.859 -22.578 1 96.12 216 ILE B C 1
ATOM 4350 O O . ILE B 1 216 ? -3.605 -15.297 -23.438 1 96.12 216 ILE B O 1
ATOM 4354 N N . ASP B 1 217 ? -1.609 -14.477 -22.812 1 94.62 217 ASP B N 1
ATOM 4355 C CA . ASP B 1 217 ? -0.929 -14.641 -24.094 1 94.62 217 ASP B CA 1
ATOM 4356 C C . ASP B 1 217 ? -1.71 -13.969 -25.234 1 94.62 217 ASP B C 1
ATOM 4358 O O . ASP B 1 217 ? -1.951 -14.57 -26.266 1 94.62 217 ASP B O 1
ATOM 4362 N N . ILE B 1 218 ? -2.141 -12.82 -24.906 1 92.75 218 ILE B N 1
ATOM 4363 C CA . ILE B 1 218 ? -2.879 -12.047 -25.891 1 92.75 218 ILE B CA 1
ATOM 4364 C C . ILE B 1 218 ? -1.948 -11.664 -27.047 1 92.75 218 ILE B C 1
ATOM 4366 O O . ILE B 1 218 ? -0.734 -11.555 -26.859 1 92.75 218 ILE B O 1
ATOM 4370 N N . ASP B 1 219 ? -2.604 -11.492 -28.172 1 91.5 219 ASP B N 1
ATOM 4371 C CA . ASP B 1 219 ? -1.845 -11.062 -29.344 1 91.5 219 ASP B CA 1
ATOM 4372 C C . ASP B 1 219 ? -1.244 -9.672 -29.125 1 91.5 219 ASP B C 1
ATOM 4374 O O . ASP B 1 219 ? -1.902 -8.789 -28.578 1 91.5 219 ASP B O 1
ATOM 4378 N N . LYS B 1 220 ? -0.064 -9.57 -29.641 1 88.56 220 LYS B N 1
ATOM 4379 C CA . LYS B 1 220 ? 0.667 -8.32 -29.484 1 88.56 220 LYS B CA 1
ATOM 4380 C C . LYS B 1 220 ? -0.148 -7.137 -30 1 88.56 220 LYS B C 1
ATOM 4382 O O . LYS B 1 220 ? -0.099 -6.043 -29.438 1 88.56 220 LYS B O 1
ATOM 4387 N N . SER B 1 221 ? -0.857 -7.328 -31.016 1 87.5 221 SER B N 1
ATOM 4388 C CA . SER B 1 221 ? -1.635 -6.273 -31.656 1 87.5 221 SER B CA 1
ATOM 4389 C C . SER B 1 221 ? -2.738 -5.758 -30.734 1 87.5 221 SER B C 1
ATOM 4391 O O . SER B 1 221 ? -3.248 -4.652 -30.938 1 87.5 221 SER B O 1
ATOM 4393 N N . ARG B 1 222 ? -3.057 -6.477 -29.75 1 87.19 222 ARG B N 1
ATOM 4394 C CA . ARG B 1 222 ? -4.145 -6.117 -28.844 1 87.19 222 ARG B CA 1
ATOM 4395 C C . ARG B 1 222 ? -3.615 -5.41 -27.609 1 87.19 222 ARG B C 1
ATOM 4397 O O . ARG B 1 222 ? -4.391 -4.961 -26.766 1 87.19 222 ARG B O 1
ATOM 4404 N N . LEU B 1 223 ? -2.33 -5.375 -27.438 1 88.31 223 LEU B N 1
ATOM 4405 C CA . LEU B 1 223 ? -1.708 -4.734 -26.281 1 88.31 223 LEU B CA 1
ATOM 4406 C C . LEU B 1 223 ? -1.415 -3.266 -26.578 1 88.31 223 LEU B C 1
ATOM 4408 O O . LEU B 1 223 ? -1.002 -2.916 -27.688 1 88.31 223 LEU B O 1
ATOM 4412 N N . PRO B 1 224 ? -1.712 -2.465 -25.547 1 82.25 224 PRO B N 1
ATOM 4413 C CA . PRO B 1 224 ? -1.32 -1.066 -25.75 1 82.25 224 PRO B CA 1
ATOM 4414 C C . PRO B 1 224 ? 0.187 -0.895 -25.922 1 82.25 224 PRO B C 1
ATOM 4416 O O . PRO B 1 224 ? 0.969 -1.606 -25.281 1 82.25 224 PRO B O 1
ATOM 4419 N N . THR B 1 225 ? 0.685 -0.026 -26.703 1 69 225 THR B N 1
ATOM 4420 C CA . THR B 1 225 ? 2.078 0.123 -27.109 1 69 225 THR B CA 1
ATOM 4421 C C . THR B 1 225 ? 2.926 0.64 -25.953 1 69 225 THR B C 1
ATOM 4423 O O . THR B 1 225 ? 4.035 0.152 -25.719 1 69 225 THR B O 1
ATOM 4426 N N . ARG B 1 226 ? 2.545 1.595 -25.297 1 65.38 226 ARG B N 1
ATOM 4427 C CA . ARG B 1 226 ? 3.414 2.281 -24.344 1 65.38 226 ARG B CA 1
ATOM 4428 C C . ARG B 1 226 ? 3.377 1.6 -22.984 1 65.38 226 ARG B C 1
ATOM 4430 O O . ARG B 1 226 ? 4.273 1.801 -22.156 1 65.38 226 ARG B O 1
ATOM 4437 N N . GLU B 1 227 ? 2.779 0.459 -22.891 1 64.88 227 GLU B N 1
ATOM 4438 C CA . GLU B 1 227 ? 2.688 0.016 -21.5 1 64.88 227 GLU B CA 1
ATOM 4439 C C . GLU B 1 227 ? 2.568 -1.503 -21.406 1 64.88 227 GLU B C 1
ATOM 4441 O O . GLU B 1 227 ? 2.154 -2.041 -20.375 1 64.88 227 GLU B O 1
ATOM 4446 N N . SER B 1 228 ? 3.201 -1.933 -22.406 1 83.88 228 SER B N 1
ATOM 4447 C CA . SER B 1 228 ? 2.998 -3.375 -22.484 1 83.88 228 SER B CA 1
ATOM 4448 C C . SER B 1 228 ? 4.156 -4.133 -21.844 1 83.88 228 SER B C 1
ATOM 4450 O O . SER B 1 228 ? 4.086 -5.352 -21.672 1 83.88 228 SER B O 1
ATOM 4452 N N . GLU B 1 229 ? 5.152 -3.336 -21.391 1 91.12 229 GLU B N 1
ATOM 4453 C CA . GLU B 1 229 ? 6.336 -4.02 -20.875 1 91.12 229 GLU B CA 1
ATOM 4454 C C . GLU B 1 229 ? 6.012 -4.836 -19.625 1 91.12 229 GLU B C 1
ATOM 4456 O O . GLU B 1 229 ? 6.461 -5.977 -19.484 1 91.12 229 GLU B O 1
ATOM 4461 N N . MET B 1 230 ? 5.207 -4.234 -18.828 1 93.5 230 MET B N 1
ATOM 4462 C CA . MET B 1 230 ? 4.871 -4.906 -17.578 1 93.5 230 MET B CA 1
ATOM 4463 C C . MET B 1 230 ? 4 -6.129 -17.844 1 93.5 230 MET B C 1
ATOM 4465 O O . MET B 1 230 ? 4.023 -7.086 -17.062 1 93.5 230 MET B O 1
ATOM 4469 N N . TYR B 1 231 ? 3.242 -6.062 -18.938 1 95.81 231 TYR B N 1
ATOM 4470 C CA . TYR B 1 231 ? 2.441 -7.227 -19.297 1 95.81 231 TYR B CA 1
ATOM 4471 C C . TYR B 1 231 ? 3.328 -8.43 -19.578 1 95.81 231 TYR B C 1
ATOM 4473 O O . TYR B 1 231 ? 3.02 -9.555 -19.156 1 95.81 231 TYR B O 1
ATOM 4481 N N . TYR B 1 232 ? 4.395 -8.172 -20.281 1 95.88 232 TYR B N 1
ATOM 4482 C CA . TYR B 1 232 ? 5.301 -9.258 -20.656 1 95.88 232 TYR B CA 1
ATOM 4483 C C . TYR B 1 232 ? 5.988 -9.836 -19.422 1 95.88 232 TYR B C 1
ATOM 4485 O O . TYR B 1 232 ? 6.234 -11.039 -19.344 1 95.88 232 TYR B O 1
ATOM 4493 N N . MET B 1 233 ? 6.285 -8.914 -18.469 1 95.69 233 MET B N 1
ATOM 4494 C CA . MET B 1 233 ? 6.832 -9.391 -17.203 1 95.69 233 MET B CA 1
ATOM 4495 C C . MET B 1 233 ? 5.852 -10.328 -16.5 1 95.69 233 MET B C 1
ATOM 4497 O O . MET B 1 233 ? 6.25 -11.359 -15.961 1 95.69 233 MET B O 1
ATOM 4501 N N . MET B 1 234 ? 4.598 -9.93 -16.516 1 96.75 234 MET B N 1
ATOM 4502 C CA . MET B 1 234 ? 3.553 -10.766 -15.93 1 96.75 234 MET B CA 1
ATOM 4503 C C . MET B 1 234 ? 3.502 -12.125 -16.609 1 96.75 234 MET B C 1
ATOM 4505 O O . MET B 1 234 ? 3.443 -13.156 -15.945 1 96.75 234 MET B O 1
ATOM 4509 N N . MET B 1 235 ? 3.574 -12.164 -17.938 1 97.19 235 MET B N 1
ATOM 4510 C CA . MET B 1 235 ? 3.539 -13.414 -18.688 1 97.19 235 MET B CA 1
ATOM 4511 C C . MET B 1 235 ? 4.738 -14.289 -18.344 1 97.19 235 MET B C 1
ATOM 4513 O O . MET B 1 235 ? 4.602 -15.5 -18.172 1 97.19 235 MET B O 1
ATOM 4517 N N . ILE B 1 236 ? 5.914 -13.656 -18.25 1 96.94 236 ILE B N 1
ATOM 4518 C CA . ILE B 1 236 ? 7.129 -14.398 -17.938 1 96.94 236 ILE B CA 1
ATOM 4519 C C . ILE B 1 236 ? 6.969 -15.102 -16.594 1 96.94 236 ILE B C 1
ATOM 4521 O O . ILE B 1 236 ? 7.219 -16.297 -16.484 1 96.94 236 ILE B O 1
ATOM 4525 N N . MET B 1 237 ? 6.523 -14.383 -15.641 1 97.25 237 MET B N 1
ATOM 4526 C CA . MET B 1 237 ? 6.457 -14.914 -14.281 1 97.25 237 MET B CA 1
ATOM 4527 C C . MET B 1 237 ? 5.348 -15.953 -14.156 1 97.25 237 MET B C 1
ATOM 4529 O O . MET B 1 237 ? 5.516 -16.969 -13.477 1 97.25 237 MET B O 1
ATOM 4533 N N . LEU B 1 238 ? 4.215 -15.695 -14.805 1 98.06 238 LEU B N 1
ATOM 4534 C CA . LEU B 1 238 ? 3.123 -16.672 -14.781 1 98.06 238 LEU B CA 1
ATOM 4535 C C . LEU B 1 238 ? 3.535 -17.969 -15.461 1 98.06 238 LEU B C 1
ATOM 4537 O O . LEU B 1 238 ? 3.244 -19.047 -14.961 1 98.06 238 LEU B O 1
ATOM 4541 N N . HIS B 1 239 ? 4.211 -17.891 -16.594 1 98.12 239 HIS B N 1
ATOM 4542 C CA . HIS B 1 239 ? 4.68 -19.078 -17.281 1 98.12 239 HIS B CA 1
ATOM 4543 C C . HIS B 1 239 ? 5.719 -19.828 -16.453 1 98.12 239 HIS B C 1
ATOM 4545 O O . HIS B 1 239 ? 5.723 -21.062 -16.406 1 98.12 239 HIS B O 1
ATOM 4551 N N . TYR B 1 240 ? 6.637 -19.062 -15.93 1 97.38 240 TYR B N 1
ATOM 4552 C CA . TYR B 1 240 ? 7.641 -19.672 -15.07 1 97.38 240 TYR B CA 1
ATOM 4553 C C . TYR B 1 240 ? 6.984 -20.5 -13.969 1 97.38 240 TYR B C 1
ATOM 4555 O O . TYR B 1 240 ? 7.309 -21.688 -13.805 1 97.38 240 TYR B O 1
ATOM 4563 N N . ARG B 1 241 ? 6.059 -19.891 -13.219 1 97.62 241 ARG B N 1
ATOM 4564 C CA . ARG B 1 241 ? 5.391 -20.578 -12.125 1 97.62 241 ARG B CA 1
ATOM 4565 C C . ARG B 1 241 ? 4.613 -21.781 -12.633 1 97.62 241 ARG B C 1
ATOM 4567 O O . ARG B 1 241 ? 4.555 -22.828 -11.961 1 97.62 241 ARG B O 1
ATOM 4574 N N . GLU B 1 242 ? 3.924 -21.641 -13.75 1 98.12 242 GLU B N 1
ATOM 4575 C CA . GLU B 1 242 ? 3.176 -22.75 -14.328 1 98.12 242 GLU B CA 1
ATOM 4576 C C . GLU B 1 242 ? 4.082 -23.938 -14.594 1 98.12 242 GLU B C 1
ATOM 4578 O O . GLU B 1 242 ? 3.719 -25.078 -14.297 1 98.12 242 GLU B O 1
ATOM 4583 N N . LYS B 1 243 ? 5.227 -23.688 -15.125 1 97.56 243 LYS B N 1
ATOM 4584 C CA . LYS B 1 243 ? 6.148 -24.734 -15.562 1 97.56 243 LYS B CA 1
ATOM 4585 C C . LYS B 1 243 ? 6.871 -25.359 -14.375 1 97.56 243 LYS B C 1
ATOM 4587 O O . LYS B 1 243 ? 7.004 -26.594 -14.297 1 97.56 243 LYS B O 1
ATOM 4592 N N . TYR B 1 244 ? 7.328 -24.562 -13.484 1 96 244 TYR B N 1
ATOM 4593 C CA . TYR B 1 244 ? 8.234 -25.062 -12.445 1 96 244 TYR B CA 1
ATOM 4594 C C . TYR B 1 244 ? 7.512 -25.188 -11.109 1 96 244 TYR B C 1
ATOM 4596 O O . TYR B 1 244 ? 8.094 -25.672 -10.133 1 96 244 TYR B O 1
ATOM 4604 N N . LYS B 1 245 ? 6.258 -24.719 -10.961 1 95.06 245 LYS B N 1
ATOM 4605 C CA . LYS B 1 245 ? 5.371 -24.844 -9.812 1 95.06 245 LYS B CA 1
ATOM 4606 C C . LYS B 1 245 ? 5.938 -24.125 -8.594 1 95.06 245 LYS B C 1
ATOM 4608 O O . LYS B 1 245 ? 5.699 -24.547 -7.453 1 95.06 245 LYS B O 1
ATOM 4613 N N . SER B 1 246 ? 6.797 -23.172 -8.883 1 92.81 246 SER B N 1
ATOM 4614 C CA . SER B 1 246 ? 7.391 -22.312 -7.875 1 92.81 246 SER B CA 1
ATOM 4615 C C . SER B 1 246 ? 7.844 -20.984 -8.484 1 92.81 246 SER B C 1
ATOM 4617 O O . SER B 1 246 ? 7.906 -20.844 -9.711 1 92.81 246 SER B O 1
ATOM 4619 N N . ASP B 1 247 ? 8.047 -20 -7.691 1 93.56 247 ASP B N 1
ATOM 4620 C CA . ASP B 1 247 ? 8.641 -18.75 -8.156 1 93.56 247 ASP B CA 1
ATOM 4621 C C . ASP B 1 247 ? 10.156 -18.797 -8.047 1 93.56 247 ASP B C 1
ATOM 4623 O O . ASP B 1 247 ? 10.711 -19.562 -7.262 1 93.56 247 ASP B O 1
ATOM 4627 N N . PRO B 1 248 ? 10.82 -18 -8.828 1 90.38 248 PRO B N 1
ATOM 4628 C CA . PRO B 1 248 ? 12.281 -17.984 -8.727 1 90.38 248 PRO B CA 1
ATOM 4629 C C . PRO B 1 248 ? 12.781 -17.438 -7.398 1 90.38 248 PRO B C 1
ATOM 4631 O O . PRO B 1 248 ? 12.219 -16.453 -6.883 1 90.38 248 PRO B O 1
ATOM 4634 N N . LEU B 1 249 ? 13.828 -18.047 -6.863 1 84.75 249 LEU B N 1
ATOM 4635 C CA . LEU B 1 249 ? 14.477 -17.594 -5.637 1 84.75 249 LEU B CA 1
ATOM 4636 C C . LEU B 1 249 ? 15.57 -16.578 -5.938 1 84.75 249 LEU B C 1
ATOM 4638 O O . LEU B 1 249 ? 16.094 -16.531 -7.055 1 84.75 249 LEU B O 1
ATOM 4642 N N . PRO B 1 250 ? 15.898 -15.797 -4.977 1 79.81 250 PRO B N 1
ATOM 4643 C CA . PRO B 1 250 ? 16.984 -14.844 -5.191 1 79.81 250 PRO B CA 1
ATOM 4644 C C . PRO B 1 250 ? 18.281 -15.516 -5.645 1 79.81 250 PRO B C 1
ATOM 4646 O O . PRO B 1 250 ? 19.031 -14.953 -6.453 1 79.81 250 PRO B O 1
ATOM 4649 N N . SER B 1 251 ? 18.562 -16.734 -5.156 1 78.62 251 SER B N 1
ATOM 4650 C CA . SER B 1 251 ? 19.766 -17.469 -5.52 1 78.62 251 SER B CA 1
ATOM 4651 C C . SER B 1 251 ? 19.719 -17.922 -6.977 1 78.62 251 SER B C 1
ATOM 4653 O O . SER B 1 251 ? 20.734 -18.344 -7.535 1 78.62 251 SER B O 1
ATOM 4655 N N . GLU B 1 252 ? 18.594 -17.766 -7.621 1 80.19 252 GLU B N 1
ATOM 4656 C CA . GLU B 1 252 ? 18.406 -18.203 -9 1 80.19 252 GLU B CA 1
ATOM 4657 C C . GLU B 1 252 ? 18.453 -17.031 -9.969 1 80.19 252 GLU B C 1
ATOM 4659 O O . GLU B 1 252 ? 18.016 -17.141 -11.117 1 80.19 252 GLU B O 1
ATOM 4664 N N . ARG B 1 253 ? 18.891 -15.984 -9.445 1 79.25 253 ARG B N 1
ATOM 4665 C CA . ARG B 1 253 ? 19.109 -14.852 -10.344 1 79.25 253 ARG B CA 1
ATOM 4666 C C . ARG B 1 253 ? 20 -15.242 -11.516 1 79.25 253 ARG B C 1
ATOM 4668 O O . ARG B 1 253 ? 21.062 -15.812 -11.328 1 79.25 253 ARG B O 1
ATOM 4675 N N . GLY B 1 254 ? 19.5 -14.984 -12.695 1 78.5 254 GLY B N 1
ATOM 4676 C CA . GLY B 1 254 ? 20.266 -15.305 -13.891 1 78.5 254 GLY B CA 1
ATOM 4677 C C . GLY B 1 254 ? 20.25 -16.781 -14.227 1 78.5 254 GLY B C 1
ATOM 4678 O O . GLY B 1 254 ? 21.031 -17.25 -15.062 1 78.5 254 GLY B O 1
ATOM 4679 N N . SER B 1 255 ? 19.422 -17.484 -13.5 1 86.25 255 SER B N 1
ATOM 4680 C CA . SER B 1 255 ? 19.344 -18.922 -13.75 1 86.25 255 SER B CA 1
ATOM 4681 C C . SER B 1 255 ? 18.875 -19.203 -15.172 1 86.25 255 SER B C 1
ATOM 4683 O O . SER B 1 255 ? 18.234 -18.359 -15.805 1 86.25 255 SER B O 1
ATOM 4685 N N . GLU B 1 256 ? 19.141 -20.391 -15.57 1 92.38 256 GLU B N 1
ATOM 4686 C CA . GLU B 1 256 ? 18.766 -20.844 -16.906 1 92.38 256 GLU B CA 1
ATOM 4687 C C . GLU B 1 256 ? 17.25 -20.953 -17.031 1 92.38 256 GLU B C 1
ATOM 4689 O O . GLU B 1 256 ? 16.688 -20.719 -18.109 1 92.38 256 GLU B O 1
ATOM 4694 N N . LYS B 1 257 ? 16.625 -21.281 -15.969 1 94.12 257 LYS B N 1
ATOM 4695 C CA . LYS B 1 257 ? 15.18 -21.422 -15.992 1 94.12 257 LYS B CA 1
ATOM 4696 C C . LYS B 1 257 ? 14.5 -20.094 -16.312 1 94.12 257 LYS B C 1
ATOM 4698 O O . LYS B 1 257 ? 13.656 -20.031 -17.219 1 94.12 257 LYS B O 1
ATOM 4703 N N . LEU B 1 258 ? 14.852 -19.094 -15.586 1 93 258 LEU B N 1
ATOM 4704 C CA . LEU B 1 258 ? 14.266 -17.781 -15.805 1 93 258 LEU B CA 1
ATOM 4705 C C . LEU B 1 258 ? 14.641 -17.25 -17.188 1 93 258 LEU B C 1
ATOM 4707 O O . LEU B 1 258 ? 13.805 -16.641 -17.859 1 93 258 LEU B O 1
ATOM 4711 N N . LYS B 1 259 ? 15.867 -17.484 -17.578 1 93.62 259 LYS B N 1
ATOM 4712 C CA . LYS B 1 259 ? 16.328 -17.062 -18.891 1 93.62 259 LYS B CA 1
ATOM 4713 C C . LYS B 1 259 ? 15.523 -17.719 -20 1 93.62 259 LYS B C 1
ATOM 4715 O O . LYS B 1 259 ? 15.18 -17.078 -21 1 93.62 259 LYS B O 1
ATOM 4720 N N . ALA B 1 260 ? 15.289 -18.953 -19.828 1 96.12 260 ALA B N 1
ATOM 4721 C CA . ALA B 1 260 ? 14.531 -19.703 -20.828 1 96.12 260 ALA B CA 1
ATOM 4722 C C . ALA B 1 260 ? 13.133 -19.125 -21 1 96.12 260 ALA B C 1
ATOM 4724 O O . ALA B 1 260 ? 12.664 -18.906 -22.125 1 96.12 260 ALA B O 1
ATOM 4725 N N . GLU B 1 261 ? 12.406 -18.875 -19.891 1 95.81 261 GLU B N 1
ATOM 4726 C CA . GLU B 1 261 ? 11.055 -18.328 -19.938 1 95.81 261 GLU B CA 1
ATOM 4727 C C . GLU B 1 261 ? 11.062 -16.906 -20.516 1 95.81 261 GLU B C 1
ATOM 4729 O O . GLU B 1 261 ? 10.172 -16.531 -21.281 1 95.81 261 GLU B O 1
ATOM 4734 N N . SER B 1 262 ? 12.047 -16.125 -20.094 1 95.94 262 SER B N 1
ATOM 4735 C CA . SER B 1 262 ? 12.133 -14.766 -20.594 1 95.94 262 SER B CA 1
ATOM 4736 C C . SER B 1 262 ? 12.406 -14.742 -22.094 1 95.94 262 SER B C 1
ATOM 4738 O O . SER B 1 262 ? 11.805 -13.961 -22.828 1 95.94 262 SER B O 1
ATOM 4740 N N . THR B 1 263 ? 13.305 -15.594 -22.516 1 96.5 263 THR B N 1
ATOM 4741 C CA . THR B 1 263 ? 13.648 -15.672 -23.938 1 96.5 263 THR B CA 1
ATOM 4742 C C . THR B 1 263 ? 12.43 -16.078 -24.766 1 96.5 263 THR B C 1
ATOM 4744 O O . THR B 1 263 ? 12.203 -15.531 -25.844 1 96.5 263 THR B O 1
ATOM 4747 N N . ALA B 1 264 ? 11.703 -17.031 -24.297 1 97.25 264 ALA B N 1
ATOM 4748 C CA . ALA B 1 264 ? 10.516 -17.484 -25 1 97.25 264 ALA B CA 1
ATOM 4749 C C . ALA B 1 264 ? 9.523 -16.344 -25.219 1 97.25 264 ALA B C 1
ATOM 4751 O O . ALA B 1 264 ? 8.953 -16.203 -26.297 1 97.25 264 ALA B O 1
ATOM 4752 N N . ILE B 1 265 ? 9.305 -15.57 -24.188 1 96.62 265 ILE B N 1
ATOM 4753 C CA . ILE B 1 265 ? 8.359 -14.453 -24.266 1 96.62 265 ILE B CA 1
ATOM 4754 C C . ILE B 1 265 ? 8.914 -13.375 -25.188 1 96.62 265 ILE B C 1
ATOM 4756 O O . ILE B 1 265 ? 8.188 -12.805 -26 1 96.62 265 ILE B O 1
ATOM 4760 N N . ILE B 1 266 ? 10.18 -13.062 -25.047 1 96.12 266 ILE B N 1
ATOM 4761 C CA . ILE B 1 266 ? 10.828 -12.047 -25.859 1 96.12 266 ILE B CA 1
ATOM 4762 C C . ILE B 1 266 ? 10.711 -12.422 -27.344 1 96.12 266 ILE B C 1
ATOM 4764 O O . ILE B 1 266 ? 10.406 -11.57 -28.188 1 96.12 266 ILE B O 1
ATOM 4768 N N . GLU B 1 267 ? 10.953 -13.641 -27.641 1 96.81 267 GLU B N 1
ATOM 4769 C CA . GLU B 1 267 ? 10.859 -14.117 -29.016 1 96.81 267 GLU B CA 1
ATOM 4770 C C . GLU B 1 267 ? 9.422 -14.094 -29.5 1 96.81 267 GLU B C 1
ATOM 4772 O O . GLU B 1 267 ? 9.148 -13.633 -30.625 1 96.81 267 GLU B O 1
ATOM 4777 N N . LYS B 1 268 ? 8.531 -14.594 -28.688 1 95.5 268 LYS B N 1
ATOM 4778 C CA . LYS B 1 268 ? 7.121 -14.664 -29.062 1 95.5 268 LYS B CA 1
ATOM 4779 C C . LYS B 1 268 ? 6.586 -13.289 -29.438 1 95.5 268 LYS B C 1
ATOM 4781 O O . LYS B 1 268 ? 5.824 -13.164 -30.406 1 95.5 268 LYS B O 1
ATOM 4786 N N . TYR B 1 269 ? 7.008 -12.281 -28.688 1 94.31 269 TYR B N 1
ATOM 4787 C CA . TYR B 1 269 ? 6.43 -10.953 -28.891 1 94.31 269 TYR B CA 1
ATOM 4788 C C . TYR B 1 269 ? 7.41 -10.031 -29.594 1 94.31 269 TYR B C 1
ATOM 4790 O O . TYR B 1 269 ? 7.168 -8.828 -29.719 1 94.31 269 TYR B O 1
ATOM 4798 N N . GLU B 1 270 ? 8.578 -10.508 -29.984 1 93.69 270 GLU B N 1
ATOM 4799 C CA . GLU B 1 270 ? 9.586 -9.758 -30.734 1 93.69 270 GLU B CA 1
ATOM 4800 C C . GLU B 1 270 ? 9.977 -8.477 -30.016 1 93.69 270 GLU B C 1
ATOM 4802 O O . GLU B 1 270 ? 9.93 -7.391 -30.594 1 93.69 270 GLU B O 1
ATOM 4807 N N . LEU B 1 271 ? 10.367 -8.656 -28.812 1 93.81 271 LEU B N 1
ATOM 4808 C CA . LEU B 1 271 ? 10.562 -7.496 -27.953 1 93.81 271 LEU B CA 1
ATOM 4809 C C . LEU B 1 271 ? 11.992 -6.973 -28.047 1 93.81 271 LEU B C 1
ATOM 4811 O O . LEU B 1 271 ? 12.266 -5.832 -27.672 1 93.81 271 LEU B O 1
ATOM 4815 N N . GLY B 1 272 ? 12.906 -7.781 -28.547 1 92.5 272 GLY B N 1
ATOM 4816 C CA . GLY B 1 272 ? 14.305 -7.379 -28.516 1 92.5 272 GLY B CA 1
ATOM 4817 C C . GLY B 1 272 ? 14.836 -7.148 -27.125 1 92.5 272 GLY B C 1
ATOM 4818 O O . GLY B 1 272 ? 14.703 -8.008 -26.25 1 92.5 272 GLY B O 1
ATOM 4819 N N . ASP B 1 273 ? 15.305 -5.965 -26.891 1 90.5 273 ASP B N 1
ATOM 4820 C CA . ASP B 1 273 ? 15.922 -5.664 -25.594 1 90.5 273 ASP B CA 1
ATOM 4821 C C . ASP B 1 273 ? 14.992 -4.805 -24.734 1 90.5 273 ASP B C 1
ATOM 4823 O O . ASP B 1 273 ? 15.406 -4.289 -23.688 1 90.5 273 ASP B O 1
ATOM 4827 N N . LYS B 1 274 ? 13.828 -4.742 -25.078 1 88.62 274 LYS B N 1
ATOM 4828 C CA . LYS B 1 274 ? 12.906 -3.77 -24.5 1 88.62 274 LYS B CA 1
ATOM 4829 C C . LYS B 1 274 ? 12.695 -4.035 -23 1 88.62 274 LYS B C 1
ATOM 4831 O O . LYS B 1 274 ? 12.445 -3.105 -22.234 1 88.62 274 LYS B O 1
ATOM 4836 N N . ILE B 1 275 ? 12.75 -5.301 -22.594 1 91.75 275 ILE B N 1
ATOM 4837 C CA . ILE B 1 275 ? 12.383 -5.59 -21.219 1 91.75 275 ILE B CA 1
ATOM 4838 C C . ILE B 1 275 ? 13.57 -6.199 -20.484 1 91.75 275 ILE B C 1
ATOM 4840 O O . ILE B 1 275 ? 13.414 -6.75 -19.391 1 91.75 275 ILE B O 1
ATOM 4844 N N . ASN B 1 276 ? 14.797 -6.16 -21.016 1 88.62 276 ASN B N 1
ATOM 4845 C CA . ASN B 1 276 ? 15.977 -6.77 -20.422 1 88.62 276 ASN B CA 1
ATOM 4846 C C . ASN B 1 276 ? 16.266 -6.199 -19.031 1 88.62 276 ASN B C 1
ATOM 4848 O O . ASN B 1 276 ? 16.562 -6.945 -18.094 1 88.62 276 ASN B O 1
ATOM 4852 N N . SER B 1 277 ? 16.141 -4.918 -18.953 1 86.12 277 SER B N 1
ATOM 4853 C CA . SER B 1 277 ? 16.422 -4.273 -17.672 1 86.12 277 SER B CA 1
ATOM 4854 C C . SER B 1 277 ? 15.43 -4.719 -16.609 1 86.12 277 SER B C 1
ATOM 4856 O O . SER B 1 277 ? 15.789 -4.844 -15.43 1 86.12 277 SER B O 1
ATOM 4858 N N . LEU B 1 278 ? 14.242 -4.945 -16.984 1 88.12 278 LEU B N 1
ATOM 4859 C CA . LEU B 1 278 ? 13.211 -5.391 -16.047 1 88.12 278 LEU B CA 1
ATOM 4860 C C . LEU B 1 278 ? 13.477 -6.82 -15.594 1 88.12 278 LEU B C 1
ATOM 4862 O O . LEU B 1 278 ? 13.328 -7.137 -14.406 1 88.12 278 LEU B O 1
ATOM 4866 N N . ILE B 1 279 ? 13.906 -7.652 -16.516 1 89.25 279 ILE B N 1
ATOM 4867 C CA . ILE B 1 279 ? 14.18 -9.055 -16.234 1 89.25 279 ILE B CA 1
ATOM 4868 C C . ILE B 1 279 ? 15.367 -9.164 -15.281 1 89.25 279 ILE B C 1
ATOM 4870 O O . ILE B 1 279 ? 15.391 -10.039 -14.414 1 89.25 279 ILE B O 1
ATOM 4874 N N . GLU B 1 280 ? 16.266 -8.281 -15.383 1 84.44 280 GLU B N 1
ATOM 4875 C CA . GLU B 1 280 ? 17.469 -8.289 -14.562 1 84.44 280 GLU B CA 1
ATOM 4876 C C . GLU B 1 280 ? 17.203 -7.676 -13.188 1 84.44 280 GLU B C 1
ATOM 4878 O O . GLU B 1 280 ? 18.062 -7.746 -12.305 1 84.44 280 GLU B O 1
ATOM 4883 N N . GLY B 1 281 ? 16.047 -7.078 -13.078 1 83.56 281 GLY B N 1
ATOM 4884 C CA . GLY B 1 281 ? 15.68 -6.5 -11.797 1 83.56 281 GLY B CA 1
ATOM 4885 C C . GLY B 1 281 ? 15.312 -7.547 -10.758 1 83.56 281 GLY B C 1
ATOM 4886 O O . GLY B 1 281 ? 15.578 -8.734 -10.945 1 83.56 281 GLY B O 1
ATOM 4887 N N . ASP B 1 282 ? 14.812 -7.043 -9.648 1 82.19 282 ASP B N 1
ATOM 4888 C CA . ASP B 1 282 ? 14.492 -7.93 -8.531 1 82.19 282 ASP B CA 1
ATOM 4889 C C . ASP B 1 282 ? 13.102 -8.531 -8.695 1 82.19 282 ASP B C 1
ATOM 4891 O O . ASP B 1 282 ? 12.102 -7.914 -8.312 1 82.19 282 ASP B O 1
ATOM 4895 N N . LEU B 1 283 ? 13.117 -9.734 -9.109 1 86.75 283 LEU B N 1
ATOM 4896 C CA . LEU B 1 283 ? 11.867 -10.461 -9.344 1 86.75 283 LEU B CA 1
ATOM 4897 C C . LEU B 1 283 ? 11.703 -11.594 -8.344 1 86.75 283 LEU B C 1
ATOM 4899 O O . LEU B 1 283 ? 10.969 -12.555 -8.602 1 86.75 283 LEU B O 1
ATOM 4903 N N . TYR B 1 284 ? 12.398 -11.508 -7.27 1 86.19 284 TYR B N 1
ATOM 4904 C CA . TYR B 1 284 ? 12.461 -12.633 -6.344 1 86.19 284 TYR B CA 1
ATOM 4905 C C . TYR B 1 284 ? 11.875 -12.258 -4.988 1 86.19 284 TYR B C 1
ATOM 4907 O O . TYR B 1 284 ? 12.18 -11.188 -4.449 1 86.19 284 TYR B O 1
ATOM 4915 N N . GLY B 1 285 ? 11.039 -13.25 -4.504 1 86.69 285 GLY B N 1
ATOM 4916 C CA . GLY B 1 285 ? 10.422 -13.008 -3.213 1 86.69 285 GLY B CA 1
ATOM 4917 C C . GLY B 1 285 ? 9.352 -11.93 -3.256 1 86.69 285 GLY B C 1
ATOM 4918 O O . GLY B 1 285 ? 8.789 -11.648 -4.316 1 86.69 285 GLY B O 1
ATOM 4919 N N . GLN B 1 286 ? 8.93 -11.5 -2.059 1 93.56 286 GLN B N 1
ATOM 4920 C CA . GLN B 1 286 ? 7.949 -10.422 -1.937 1 93.56 286 GLN B CA 1
ATOM 4921 C C . GLN B 1 286 ? 8.461 -9.312 -1.025 1 93.56 286 GLN B C 1
ATOM 4923 O O . GLN B 1 286 ? 8.773 -9.555 0.144 1 93.56 286 GLN B O 1
ATOM 4928 N N . ILE B 1 287 ? 8.641 -8.164 -1.612 1 94.44 287 ILE B N 1
ATOM 4929 C CA . ILE B 1 287 ? 9.125 -7.008 -0.868 1 94.44 287 ILE B CA 1
ATOM 4930 C C . ILE B 1 287 ? 7.953 -6.328 -0.157 1 94.44 287 ILE B C 1
ATOM 4932 O O . ILE B 1 287 ? 6.93 -6.027 -0.779 1 94.44 287 ILE B O 1
ATOM 4936 N N . SER B 1 288 ? 8.148 -6.051 1.097 1 97.31 288 SER B N 1
ATOM 4937 C CA . SER B 1 288 ? 7.047 -5.629 1.95 1 97.31 288 SER B CA 1
ATOM 4938 C C . SER B 1 288 ? 6.395 -4.355 1.421 1 97.31 288 SER B C 1
ATOM 4940 O O . SER B 1 288 ? 5.172 -4.297 1.257 1 97.31 288 SER B O 1
ATOM 4942 N N . PRO B 1 289 ? 7.188 -3.289 1.073 1 97.56 289 PRO B N 1
ATOM 4943 C CA . PRO B 1 289 ? 6.531 -2.084 0.561 1 97.56 289 PRO B CA 1
ATOM 4944 C C . PRO B 1 289 ? 5.754 -2.34 -0.727 1 97.56 289 PRO B C 1
ATOM 4946 O O . PRO B 1 289 ? 4.699 -1.736 -0.945 1 97.56 289 PRO B O 1
ATOM 4949 N N . ILE B 1 290 ? 6.238 -3.191 -1.599 1 97.5 290 ILE B N 1
ATOM 4950 C CA . ILE B 1 290 ? 5.574 -3.5 -2.861 1 97.5 290 ILE B CA 1
ATOM 4951 C C . ILE B 1 290 ? 4.305 -4.305 -2.596 1 97.5 290 ILE B C 1
ATOM 4953 O O . ILE B 1 290 ? 3.268 -4.062 -3.219 1 97.5 290 ILE B O 1
ATOM 4957 N N . CYS B 1 291 ? 4.398 -5.238 -1.616 1 98.44 291 CYS B N 1
ATOM 4958 C CA . CYS B 1 291 ? 3.199 -5.949 -1.183 1 98.44 291 CYS B CA 1
ATOM 4959 C C . CYS B 1 291 ? 2.135 -4.977 -0.691 1 98.44 291 CYS B C 1
ATOM 4961 O O . CYS B 1 291 ? 0.949 -5.152 -0.974 1 98.44 291 CYS B O 1
ATOM 4963 N N . ALA B 1 292 ? 2.562 -3.973 0.036 1 98.5 292 ALA B N 1
ATOM 4964 C CA . ALA B 1 292 ? 1.63 -2.965 0.533 1 98.5 292 ALA B CA 1
ATOM 4965 C C . ALA B 1 292 ? 0.964 -2.217 -0.619 1 98.5 292 ALA B C 1
ATOM 4967 O O . ALA B 1 292 ? -0.255 -2.035 -0.627 1 98.5 292 ALA B O 1
ATOM 4968 N N . ILE B 1 293 ? 1.748 -1.799 -1.6 1 97.88 293 ILE B N 1
ATOM 4969 C CA . ILE B 1 293 ? 1.237 -1.022 -2.725 1 97.88 293 ILE B CA 1
ATOM 4970 C C . ILE B 1 293 ? 0.247 -1.864 -3.525 1 97.88 293 ILE B C 1
ATOM 4972 O O . ILE B 1 293 ? -0.933 -1.519 -3.625 1 97.88 293 ILE B O 1
ATOM 4976 N N . VAL B 1 294 ? 0.68 -2.98 -4.012 1 98.06 294 VAL B N 1
ATOM 4977 C CA . VAL B 1 294 ? -0.138 -3.818 -4.883 1 98.06 294 VAL B CA 1
ATOM 4978 C C . VAL B 1 294 ? -1.307 -4.402 -4.09 1 98.06 294 VAL B C 1
ATOM 4980 O O . VAL B 1 294 ? -2.426 -4.492 -4.598 1 98.06 294 VAL B O 1
ATOM 4983 N N . GLY B 1 295 ? -1.048 -4.801 -2.844 1 98.56 295 GLY B N 1
ATOM 4984 C CA . GLY B 1 295 ? -2.102 -5.289 -1.971 1 98.56 295 GLY B CA 1
ATOM 4985 C C . GLY B 1 295 ? -3.154 -4.246 -1.658 1 98.56 295 GLY B C 1
ATOM 4986 O O . GLY B 1 295 ? -4.336 -4.566 -1.527 1 98.56 295 GLY B O 1
ATOM 4987 N N . GLY B 1 296 ? -2.654 -3.004 -1.47 1 98.06 296 GLY B N 1
ATOM 4988 C CA . GLY B 1 296 ? -3.6 -1.91 -1.305 1 98.06 296 GLY B CA 1
ATOM 4989 C C . GLY B 1 296 ? -4.512 -1.723 -2.502 1 98.06 296 GLY B C 1
ATOM 4990 O O . GLY B 1 296 ? -5.723 -1.556 -2.346 1 98.06 296 GLY B O 1
ATOM 4991 N N . VAL B 1 297 ? -3.963 -1.769 -3.664 1 97.5 297 VAL B N 1
ATOM 4992 C CA . VAL B 1 297 ? -4.73 -1.628 -4.898 1 97.5 297 VAL B CA 1
ATOM 4993 C C . VAL B 1 297 ? -5.77 -2.742 -4.988 1 97.5 297 VAL B C 1
ATOM 4995 O O . VAL B 1 297 ? -6.953 -2.479 -5.219 1 97.5 297 VAL B O 1
ATOM 4998 N N . MET B 1 298 ? -5.375 -3.969 -4.773 1 98.12 298 MET B N 1
ATOM 4999 C CA . MET B 1 298 ? -6.281 -5.113 -4.848 1 98.12 298 MET B CA 1
ATOM 5000 C C . MET B 1 298 ? -7.398 -4.988 -3.82 1 98.12 298 MET B C 1
ATOM 5002 O O . MET B 1 298 ? -8.562 -5.238 -4.133 1 98.12 298 MET B O 1
ATOM 5006 N N . SER B 1 299 ? -7.039 -4.609 -2.627 1 98.5 299 SER B N 1
ATOM 5007 C CA . SER B 1 299 ? -8.016 -4.477 -1.553 1 98.5 299 SER B CA 1
ATOM 5008 C C . SER B 1 299 ? -9.062 -3.416 -1.881 1 98.5 299 SER B C 1
ATOM 5010 O O . SER B 1 299 ? -10.258 -3.615 -1.643 1 98.5 299 SER B O 1
ATOM 5012 N N . GLN B 1 300 ? -8.555 -2.285 -2.412 1 96.69 300 GLN B N 1
ATOM 5013 C CA . GLN B 1 300 ? -9.484 -1.229 -2.805 1 96.69 300 GLN B CA 1
ATOM 5014 C C . GLN B 1 300 ? -10.461 -1.723 -3.863 1 96.69 300 GLN B C 1
ATOM 5016 O O . GLN B 1 300 ? -11.648 -1.398 -3.814 1 96.69 300 GLN B O 1
ATOM 5021 N N . GLU B 1 301 ? -10.008 -2.494 -4.773 1 97.25 301 GLU B N 1
ATOM 5022 C CA . GLU B 1 301 ? -10.867 -3.025 -5.828 1 97.25 301 GLU B CA 1
ATOM 5023 C C . GLU B 1 301 ? -11.883 -4.016 -5.262 1 97.25 301 GLU B C 1
ATOM 5025 O O . GLU B 1 301 ? -13.031 -4.055 -5.707 1 97.25 301 GLU B O 1
ATOM 5030 N N . ILE B 1 302 ? -11.453 -4.832 -4.348 1 98.44 302 ILE B N 1
ATOM 5031 C CA . ILE B 1 302 ? -12.367 -5.766 -3.697 1 98.44 302 ILE B CA 1
ATOM 5032 C C . ILE B 1 302 ? -13.469 -4.988 -2.973 1 98.44 302 ILE B C 1
ATOM 5034 O O . ILE B 1 302 ? -14.648 -5.309 -3.102 1 98.44 302 ILE B O 1
ATOM 5038 N N . ILE B 1 303 ? -13.086 -3.994 -2.236 1 97.25 303 ILE B N 1
ATOM 5039 C CA . ILE B 1 303 ? -14.023 -3.182 -1.475 1 97.25 303 ILE B CA 1
ATOM 5040 C C . ILE B 1 303 ? -15.016 -2.508 -2.426 1 97.25 303 ILE B C 1
ATOM 5042 O O . ILE B 1 303 ? -16.219 -2.525 -2.189 1 97.25 303 ILE B O 1
ATOM 5046 N N . LYS B 1 304 ? -14.531 -1.93 -3.523 1 95.69 304 LYS B N 1
ATOM 5047 C CA . LYS B 1 304 ? -15.398 -1.319 -4.527 1 95.69 304 LYS B CA 1
ATOM 5048 C C . LYS B 1 304 ? -16.391 -2.336 -5.09 1 95.69 304 LYS B C 1
ATOM 5050 O O . LYS B 1 304 ? -17.578 -2.045 -5.211 1 95.69 304 LYS B O 1
ATOM 5055 N N . ALA B 1 305 ? -15.867 -3.457 -5.422 1 97.56 305 ALA B N 1
ATOM 5056 C CA . ALA B 1 305 ? -16.703 -4.488 -6.047 1 97.56 305 ALA B CA 1
ATOM 5057 C C . ALA B 1 305 ? -17.812 -4.938 -5.105 1 97.56 305 ALA B C 1
ATOM 5059 O O . ALA B 1 305 ? -18.969 -5.039 -5.508 1 97.56 305 ALA B O 1
ATOM 5060 N N . VAL B 1 306 ? -17.469 -5.188 -3.867 1 97.81 306 VAL B N 1
ATOM 5061 C CA . VAL B 1 306 ? -18.406 -5.719 -2.891 1 97.81 306 VAL B CA 1
ATOM 5062 C C . VAL B 1 306 ? -19.406 -4.633 -2.49 1 97.81 306 VAL B C 1
ATOM 5064 O O . VAL B 1 306 ? -20.609 -4.887 -2.396 1 97.81 306 VAL B O 1
ATOM 5067 N N . SER B 1 307 ? -18.922 -3.416 -2.256 1 96.38 307 SER B N 1
ATOM 5068 C CA . SER B 1 307 ? -19.781 -2.312 -1.846 1 96.38 307 SER B CA 1
ATOM 5069 C C . SER B 1 307 ? -20.625 -1.799 -3.014 1 96.38 307 SER B C 1
ATOM 5071 O O . SER B 1 307 ? -21.594 -1.076 -2.814 1 96.38 307 SER B O 1
ATOM 5073 N N . GLN B 1 308 ? -20.188 -2.098 -4.227 1 95.88 308 GLN B N 1
ATOM 5074 C CA . GLN B 1 308 ? -20.828 -1.63 -5.453 1 95.88 308 GLN B CA 1
ATOM 5075 C C . GLN B 1 308 ? -20.812 -0.105 -5.527 1 95.88 308 GLN B C 1
ATOM 5077 O O . GLN B 1 308 ? -21.812 0.505 -5.926 1 95.88 308 GLN B O 1
ATOM 5082 N N . LYS B 1 309 ? -19.734 0.409 -4.977 1 92.06 309 LYS B N 1
ATOM 5083 C CA . LYS B 1 309 ? -19.516 1.851 -5.047 1 92.06 309 LYS B CA 1
ATOM 5084 C C . LYS B 1 309 ? -18.312 2.18 -5.918 1 92.06 309 LYS B C 1
ATOM 5086 O O . LYS B 1 309 ? -17.281 1.501 -5.848 1 92.06 309 LYS B O 1
ATOM 5091 N N . GLU B 1 310 ? -18.453 3.16 -6.844 1 89.81 310 GLU B N 1
ATOM 5092 C CA . GLU B 1 310 ? -17.375 3.666 -7.703 1 89.81 310 GLU B CA 1
ATOM 5093 C C . GLU B 1 310 ? -17.016 2.654 -8.781 1 89.81 310 GLU B C 1
ATOM 5095 O O . GLU B 1 310 ? -17.25 1.454 -8.617 1 89.81 310 GLU B O 1
ATOM 5100 N N . ALA B 1 311 ? -16.484 3.105 -9.766 1 91.56 311 ALA B N 1
ATOM 5101 C CA . ALA B 1 311 ? -16.109 2.279 -10.914 1 91.56 311 ALA B CA 1
ATOM 5102 C C . ALA B 1 311 ? -14.914 1.381 -10.57 1 91.56 311 ALA B C 1
ATOM 5104 O O . ALA B 1 311 ? -13.906 1.852 -10.047 1 91.56 311 ALA B O 1
ATOM 5105 N N . PRO B 1 312 ? -15 0.094 -10.875 1 93.81 312 PRO B N 1
ATOM 5106 C CA . PRO B 1 312 ? -13.875 -0.814 -10.672 1 93.81 312 PRO B CA 1
ATOM 5107 C C . PRO B 1 312 ? -12.812 -0.687 -11.766 1 93.81 312 PRO B C 1
ATOM 5109 O O . PRO B 1 312 ? -13.094 -0.177 -12.852 1 93.81 312 PRO B O 1
ATOM 5112 N N . HIS B 1 313 ? -11.562 -1.046 -11.383 1 92.81 313 HIS B N 1
ATOM 5113 C CA . HIS B 1 313 ? -10.57 -1.27 -12.43 1 92.81 313 HIS B CA 1
ATOM 5114 C C . HIS B 1 313 ? -10.984 -2.414 -13.344 1 92.81 313 HIS B C 1
ATOM 5116 O O . HIS B 1 313 ? -11.383 -3.482 -12.875 1 92.81 313 HIS B O 1
ATOM 5122 N N . ASN B 1 314 ? -11.008 -2.078 -14.586 1 92.62 314 ASN B N 1
ATOM 5123 C CA . ASN B 1 314 ? -11.273 -3.076 -15.617 1 92.62 314 ASN B CA 1
ATOM 5124 C C . ASN B 1 314 ? -10.07 -3.242 -16.547 1 92.62 314 ASN B C 1
ATOM 5126 O O . ASN B 1 314 ? -9.805 -2.375 -17.391 1 92.62 314 ASN B O 1
ATOM 5130 N N . ASN B 1 315 ? -9.25 -4.273 -16.391 1 93.44 315 ASN B N 1
ATOM 5131 C CA . ASN B 1 315 ? -9.406 -5.465 -15.555 1 93.44 315 ASN B CA 1
ATOM 5132 C C . ASN B 1 315 ? -8.062 -5.934 -14.992 1 93.44 315 ASN B C 1
ATOM 5134 O O . ASN B 1 315 ? -8.016 -6.863 -14.188 1 93.44 315 ASN B O 1
ATOM 5138 N N . VAL B 1 316 ? -6.965 -5.188 -15.539 1 95.44 316 VAL B N 1
ATOM 5139 C CA . VAL B 1 316 ? -5.629 -5.57 -15.094 1 95.44 316 VAL B CA 1
ATOM 5140 C C . VAL B 1 316 ? -4.871 -4.34 -14.617 1 95.44 316 VAL B C 1
ATOM 5142 O O . VAL B 1 316 ? -4.855 -3.307 -15.289 1 95.44 316 VAL B O 1
ATOM 5145 N N . PHE B 1 317 ? -4.359 -4.406 -13.508 1 96.06 317 PHE B N 1
ATOM 5146 C CA . PHE B 1 317 ? -3.426 -3.42 -12.984 1 96.06 317 PHE B CA 1
ATOM 5147 C C . PHE B 1 317 ? -2 -3.961 -13 1 96.06 317 PHE B C 1
ATOM 5149 O O . PHE B 1 317 ? -1.738 -5.047 -12.484 1 96.06 317 PHE B O 1
ATOM 5156 N N . LEU B 1 318 ? -1.082 -3.219 -13.531 1 95.19 318 LEU B N 1
ATOM 5157 C CA . LEU B 1 318 ? 0.328 -3.586 -13.609 1 95.19 318 LEU B CA 1
ATOM 5158 C C . LEU B 1 318 ? 1.199 -2.555 -12.898 1 95.19 318 LEU B C 1
ATOM 5160 O O . LEU B 1 318 ? 1.122 -1.36 -13.195 1 95.19 318 LEU B O 1
ATOM 5164 N N . PHE B 1 319 ? 2.006 -3.051 -12 1 94.88 319 PHE B N 1
ATOM 5165 C CA . PHE B 1 319 ? 2.873 -2.17 -11.227 1 94.88 319 PHE B CA 1
ATOM 5166 C C . PHE B 1 319 ? 4.27 -2.115 -11.836 1 94.88 319 PHE B C 1
ATOM 5168 O O . PHE B 1 319 ? 4.895 -3.152 -12.062 1 94.88 319 PHE B O 1
ATOM 5175 N N . ASN B 1 320 ? 4.781 -0.922 -12.062 1 89.69 320 ASN B N 1
ATOM 5176 C CA . ASN B 1 320 ? 6.113 -0.718 -12.625 1 89.69 320 ASN B CA 1
ATOM 5177 C C . ASN B 1 320 ? 7.168 -0.594 -11.531 1 89.69 320 ASN B C 1
ATOM 5179 O O . ASN B 1 320 ? 7.164 0.374 -10.766 1 89.69 320 ASN B O 1
ATOM 5183 N N . PRO B 1 321 ? 8.031 -1.581 -11.531 1 86.81 321 PRO B N 1
ATOM 5184 C CA . PRO B 1 321 ? 9.023 -1.569 -10.453 1 86.81 321 PRO B CA 1
ATOM 5185 C C . PRO B 1 321 ? 9.992 -0.395 -10.555 1 86.81 321 PRO B C 1
ATOM 5187 O O . PRO B 1 321 ? 10.648 -0.041 -9.57 1 86.81 321 PRO B O 1
ATOM 5190 N N . GLN B 1 322 ? 10.133 0.227 -11.641 1 83.25 322 GLN B N 1
ATOM 5191 C CA . GLN B 1 322 ? 11.109 1.292 -11.836 1 83.25 322 GLN B CA 1
ATOM 5192 C C . GLN B 1 322 ? 10.539 2.645 -11.422 1 83.25 322 GLN B C 1
ATOM 5194 O O . GLN B 1 322 ? 11.25 3.477 -10.852 1 83.25 322 GLN B O 1
ATOM 5199 N N . THR B 1 323 ? 9.289 2.805 -11.664 1 81.56 323 THR B N 1
ATOM 5200 C CA . THR B 1 323 ? 8.703 4.113 -11.406 1 81.56 323 THR B CA 1
ATOM 5201 C C . THR B 1 323 ? 7.879 4.09 -10.125 1 81.56 323 THR B C 1
ATOM 5203 O O . THR B 1 323 ? 7.508 5.145 -9.594 1 81.56 323 THR B O 1
ATOM 5206 N N . LEU B 1 324 ? 7.539 2.85 -9.609 1 84.5 324 LEU B N 1
ATOM 5207 C CA . LEU B 1 324 ? 6.648 2.639 -8.477 1 84.5 324 LEU B CA 1
ATOM 5208 C C . LEU B 1 324 ? 5.258 3.197 -8.766 1 84.5 324 LEU B C 1
ATOM 5210 O O . LEU B 1 324 ? 4.586 3.701 -7.863 1 84.5 324 LEU B O 1
ATOM 5214 N N . CYS B 1 325 ? 4.953 3.172 -10.078 1 84.06 325 CYS B N 1
ATOM 5215 C CA . CYS B 1 325 ? 3.623 3.57 -10.523 1 84.06 325 CYS B CA 1
ATOM 5216 C C . CYS B 1 325 ? 2.904 2.41 -11.195 1 84.06 325 CYS B C 1
ATOM 5218 O O . CYS B 1 325 ? 3.545 1.495 -11.719 1 84.06 325 CYS B O 1
ATOM 5220 N N . GLY B 1 326 ? 1.605 2.441 -11.023 1 87.94 326 GLY B N 1
ATOM 5221 C CA . GLY B 1 326 ? 0.799 1.416 -11.664 1 87.94 326 GLY B CA 1
ATOM 5222 C C . GLY B 1 326 ? 0.037 1.927 -12.875 1 87.94 326 GLY B C 1
ATOM 5223 O O . GLY B 1 326 ? -0.144 3.137 -13.031 1 87.94 326 GLY B O 1
ATOM 5224 N N . LYS B 1 327 ? -0.34 1 -13.711 1 87.5 327 LYS B N 1
ATOM 5225 C CA . LYS B 1 327 ? -1.189 1.263 -14.867 1 87.5 327 LYS B CA 1
ATOM 5226 C C . LYS B 1 327 ? -2.311 0.234 -14.977 1 87.5 327 LYS B C 1
ATOM 5228 O O . LYS B 1 327 ? -2.107 -0.946 -14.68 1 87.5 327 LYS B O 1
ATOM 5233 N N . ILE B 1 328 ? -3.455 0.76 -15.398 1 88.81 328 ILE B N 1
ATOM 5234 C CA . ILE B 1 328 ? -4.594 -0.12 -15.648 1 88.81 328 ILE B CA 1
ATOM 5235 C C . ILE B 1 328 ? -4.707 -0.407 -17.141 1 88.81 328 ILE B C 1
ATOM 5237 O O . ILE B 1 328 ? -4.645 0.51 -17.969 1 88.81 328 ILE B O 1
ATOM 5241 N N . LEU B 1 329 ? -4.828 -1.639 -17.484 1 88.5 329 LEU B N 1
ATOM 5242 C CA . LEU B 1 329 ? -5.043 -2.07 -18.859 1 88.5 329 LEU B CA 1
ATOM 5243 C C . LEU B 1 329 ? -6.367 -2.811 -18.984 1 88.5 329 LEU B C 1
ATOM 5245 O O . LEU B 1 329 ? -6.617 -3.781 -18.266 1 88.5 329 LEU B O 1
ATOM 5249 N N . LYS B 1 330 ? -7.18 -2.303 -19.828 1 89.12 330 LYS B N 1
ATOM 5250 C CA . LYS B 1 330 ? -8.359 -3.076 -20.203 1 89.12 330 LYS B CA 1
ATOM 5251 C C . LYS B 1 330 ? -8.023 -4.094 -21.281 1 89.12 330 LYS B C 1
ATOM 5253 O O . LYS B 1 330 ? -7.906 -3.74 -22.469 1 89.12 330 LYS B O 1
ATOM 5258 N N . LEU B 1 331 ? -7.867 -5.297 -20.859 1 88.56 331 LEU B N 1
ATOM 5259 C CA . LEU B 1 331 ? -7.469 -6.344 -21.797 1 88.56 331 LEU B CA 1
ATOM 5260 C C . LEU B 1 331 ? -8.664 -7.191 -22.203 1 88.56 331 LEU B C 1
ATOM 5262 O O . LEU B 1 331 ? -9.414 -7.672 -21.344 1 88.56 331 LEU B O 1
ATOM 5266 N N . ALA B 1 332 ? -8.867 -7.32 -23.484 1 79 332 ALA B N 1
ATOM 5267 C CA . ALA B 1 332 ? -9.883 -8.18 -24.094 1 79 332 ALA B CA 1
ATOM 5268 C C . ALA B 1 332 ? -11.289 -7.645 -23.828 1 79 332 ALA B C 1
ATOM 5270 O O . ALA B 1 332 ? -11.508 -6.902 -22.859 1 79 332 ALA B O 1
#

Nearest PDB structures (foldseek):
  1y8q-assembly1_A  TM=9.089E-01  e=2.527E-37  Homo sapiens
  1y8r-assembly2_D  TM=9.151E-01  e=2.597E-36  Homo sapiens
  6xoh-assembly1_A  TM=9.087E-01  e=3.107E-36  Homo sapiens
  3kyc-assembly1_A  TM=9.093E-01  e=2.597E-36  Homo sapiens
  6cwz-assembly1_C  TM=8.928E-01  e=3.502E-36  Homo sapiens

Secondary structure (DSSP, 8-state):
----TTPPPPPHHHHHHTHHHHHHH-HHHHHHHTT-EEEEE--SHHHHHHHHHHHHHT-SEEEEE--SBP-GGGGGT--SS-GGGTTSBHHHHHHHHHHTT-TTSEEEEE-S-GGGS-HHHHTT-SEEEEES--HHHHHHHHHHHHHHT-EEEEEEEEBTEEEEEEE-SEEEEEEEEEEEEEE---SSS-TT--EEEEEEEEEEEEEE---GGGGTT--GGGS-STT-HHHHHHHHHHHHHHHHSSPPPGGGTT-HHHHHHHHHHHHHHT-TTTTHHHHTS--SSB-HHHHHHHHHHHHHHHHHHHHTBSPPP-SEEEEETTTTEEEEE---/----TTPPPPPHHHHHHTHHHHHHH-HHHHHHHTT-EEEEE--SHHHHHHHHHHHHHT-SEEEEE--SBP-GGGGGT--SS-GGGTTSBHHHHHHHHHHTT-TTSEEEEE-S-GGGS-HHHHTT-SEEEEES--HHHHHHHHHHHHHHT-EEEEEEEEBTEEEEEEE-SEEEEEEEEEEEEEE---SSS-TT--EEEEEEEEEEEEEE---GGGGTT--GGGS-STT-HHHHHHHHHHHHHHHHSSPPPGGGTT-HHHHHHHHHHHHHHT-TTTTHHHHTS--SSB-HHHHHHHHHHHHHHHHHHHHTBSPPP-SEEEEETTTTEEEEE---

InterPro domains:
  IPR000011 Ubiquitin/SUMO-activating enzyme E1-like [PR01849] (39-63)
  IPR000011 Ubiquitin/SUMO-activating enzyme E1-like [PR01849] (155-182)
  IPR000594 THIF-type NAD/FAD binding fold [PF00899] (18-320)
  IPR035985 Ubiquitin-activating enzyme-like [SSF69572] (12-327)
  IPR045886 ThiF/MoeB/HesA family [PTHR10953] (13-322)

pLDDT: mean 90.81, std 12.71, range [27.67, 98.94]

Radius of gyration: 25.03 Å; Cα contacts (8 Å, |Δi|>4): 1325; chains: 2; bounding box: 79×72×64 Å

Sequence (664 aa):
MFDDKNHAELTDAEAELYDRQIRLWGLESQKRLRSAKVLLIGLGGFGAEIAKNVILAGVKTITLLDHRNVTIEDTCSQFFIPNDQIGKNKAEASLQRTKNLNPMVNVEADSANIDDKPDEYFNNFNVICATQCTMTQLKKLNKICRQYKIKFFAGDVWGTFGYTFADLGEHEYAEDIVQTKPVNAAGGEPKGKEKFEKIVITEKRKDNFVPFESIIDIDKSRLPTRESEMYYMMMIMLHYREKYKSDPLPSERGSEKLKAESTAIIEKYELGDKINSLIEGDLYGQISPICAIVGGVMSQEIIKAVSQKEAPHNNVFLFNPQTLCGKILKLAMFDDKNHAELTDAEAELYDRQIRLWGLESQKRLRSAKVLLIGLGGFGAEIAKNVILAGVKTITLLDHRNVTIEDTCSQFFIPNDQIGKNKAEASLQRTKNLNPMVNVEADSANIDDKPDEYFNNFNVICATQCTMTQLKKLNKICRQYKIKFFAGDVWGTFGYTFADLGEHEYAEDIVQTKPVNAAGGEPKGKEKFEKIVITEKRKDNFVPFESIIDIDKSRLPTRESEMYYMMMIMLHYREKYKSDPLPSERGSEKLKAESTAIIEKYELGDKINSLIEGDLYGQISPICAIVGGVMSQEIIKAVSQKEAPHNNVFLFNPQTLCGKILKLA